Protein AF-A0A2S6C0L4-F1 (afdb_monomer_lite)

Secondary structure (DSSP, 8-state):
----------PPPPP---------------PPP-PPS-----------------------PPP-----SPPP-------SS-TT-TT--BEEE-TT-PEEEE-S---TTS-EEEEEE-TT--TT--S-----PPPEEEEE--TTSPTT-BEEEEE-SSS--EEEEEETTSBEEEESS--TTS-EEETTEEEE-S-EEE-TT-EEEEEETTEEEEEEEPTTT-BEEEEE----GGG-EEEE-SHHHHSS--HHHHHHHTTS---BSS-TTEEEEEPTTPPPPP--SSS-TTTTTTS--TT-HHHHHHHHHHHH-TT--BHHHHHHHHHHHHHHHHHTS-HHHHHHHHHHHHHHHHHHSHHHHHHHHHHHHHHHEEEEE-

Structure (mmCIF, N/CA/C/O backbone):
data_AF-A0A2S6C0L4-F1
#
_entry.id   AF-A0A2S6C0L4-F1
#
loop_
_atom_site.group_PDB
_atom_site.id
_atom_site.type_symbol
_atom_site.label_atom_id
_atom_site.label_alt_id
_atom_site.label_comp_id
_atom_site.label_asym_id
_atom_site.label_entity_id
_atom_site.label_seq_id
_atom_site.pdbx_PDB_ins_code
_atom_site.Cartn_x
_atom_site.Cartn_y
_atom_site.Cartn_z
_atom_site.occupancy
_atom_site.B_iso_or_equiv
_atom_site.auth_seq_id
_atom_site.auth_comp_id
_atom_site.auth_asym_id
_atom_site.auth_atom_id
_atom_site.pdbx_PDB_model_num
ATOM 1 N N . MET A 1 1 ? -43.637 -57.132 30.376 1.00 39.97 1 MET A N 1
ATOM 2 C CA . MET A 1 1 ? -43.552 -56.899 28.919 1.00 39.97 1 MET A CA 1
ATOM 3 C C . MET A 1 1 ? -42.269 -56.126 28.676 1.00 39.97 1 MET A C 1
ATOM 5 O O . MET A 1 1 ? -42.171 -54.987 29.108 1.00 39.97 1 MET A O 1
ATOM 9 N N . GLY A 1 2 ? -41.240 -56.819 28.187 1.00 31.61 2 GLY A N 1
ATOM 10 C CA . GLY A 1 2 ? -39.881 -56.293 28.059 1.00 31.61 2 GLY A CA 1
ATOM 11 C C . GLY A 1 2 ? -39.682 -55.538 26.749 1.00 31.61 2 GLY A C 1
ATOM 12 O O . GLY A 1 2 ? -40.191 -55.964 25.715 1.00 31.61 2 GLY A O 1
ATOM 13 N N . LEU A 1 3 ? -38.926 -54.441 26.806 1.00 31.48 3 LEU A N 1
ATOM 14 C CA . LEU A 1 3 ? -38.379 -53.775 25.629 1.00 31.48 3 LEU A CA 1
ATOM 15 C C . LEU A 1 3 ? -36.866 -54.001 25.594 1.00 31.48 3 LEU A C 1
ATOM 17 O O . LEU A 1 3 ? -36.128 -53.577 26.484 1.00 31.48 3 LEU A O 1
ATOM 21 N N . THR A 1 4 ? -36.438 -54.708 24.558 1.00 33.00 4 THR A N 1
ATOM 22 C CA . THR A 1 4 ? -35.059 -55.106 24.286 1.00 33.00 4 THR A CA 1
ATOM 23 C C . THR A 1 4 ? -34.337 -53.992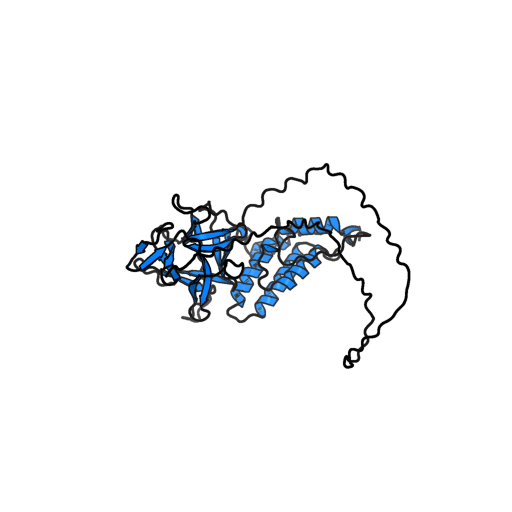 23.525 1.00 33.00 4 THR A C 1
ATOM 25 O O . THR A 1 4 ? -34.850 -53.474 22.535 1.00 33.00 4 THR A O 1
ATOM 28 N N . ARG A 1 5 ? -33.130 -53.640 23.987 1.00 34.31 5 ARG A N 1
ATOM 29 C CA . ARG A 1 5 ? -32.141 -52.812 23.277 1.00 34.31 5 ARG A CA 1
ATOM 30 C C . ARG A 1 5 ? -31.630 -53.541 22.031 1.00 34.31 5 ARG A C 1
ATOM 32 O O . ARG A 1 5 ? -31.266 -54.708 22.135 1.00 34.31 5 ARG A O 1
ATOM 39 N N . LEU A 1 6 ? -31.460 -52.826 20.918 1.00 29.02 6 LEU A N 1
ATOM 40 C CA . LEU A 1 6 ? -30.586 -53.255 19.825 1.00 29.02 6 LEU A CA 1
ATOM 41 C C . LEU A 1 6 ? -29.622 -52.114 19.465 1.00 29.02 6 LEU A C 1
ATOM 43 O O . LEU A 1 6 ? -30.035 -51.053 19.006 1.00 29.02 6 LEU A O 1
ATOM 47 N N . LEU A 1 7 ? -28.340 -52.347 19.750 1.00 29.22 7 LEU A N 1
ATOM 48 C CA . LEU A 1 7 ? -27.182 -51.555 19.336 1.00 29.22 7 LEU A CA 1
ATOM 49 C C . LEU A 1 7 ? -26.691 -52.102 17.990 1.00 29.22 7 LEU A C 1
ATOM 51 O O . LEU A 1 7 ? -26.470 -53.305 17.874 1.00 29.22 7 LEU A O 1
ATOM 55 N N . LEU A 1 8 ? -26.470 -51.229 17.007 1.00 29.89 8 LEU A N 1
ATOM 56 C CA . LEU A 1 8 ? -25.758 -51.544 15.766 1.00 29.89 8 LEU A CA 1
ATOM 57 C C . LEU A 1 8 ? -24.504 -50.666 15.694 1.00 29.89 8 LEU A C 1
ATOM 59 O O . LEU A 1 8 ? -24.584 -49.448 15.564 1.00 29.89 8 LEU A O 1
ATOM 63 N N . LEU A 1 9 ? -23.350 -51.319 15.839 1.00 29.64 9 LEU A N 1
ATOM 64 C CA . LEU A 1 9 ? -22.010 -50.782 15.616 1.00 29.64 9 LEU A CA 1
ATOM 65 C C . LEU A 1 9 ? -21.679 -50.924 14.124 1.00 29.64 9 LEU A C 1
ATOM 67 O O . LEU A 1 9 ? -21.671 -52.039 13.608 1.00 29.64 9 LEU A O 1
ATOM 71 N N . GLY A 1 10 ? -21.400 -49.813 13.443 1.00 28.56 10 GLY A N 1
ATOM 72 C CA . GLY A 1 10 ? -20.843 -49.794 12.089 1.00 28.56 10 GLY A CA 1
ATOM 73 C C . GLY A 1 10 ? -19.411 -49.266 12.120 1.00 28.56 10 GLY A C 1
ATOM 74 O O . GLY A 1 10 ? -19.185 -48.124 12.512 1.00 28.56 10 GLY A O 1
ATOM 75 N N . SER A 1 11 ? -18.445 -50.102 11.739 1.00 29.81 11 SER A N 1
ATOM 76 C CA . SER A 1 11 ? -17.034 -49.738 11.581 1.00 29.81 11 SER A CA 1
ATOM 77 C C . SER A 1 11 ? -16.798 -49.042 10.239 1.00 29.81 11 SER A C 1
ATOM 79 O O . SER A 1 11 ? -17.183 -49.583 9.203 1.00 29.81 11 SER A O 1
ATOM 81 N N . VAL A 1 12 ? -16.107 -47.902 10.236 1.00 31.83 12 VAL A N 1
ATOM 82 C CA . VAL A 1 12 ? -15.609 -47.250 9.015 1.00 31.83 12 VAL A CA 1
ATOM 83 C C . VAL A 1 12 ? -14.110 -47.536 8.896 1.00 31.83 12 VAL A C 1
ATOM 85 O O . VAL A 1 12 ? -13.334 -47.143 9.763 1.00 31.83 12 VAL A O 1
ATOM 88 N N . GLN A 1 13 ? -13.711 -48.256 7.845 1.00 31.67 13 GLN A N 1
ATOM 89 C CA . GLN A 1 13 ? -12.314 -48.426 7.436 1.00 31.67 13 GLN A CA 1
ATOM 90 C C . GLN A 1 13 ? -11.908 -47.263 6.520 1.00 31.67 13 GLN A C 1
ATOM 92 O O . GLN A 1 13 ? -12.547 -47.027 5.497 1.00 31.67 13 GLN A O 1
ATOM 97 N N . SER A 1 14 ? -10.834 -46.558 6.878 1.00 30.62 14 SER A N 1
ATOM 98 C CA . SER A 1 14 ? -10.215 -45.516 6.052 1.00 30.62 14 SER A CA 1
ATOM 99 C C . SER A 1 14 ? -9.197 -46.128 5.085 1.00 30.62 14 SER A C 1
ATOM 101 O O . SER A 1 14 ? -8.238 -46.761 5.522 1.00 30.62 14 SER A O 1
ATOM 103 N N . PHE A 1 15 ? -9.373 -45.903 3.781 1.00 29.30 15 PHE A N 1
ATOM 104 C CA . PHE A 1 15 ? -8.344 -46.126 2.761 1.00 29.30 15 PHE A CA 1
ATOM 105 C C . PHE A 1 15 ? -7.554 -44.830 2.543 1.00 29.30 15 PHE A C 1
ATOM 107 O O . PHE A 1 15 ? -8.138 -43.785 2.261 1.00 29.30 15 PHE A O 1
ATOM 114 N N . ALA A 1 16 ? -6.227 -44.897 2.657 1.00 29.80 16 ALA A N 1
ATOM 115 C CA . ALA A 1 16 ? -5.326 -43.820 2.264 1.00 29.80 16 ALA A CA 1
ATOM 116 C C . ALA A 1 16 ? -5.000 -43.950 0.766 1.00 29.80 16 ALA A C 1
ATOM 118 O O . ALA A 1 16 ? -4.369 -44.924 0.356 1.00 29.80 16 ALA A O 1
ATOM 119 N N . LEU A 1 17 ? -5.424 -42.980 -0.051 1.00 30.56 17 LEU A N 1
ATOM 120 C CA . LEU A 1 17 ? -4.918 -42.806 -1.415 1.00 30.56 17 LEU A CA 1
ATOM 121 C C . LEU A 1 17 ? -3.644 -41.955 -1.364 1.00 30.56 17 LEU A C 1
ATOM 123 O O . LEU A 1 17 ? -3.685 -40.792 -0.970 1.00 30.56 17 LEU A O 1
ATOM 127 N N . ALA A 1 18 ? -2.520 -42.528 -1.793 1.00 28.45 18 ALA A N 1
ATOM 128 C CA . ALA A 1 18 ? -1.304 -41.782 -2.084 1.00 28.45 18 ALA A CA 1
ATOM 129 C C . ALA A 1 18 ? -1.430 -41.142 -3.477 1.00 28.45 18 ALA A C 1
ATOM 131 O O . ALA A 1 18 ? -1.422 -41.834 -4.493 1.00 28.45 18 ALA A O 1
ATOM 132 N N . THR A 1 19 ? -1.562 -39.820 -3.535 1.00 32.41 19 THR A N 1
ATOM 133 C CA . THR A 1 19 ? -1.476 -39.047 -4.780 1.00 32.41 19 THR A CA 1
ATOM 134 C C . THR A 1 19 ? -0.013 -38.808 -5.144 1.00 32.41 19 THR A C 1
ATOM 136 O O . THR A 1 19 ? 0.666 -38.019 -4.490 1.00 32.41 19 THR A O 1
ATOM 139 N N . ALA A 1 20 ? 0.469 -39.459 -6.205 1.00 29.97 20 ALA A N 1
ATOM 140 C CA . ALA A 1 20 ? 1.705 -39.074 -6.879 1.00 29.97 20 ALA A CA 1
ATOM 141 C C . ALA A 1 20 ? 1.454 -37.806 -7.714 1.00 29.97 20 ALA A C 1
ATOM 143 O O . ALA A 1 20 ? 0.512 -37.753 -8.505 1.00 29.97 20 ALA A O 1
ATOM 144 N N . HIS A 1 21 ? 2.270 -36.769 -7.525 1.00 28.80 21 HIS A N 1
ATOM 145 C CA . HIS A 1 21 ? 2.250 -35.573 -8.365 1.00 28.80 21 HIS A CA 1
ATOM 146 C C . HIS A 1 21 ? 2.989 -35.851 -9.675 1.00 28.80 21 HIS A C 1
ATOM 148 O O . HIS A 1 21 ? 4.209 -35.993 -9.693 1.00 28.80 21 HIS A O 1
ATOM 154 N N . VAL A 1 22 ? 2.238 -35.913 -10.774 1.00 29.33 22 VAL A N 1
ATOM 155 C CA . VAL A 1 22 ? 2.778 -35.856 -12.134 1.00 29.33 22 VAL A CA 1
ATOM 156 C C . VAL A 1 22 ? 2.671 -34.406 -12.598 1.00 29.33 22 VAL A C 1
ATOM 158 O O . VAL A 1 22 ? 1.574 -33.907 -12.840 1.00 29.33 22 VAL A O 1
ATOM 161 N N . CYS A 1 23 ? 3.804 -33.713 -12.708 1.00 31.25 23 CYS A N 1
ATOM 162 C CA . CYS A 1 23 ? 3.873 -32.423 -13.391 1.00 31.25 23 CYS A CA 1
ATOM 163 C C . CYS A 1 23 ? 3.849 -32.669 -14.904 1.00 31.25 23 CYS A C 1
ATOM 165 O O . CYS A 1 23 ? 4.877 -32.973 -15.501 1.00 31.25 23 CYS A O 1
ATOM 167 N N . GLY A 1 24 ? 2.675 -32.548 -15.522 1.00 28.52 24 GLY A N 1
ATOM 168 C CA . GLY A 1 24 ? 2.520 -32.531 -16.975 1.00 28.52 24 GLY A CA 1
ATOM 169 C C . GLY A 1 24 ? 1.971 -31.186 -17.434 1.00 28.52 24 GLY A C 1
ATOM 170 O O . GLY A 1 24 ? 0.825 -30.859 -17.139 1.00 28.52 24 GLY A O 1
ATOM 171 N N . ALA A 1 25 ? 2.770 -30.411 -18.166 1.00 30.72 25 ALA A N 1
ATOM 172 C CA . ALA A 1 25 ? 2.272 -29.284 -18.946 1.00 30.72 25 ALA A CA 1
ATOM 173 C C . ALA A 1 25 ? 1.887 -29.798 -20.339 1.00 30.72 25 ALA A C 1
ATOM 175 O O . ALA A 1 25 ? 2.745 -30.248 -21.097 1.00 30.72 25 ALA A O 1
ATOM 176 N N . VAL A 1 26 ? 0.599 -29.744 -20.679 1.00 27.16 26 VAL A N 1
ATOM 177 C CA . VAL A 1 26 ? 0.119 -30.012 -22.040 1.00 27.16 26 VAL A CA 1
ATOM 178 C C . VAL A 1 26 ? 0.126 -28.690 -22.801 1.00 27.16 26 VAL A C 1
ATOM 180 O O . VAL A 1 26 ? -0.746 -27.847 -22.609 1.00 27.16 26 VAL A O 1
ATOM 183 N N . GLY A 1 27 ? 1.138 -28.486 -23.641 1.00 26.66 27 GLY A N 1
ATOM 184 C CA . GLY A 1 27 ? 1.179 -27.372 -24.584 1.00 26.66 27 GLY A CA 1
ATOM 185 C C . GLY A 1 27 ? 0.456 -27.745 -25.876 1.00 26.66 27 GLY A C 1
ATOM 186 O O . GLY A 1 27 ? 0.951 -28.574 -26.634 1.00 26.66 27 GLY A O 1
ATOM 187 N N . ILE A 1 28 ? -0.698 -27.130 -26.143 1.00 27.25 28 ILE A N 1
ATOM 188 C CA . ILE A 1 28 ? -1.354 -27.194 -27.455 1.00 27.25 28 ILE A CA 1
ATOM 189 C C . ILE A 1 28 ? -0.856 -25.996 -28.266 1.00 27.25 28 ILE A C 1
ATOM 191 O O . ILE A 1 28 ? -1.220 -24.855 -27.990 1.00 27.25 28 ILE A O 1
ATOM 195 N N . TYR A 1 29 ? -0.012 -26.248 -29.265 1.00 25.66 29 TYR A N 1
ATOM 196 C CA . TYR A 1 29 ? 0.361 -25.238 -30.253 1.00 25.66 29 TYR A CA 1
ATOM 197 C C . TYR A 1 29 ? -0.758 -25.120 -31.293 1.00 25.66 29 TYR A C 1
ATOM 199 O O . TYR A 1 29 ? -0.931 -26.007 -32.125 1.00 25.66 29 TYR A O 1
ATOM 207 N N . MET A 1 30 ? -1.507 -24.016 -31.264 1.00 26.28 30 MET A N 1
ATOM 208 C CA . MET A 1 30 ? -2.350 -23.603 -32.388 1.00 26.28 30 MET A CA 1
ATOM 209 C C . MET A 1 30 ? -1.572 -22.584 -33.221 1.00 26.28 30 MET A C 1
ATOM 211 O O . MET A 1 30 ? -1.249 -21.495 -32.750 1.00 26.28 30 MET A O 1
ATOM 215 N N . THR A 1 31 ? -1.252 -22.933 -34.464 1.00 34.25 31 THR A N 1
ATOM 216 C CA . THR A 1 31 ? -0.771 -21.964 -35.454 1.00 34.25 31 THR A CA 1
ATOM 217 C C . THR A 1 31 ? -1.907 -20.995 -35.802 1.00 34.25 31 THR A C 1
ATOM 219 O O . THR A 1 31 ? -3.012 -21.465 -36.086 1.00 34.25 31 THR A O 1
ATOM 222 N N . PRO A 1 32 ? -1.685 -19.670 -35.812 1.00 32.31 32 PRO A N 1
ATOM 223 C CA . PRO A 1 32 ? -2.738 -18.715 -36.138 1.00 32.31 32 PRO A CA 1
ATOM 224 C C . PRO A 1 32 ? -3.090 -18.786 -37.635 1.00 32.31 32 PRO A C 1
ATOM 226 O O . PRO A 1 32 ? -2.186 -18.695 -38.469 1.00 32.31 32 PRO A O 1
ATOM 229 N N . PRO A 1 33 ? -4.374 -18.911 -38.020 1.00 35.00 33 PRO A N 1
ATOM 230 C CA . PRO A 1 33 ? -4.775 -18.657 -39.392 1.00 35.00 33 PRO A CA 1
ATOM 231 C C . PRO A 1 33 ? -4.845 -17.144 -39.636 1.00 35.00 33 PRO A C 1
ATOM 233 O O . PRO A 1 33 ? -5.364 -16.378 -38.822 1.00 35.00 33 PRO A O 1
ATOM 236 N N . TYR A 1 34 ? -4.338 -16.723 -40.793 1.00 35.12 34 TYR A N 1
ATOM 237 C CA . TYR A 1 34 ? -4.597 -15.406 -41.363 1.00 35.12 34 TYR A CA 1
ATOM 238 C C . TYR A 1 34 ? -6.112 -15.192 -41.482 1.00 35.12 34 TYR A C 1
ATOM 240 O O . TYR A 1 34 ? -6.773 -15.881 -42.257 1.00 35.12 34 TYR A O 1
ATOM 248 N N . PHE A 1 35 ? -6.662 -14.225 -40.746 1.00 31.19 35 PHE A N 1
ATOM 249 C CA . PHE A 1 35 ? -8.041 -13.785 -40.933 1.00 31.19 35 PHE A CA 1
ATOM 250 C C . PHE A 1 35 ? -8.084 -12.568 -41.856 1.00 31.19 35 PHE A C 1
ATOM 252 O O . PHE A 1 35 ? -7.587 -11.492 -41.526 1.00 31.19 35 PHE A O 1
ATOM 259 N N . THR A 1 36 ? -8.727 -12.745 -43.008 1.00 35.97 36 THR A N 1
ATOM 260 C CA . THR A 1 36 ? -9.352 -11.651 -43.750 1.00 35.97 36 THR A CA 1
ATOM 261 C C . THR A 1 36 ? -10.819 -11.553 -43.339 1.00 35.97 36 THR A C 1
ATOM 263 O O . THR A 1 36 ? -11.479 -12.544 -43.032 1.00 35.97 36 THR A O 1
ATOM 266 N N . SER A 1 37 ? -11.285 -10.310 -43.268 1.00 38.75 37 SER A N 1
ATOM 267 C CA . SER A 1 37 ? -12.623 -9.891 -42.864 1.00 38.75 37 SER A CA 1
ATOM 268 C C . SER A 1 37 ? -13.717 -10.515 -43.732 1.00 38.75 37 SER A C 1
ATOM 270 O O . SER A 1 37 ? -13.751 -10.293 -44.939 1.00 38.75 37 SER A O 1
ATOM 272 N N . THR A 1 38 ? -14.623 -11.267 -43.109 1.00 39.66 38 THR A N 1
ATOM 273 C CA . THR A 1 38 ? -16.085 -11.218 -43.307 1.00 39.66 38 THR A CA 1
ATOM 274 C C . THR A 1 38 ? -16.743 -12.219 -42.351 1.00 39.66 38 THR A C 1
ATOM 276 O O . THR A 1 38 ? -16.287 -13.347 -42.200 1.00 39.66 38 THR A O 1
ATOM 279 N N . SER A 1 39 ? -17.787 -11.784 -41.637 1.00 41.84 39 SER A N 1
ATOM 280 C CA . SER A 1 39 ? -18.561 -12.641 -40.724 1.00 41.84 39 SER A CA 1
ATOM 281 C C . SER A 1 39 ? -19.278 -13.756 -41.485 1.00 41.84 39 SER A C 1
ATOM 283 O O . SER A 1 39 ? -19.898 -13.478 -42.514 1.00 41.84 39 SER A O 1
ATOM 285 N N . PRO A 1 40 ? -19.300 -14.978 -40.927 1.00 44.91 40 PRO A N 1
ATOM 286 C CA . PRO A 1 40 ? -20.601 -15.618 -40.762 1.00 44.91 40 PRO A CA 1
ATOM 287 C C . PRO A 1 40 ? -20.775 -16.414 -39.457 1.00 44.91 40 PRO A C 1
ATOM 289 O O . PRO A 1 40 ? -19.841 -16.815 -38.767 1.00 44.91 40 PRO A O 1
ATOM 292 N N . THR A 1 41 ? -22.052 -16.617 -39.161 1.00 37.91 41 THR A N 1
ATOM 293 C CA . THR A 1 41 ? -22.693 -17.355 -38.073 1.00 37.91 41 THR A CA 1
ATOM 294 C C . THR A 1 41 ? -22.108 -18.756 -37.840 1.00 37.91 41 THR A C 1
ATOM 296 O O . THR A 1 41 ? -22.090 -19.588 -38.745 1.00 37.91 41 THR A O 1
ATOM 299 N N . LEU A 1 42 ? -21.696 -19.048 -36.601 1.00 30.98 42 LEU A N 1
ATOM 300 C CA . LEU A 1 42 ? -21.237 -20.372 -36.165 1.00 30.98 42 LEU A CA 1
ATOM 301 C C . LEU A 1 42 ? -22.428 -21.311 -35.919 1.00 30.98 42 LEU A C 1
ATOM 303 O O . LEU A 1 42 ? -23.199 -21.125 -34.981 1.00 30.98 42 LEU A O 1
ATOM 307 N N . THR A 1 43 ? -22.544 -22.352 -36.742 1.00 34.38 43 THR A N 1
ATOM 308 C CA . THR A 1 43 ? -23.272 -23.589 -36.423 1.00 34.38 43 THR A CA 1
ATOM 309 C C . THR A 1 43 ? -22.230 -24.671 -36.150 1.00 34.38 43 THR A C 1
ATOM 311 O O . THR A 1 43 ? -21.363 -24.923 -36.982 1.00 34.38 43 THR A O 1
ATOM 314 N N . ALA A 1 44 ? -22.264 -25.273 -34.961 1.00 31.00 44 ALA A N 1
ATOM 315 C CA . ALA A 1 44 ? -21.348 -26.344 -34.588 1.00 31.00 44 ALA A CA 1
ATOM 316 C C . ALA A 1 44 ? -21.857 -27.681 -35.145 1.00 31.00 44 ALA A C 1
ATOM 318 O O . ALA A 1 44 ? -22.900 -28.176 -34.726 1.00 31.00 44 ALA A O 1
ATOM 319 N N . SER A 1 45 ? -21.109 -28.273 -36.072 1.00 32.19 45 SER A N 1
ATOM 320 C CA . SER A 1 45 ? -21.257 -29.670 -36.485 1.00 32.19 45 SER A CA 1
ATOM 321 C C . SER A 1 45 ? -20.011 -30.441 -36.058 1.00 32.19 45 SER A C 1
ATOM 323 O O . SER A 1 45 ? -18.900 -30.095 -36.459 1.00 32.19 45 SER A O 1
ATOM 325 N N . VAL A 1 46 ? -20.205 -31.467 -35.230 1.00 32.25 46 VAL A N 1
ATOM 326 C CA . VAL A 1 46 ? -19.165 -32.409 -34.801 1.00 32.25 46 VAL A CA 1
ATOM 327 C C . VAL A 1 46 ? -18.889 -33.371 -35.956 1.00 32.25 46 VAL A C 1
ATOM 329 O O . VAL A 1 46 ? -19.802 -34.058 -36.406 1.00 32.25 46 VAL A O 1
ATOM 332 N N . TYR A 1 47 ? -17.644 -33.423 -36.427 1.00 31.55 47 TYR A N 1
ATOM 333 C CA . TYR A 1 47 ? -17.157 -34.484 -37.307 1.00 31.55 47 TYR A CA 1
ATOM 334 C C . TYR A 1 47 ? -16.180 -35.360 -36.520 1.00 31.55 47 TYR A C 1
ATOM 336 O O . TYR A 1 47 ? -15.169 -34.868 -36.021 1.00 31.55 47 TYR A O 1
ATOM 344 N N . GLU A 1 48 ? -16.480 -36.653 -36.417 1.00 38.19 48 GLU A N 1
ATOM 345 C CA . GLU A 1 48 ? -15.512 -37.676 -36.024 1.00 38.19 48 GLU A CA 1
ATOM 346 C C . GLU A 1 48 ? -14.581 -37.951 -37.208 1.00 38.19 48 GLU A C 1
ATOM 348 O O . GLU A 1 48 ? -15.031 -38.333 -38.289 1.00 38.19 48 GLU A O 1
ATOM 353 N N . THR A 1 49 ? -13.274 -37.783 -37.016 1.00 37.38 49 THR A N 1
ATOM 354 C CA . THR A 1 49 ? -12.265 -38.286 -37.951 1.00 37.38 49 THR A CA 1
ATOM 355 C C . THR A 1 49 ? -11.459 -39.390 -37.278 1.00 37.38 49 THR A C 1
ATOM 357 O O . THR A 1 49 ? -10.611 -39.167 -36.418 1.00 37.38 49 THR A O 1
ATOM 360 N N . SER A 1 50 ? -11.735 -40.624 -37.693 1.00 42.84 50 SER A N 1
ATOM 361 C CA . SER A 1 50 ? -10.891 -41.785 -37.440 1.00 42.84 50 SER A CA 1
ATOM 362 C C . SER A 1 50 ? -9.672 -41.734 -38.364 1.00 42.84 50 SER A C 1
ATOM 364 O O . SER A 1 50 ? -9.809 -41.892 -39.577 1.00 42.84 50 SER A O 1
ATOM 366 N N . SER A 1 51 ? -8.471 -41.552 -37.821 1.00 45.12 51 SER A N 1
ATOM 367 C CA . SER A 1 51 ? -7.246 -41.889 -38.548 1.00 45.12 51 SER A CA 1
ATOM 368 C C . SER A 1 51 ? -6.163 -42.308 -37.559 1.00 45.12 51 SER A C 1
ATOM 370 O O . SER A 1 51 ? -5.678 -41.514 -36.755 1.00 45.12 51 SER A O 1
ATOM 372 N N . SER A 1 52 ? -5.830 -43.592 -37.614 1.00 46.81 52 SER A N 1
ATOM 373 C CA . SER A 1 52 ? -4.756 -44.251 -36.887 1.00 46.81 52 SER A CA 1
ATOM 374 C C . SER A 1 52 ? -3.392 -43.842 -37.449 1.00 46.81 52 SER A C 1
ATOM 376 O O . SER A 1 52 ? -3.042 -44.234 -38.563 1.00 46.81 52 SER A O 1
ATOM 378 N N . SER A 1 53 ? -2.594 -43.130 -36.658 1.00 43.03 53 SER A N 1
ATOM 379 C CA . SER A 1 53 ? -1.145 -43.024 -36.844 1.00 43.03 53 SER A CA 1
ATOM 380 C C . SER A 1 53 ? -0.435 -43.327 -35.514 1.00 43.03 53 SER A C 1
ATOM 382 O O . SER A 1 53 ? -0.911 -42.910 -34.456 1.00 43.03 53 SER A O 1
ATOM 384 N N . PRO A 1 54 ? 0.669 -44.099 -35.523 1.00 44.44 54 PRO A N 1
ATOM 385 C CA . PRO A 1 54 ? 1.413 -44.406 -34.309 1.00 44.44 54 PRO A CA 1
ATOM 386 C C . PRO A 1 54 ? 2.282 -43.204 -33.919 1.00 44.44 54 PRO A C 1
ATOM 388 O O . PRO A 1 54 ? 3.197 -42.827 -34.647 1.00 44.44 54 PRO A O 1
ATOM 391 N N . TRP A 1 55 ? 2.004 -42.600 -32.765 1.00 35.16 55 TRP A N 1
ATOM 392 C CA . TRP A 1 55 ? 2.899 -41.620 -32.152 1.00 35.16 55 TRP A CA 1
ATOM 393 C C . TRP A 1 55 ? 3.988 -42.354 -31.367 1.00 35.16 55 TRP A C 1
ATOM 395 O O . TRP A 1 55 ? 3.689 -43.125 -30.456 1.00 35.16 55 TRP A O 1
ATOM 405 N N . THR A 1 56 ? 5.251 -42.107 -31.708 1.00 36.75 56 THR A N 1
ATOM 406 C CA . THR A 1 56 ? 6.404 -42.558 -30.922 1.00 36.75 56 THR A CA 1
ATOM 407 C C . THR A 1 56 ? 6.696 -41.512 -29.849 1.00 36.75 56 THR A C 1
ATOM 409 O O . THR A 1 56 ? 7.068 -40.382 -30.165 1.00 36.75 56 THR A O 1
ATOM 412 N N . LEU A 1 57 ? 6.508 -41.871 -28.578 1.00 32.53 57 LEU A N 1
ATOM 413 C CA . LEU A 1 57 ? 6.881 -41.037 -27.438 1.00 32.53 57 LEU A CA 1
ATOM 414 C C . LEU A 1 57 ? 8.412 -41.066 -27.292 1.00 32.53 57 LEU A C 1
ATOM 416 O O . LEU A 1 57 ? 8.982 -42.115 -27.007 1.00 32.53 57 LEU A O 1
ATOM 420 N N . PHE A 1 58 ? 9.082 -39.934 -27.505 1.00 33.59 58 PHE A N 1
ATOM 421 C CA . PHE A 1 58 ? 10.490 -39.776 -27.135 1.00 33.59 58 PHE A CA 1
ATOM 422 C C . PHE A 1 58 ? 10.558 -39.193 -25.723 1.00 33.59 58 PHE A C 1
ATOM 424 O O . PHE A 1 58 ? 10.371 -37.992 -25.531 1.00 33.59 58 PHE A O 1
ATOM 431 N N . GLU A 1 59 ? 10.829 -40.043 -24.734 1.00 37.56 59 GLU A N 1
ATOM 432 C CA . GLU A 1 59 ? 11.289 -39.593 -23.421 1.00 37.56 59 GLU A CA 1
ATOM 433 C C . GLU A 1 59 ? 12.709 -39.048 -23.580 1.00 37.56 59 GLU A C 1
ATOM 435 O O . GLU A 1 59 ? 13.665 -39.783 -23.825 1.00 37.56 59 GLU A O 1
ATOM 440 N N . LYS A 1 60 ? 12.848 -37.726 -23.498 1.00 41.41 60 LYS A N 1
ATOM 441 C CA . LYS A 1 60 ? 14.153 -37.091 -23.358 1.00 41.41 60 LYS A CA 1
ATOM 442 C C . LYS A 1 60 ? 14.436 -36.980 -21.867 1.00 41.41 60 LYS A C 1
ATOM 444 O O . LYS A 1 60 ? 13.799 -36.182 -21.184 1.00 41.41 60 LYS A O 1
ATOM 449 N N . GLU A 1 61 ? 15.370 -37.787 -21.377 1.00 38.28 61 GLU A N 1
ATOM 450 C CA . GLU A 1 61 ? 15.876 -37.685 -20.010 1.00 38.28 61 GLU A CA 1
ATOM 451 C C . GLU A 1 61 ? 16.391 -36.257 -19.769 1.00 38.28 61 GLU A C 1
ATOM 453 O O . GLU A 1 61 ? 17.283 -35.761 -20.465 1.00 38.28 61 GLU A O 1
ATOM 458 N N . CYS A 1 62 ? 15.791 -35.559 -18.805 1.00 33.41 62 CYS A N 1
ATOM 459 C CA . CYS A 1 62 ? 16.319 -34.290 -18.328 1.00 33.41 62 CYS A CA 1
ATOM 460 C C . CYS A 1 62 ? 17.668 -34.567 -17.665 1.00 33.41 62 CYS A C 1
ATOM 462 O O . CYS A 1 62 ? 17.731 -35.285 -16.667 1.00 33.41 62 CYS A O 1
ATOM 464 N N . ALA A 1 63 ? 18.739 -33.989 -18.212 1.00 38.56 63 ALA A N 1
ATOM 465 C CA . ALA A 1 63 ? 20.042 -33.997 -17.566 1.00 38.56 63 ALA A CA 1
ATOM 466 C C . ALA A 1 63 ? 19.883 -33.475 -16.131 1.00 38.56 63 ALA A C 1
ATOM 468 O O . ALA A 1 63 ? 19.360 -32.377 -15.921 1.00 38.56 63 ALA A O 1
ATOM 469 N N . ALA A 1 64 ? 20.300 -34.285 -15.159 1.00 33.47 64 ALA A N 1
ATOM 470 C CA . ALA A 1 64 ? 20.318 -33.911 -13.757 1.00 33.47 64 ALA A CA 1
ATOM 471 C C . ALA A 1 64 ? 21.149 -32.630 -13.606 1.00 33.47 64 ALA A C 1
ATOM 473 O O . ALA A 1 64 ? 22.361 -32.637 -13.821 1.00 33.47 64 ALA A O 1
ATOM 474 N N . MET A 1 65 ? 20.487 -31.518 -13.285 1.00 36.97 65 MET A N 1
ATOM 475 C CA . MET A 1 65 ? 21.192 -30.320 -12.853 1.00 36.97 65 MET A CA 1
ATOM 476 C C . MET A 1 65 ? 21.831 -30.619 -11.502 1.00 36.97 65 MET A C 1
ATOM 478 O O . MET A 1 65 ? 21.157 -31.026 -10.555 1.00 36.97 65 MET A O 1
ATOM 482 N N . ASP A 1 66 ? 23.149 -30.461 -11.465 1.00 35.59 66 ASP A N 1
ATOM 483 C CA . ASP A 1 66 ? 24.005 -30.705 -10.316 1.00 35.59 66 ASP A CA 1
ATOM 484 C C . ASP A 1 66 ? 23.558 -29.824 -9.138 1.00 35.59 66 ASP A C 1
ATOM 486 O O . ASP A 1 66 ? 23.690 -28.598 -9.147 1.00 35.59 66 ASP A O 1
ATOM 490 N N . ALA A 1 67 ? 22.952 -30.452 -8.134 1.00 39.44 67 ALA A N 1
ATOM 491 C CA . ALA A 1 67 ? 22.398 -29.803 -6.955 1.00 39.44 67 ALA A CA 1
ATOM 492 C C . ALA A 1 67 ? 23.504 -29.496 -5.933 1.00 39.44 67 ALA A C 1
ATOM 494 O O . ALA A 1 67 ? 23.483 -30.025 -4.824 1.00 39.44 67 ALA A O 1
ATOM 495 N N . ARG A 1 68 ? 24.505 -28.687 -6.302 1.00 40.75 68 ARG A N 1
ATOM 496 C CA . ARG A 1 68 ? 25.553 -28.210 -5.377 1.00 40.75 68 ARG A CA 1
ATOM 497 C C . ARG A 1 68 ? 26.055 -26.810 -5.712 1.00 40.75 68 ARG A C 1
ATOM 499 O O . ARG A 1 68 ? 27.240 -26.586 -5.920 1.00 40.75 68 ARG A O 1
ATOM 506 N N . THR A 1 69 ? 25.154 -25.848 -5.648 1.00 38.41 69 THR A N 1
ATOM 507 C CA . THR A 1 69 ? 25.486 -24.519 -5.129 1.00 38.41 69 THR A CA 1
ATOM 508 C C . THR A 1 69 ? 24.285 -24.080 -4.322 1.00 38.41 69 THR A C 1
ATOM 510 O O . THR A 1 69 ? 23.191 -23.999 -4.885 1.00 38.41 69 THR A O 1
ATOM 513 N N . ASP A 1 70 ? 24.467 -23.850 -3.021 1.00 31.92 70 ASP A N 1
ATOM 514 C CA . ASP A 1 70 ? 23.423 -23.230 -2.213 1.00 31.92 70 ASP A CA 1
ATOM 515 C C . ASP A 1 70 ? 22.939 -21.973 -2.948 1.00 31.92 70 ASP A C 1
ATOM 517 O O . ASP A 1 70 ? 23.773 -21.169 -3.393 1.00 31.92 70 ASP A O 1
ATOM 521 N N . PRO A 1 71 ? 21.620 -21.806 -3.156 1.00 32.50 71 PRO A N 1
ATOM 522 C CA . PRO A 1 71 ? 21.111 -20.567 -3.710 1.00 32.50 71 PRO A CA 1
ATOM 523 C C . PRO A 1 71 ? 21.624 -19.424 -2.826 1.00 32.50 71 PRO A C 1
ATOM 525 O O . PRO A 1 71 ? 21.670 -19.589 -1.602 1.00 32.50 71 PRO A O 1
ATOM 528 N N . PRO A 1 72 ? 22.028 -18.278 -3.404 1.00 34.19 72 PRO A N 1
ATOM 529 C CA . PRO A 1 72 ? 22.444 -17.141 -2.600 1.00 34.19 72 PRO A CA 1
ATOM 530 C C . PRO A 1 72 ? 21.349 -16.875 -1.571 1.00 34.19 72 PRO A C 1
ATOM 532 O O . PRO A 1 72 ? 20.184 -16.732 -1.949 1.00 34.19 72 PRO A O 1
ATOM 535 N N . VAL A 1 73 ? 21.723 -16.873 -0.287 1.00 30.70 73 VAL A N 1
ATOM 536 C CA . VAL A 1 73 ? 20.832 -16.516 0.818 1.00 30.70 73 VAL A CA 1
ATOM 537 C C . VAL A 1 73 ? 20.276 -15.141 0.482 1.00 30.70 73 VAL A C 1
ATOM 539 O O . VAL A 1 73 ? 20.972 -14.128 0.550 1.00 30.70 73 VAL A O 1
ATOM 542 N N . VAL A 1 74 ? 19.037 -15.125 0.005 1.00 34.56 74 VAL A N 1
ATOM 543 C CA . VAL A 1 74 ? 18.330 -13.888 -0.283 1.00 34.56 74 VAL A CA 1
ATOM 544 C C . VAL A 1 74 ? 18.046 -13.273 1.083 1.00 34.56 74 VAL A C 1
ATOM 546 O O . VAL A 1 74 ? 17.514 -13.989 1.932 1.00 34.56 74 VAL A O 1
ATOM 549 N N . PRO A 1 75 ? 18.412 -12.003 1.328 1.00 39.97 75 PRO A N 1
ATOM 550 C CA . PRO A 1 75 ? 18.121 -11.365 2.600 1.00 39.97 75 PRO A CA 1
ATOM 551 C C . PRO A 1 75 ? 16.625 -11.477 2.885 1.00 39.97 75 PRO A C 1
ATOM 553 O O . PRO A 1 75 ? 15.802 -11.250 1.993 1.00 39.97 75 PRO A O 1
ATOM 556 N N . ASP A 1 76 ? 16.325 -11.879 4.117 1.00 39.53 76 ASP A N 1
ATOM 557 C CA . ASP A 1 76 ? 14.986 -11.959 4.683 1.00 39.53 76 ASP A CA 1
ATOM 558 C C . ASP A 1 76 ? 14.233 -10.678 4.310 1.00 39.53 76 ASP A C 1
ATOM 560 O O . ASP A 1 76 ? 14.674 -9.567 4.628 1.00 39.53 76 ASP A O 1
ATOM 564 N N . THR A 1 77 ? 13.190 -10.798 3.488 1.00 52.91 77 THR A N 1
ATOM 565 C CA . THR A 1 77 ? 12.476 -9.621 2.996 1.00 52.91 77 THR A CA 1
ATOM 566 C C . THR A 1 77 ? 11.752 -8.997 4.175 1.00 52.91 77 THR A C 1
ATOM 568 O O . THR A 1 77 ? 10.707 -9.497 4.581 1.00 52.91 77 THR A O 1
ATOM 571 N N . SER A 1 78 ? 12.332 -7.920 4.710 1.00 70.94 78 SER A N 1
ATOM 572 C CA . SER A 1 78 ? 11.731 -7.084 5.747 1.00 70.94 78 SER A CA 1
ATOM 573 C C . SER A 1 78 ? 10.275 -6.777 5.385 1.00 70.94 78 SER A C 1
ATOM 575 O O . SER A 1 78 ? 9.990 -6.358 4.259 1.00 70.94 78 SER A O 1
ATOM 577 N N . CYS A 1 79 ? 9.356 -7.047 6.313 1.00 74.50 79 CYS A N 1
ATOM 578 C CA . CYS A 1 79 ? 7.926 -6.801 6.144 1.00 74.50 79 CYS A CA 1
ATOM 579 C C . CYS A 1 79 ? 7.677 -5.307 5.859 1.00 74.50 79 CYS A C 1
ATOM 581 O O . CYS A 1 79 ? 8.456 -4.453 6.288 1.00 74.50 79 CYS A O 1
ATOM 583 N N . LEU A 1 80 ? 6.603 -4.976 5.126 1.00 74.75 80 LEU A N 1
ATOM 584 C CA . LEU A 1 80 ? 6.316 -3.585 4.728 1.00 74.75 80 LEU A CA 1
ATOM 585 C C . LEU A 1 80 ? 6.261 -2.645 5.945 1.00 74.75 80 LEU A C 1
ATOM 587 O O . LEU A 1 80 ? 6.733 -1.505 5.901 1.00 74.75 80 LEU A O 1
ATOM 591 N N . ILE A 1 81 ? 5.710 -3.167 7.037 1.00 85.06 81 ILE A N 1
ATOM 592 C CA . ILE A 1 81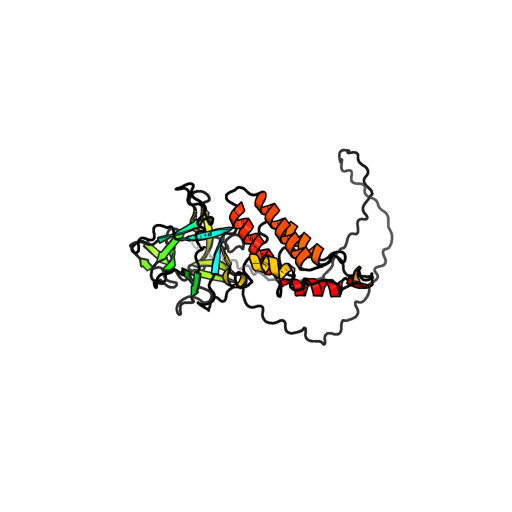 ? 5.587 -2.527 8.339 1.00 85.06 81 ILE A CA 1
ATOM 593 C C . ILE A 1 81 ? 6.182 -3.474 9.370 1.00 85.06 81 ILE A C 1
ATOM 595 O O . ILE A 1 81 ? 5.926 -4.678 9.325 1.00 85.06 81 ILE A O 1
ATOM 599 N N . ASP A 1 82 ? 6.949 -2.920 10.304 1.00 88.62 82 ASP A N 1
ATOM 600 C CA . ASP A 1 82 ? 7.349 -3.643 11.504 1.00 88.62 82 ASP A CA 1
ATOM 601 C C . ASP A 1 82 ? 6.296 -3.396 12.593 1.00 88.62 82 ASP A C 1
ATOM 603 O O . ASP A 1 82 ? 6.250 -2.301 13.161 1.00 88.62 82 ASP A O 1
ATOM 607 N N . PRO A 1 83 ? 5.439 -4.380 12.914 1.00 90.50 83 PRO A N 1
ATOM 608 C CA . PRO A 1 83 ? 4.394 -4.189 13.912 1.00 90.50 83 PRO A CA 1
ATOM 609 C C . PRO A 1 83 ? 4.914 -4.059 15.346 1.00 90.50 83 PRO A C 1
ATOM 611 O O . PRO A 1 83 ? 4.132 -3.782 16.256 1.00 90.50 83 PRO A O 1
ATOM 614 N N . ASN A 1 84 ? 6.209 -4.290 15.567 1.00 88.38 84 ASN A N 1
ATOM 615 C CA . ASN A 1 84 ? 6.834 -4.214 16.881 1.00 88.38 84 ASN A CA 1
ATOM 616 C C . ASN A 1 84 ? 7.591 -2.896 17.098 1.00 88.38 84 ASN A C 1
ATOM 618 O O . ASN A 1 84 ? 8.169 -2.701 18.168 1.00 88.38 84 ASN A O 1
ATOM 622 N N . SER A 1 85 ? 7.574 -1.988 16.118 1.00 89.88 85 SER A N 1
ATOM 623 C CA . SER A 1 85 ? 8.245 -0.695 16.194 1.00 89.88 85 SER A CA 1
ATOM 624 C C . SER A 1 85 ? 7.247 0.457 16.105 1.00 89.88 85 SER A C 1
ATOM 626 O O . SER A 1 85 ? 6.556 0.630 15.104 1.00 89.88 85 SER A O 1
ATOM 628 N N . ALA A 1 86 ? 7.222 1.306 17.136 1.00 87.50 86 ALA A N 1
ATOM 629 C CA . ALA A 1 86 ? 6.437 2.544 17.118 1.00 87.50 86 ALA A CA 1
ATOM 630 C C . ALA A 1 86 ? 6.990 3.588 16.126 1.00 87.50 86 ALA A C 1
ATOM 632 O O . ALA A 1 86 ? 6.275 4.519 15.751 1.00 87.50 86 ALA A O 1
ATOM 633 N N . ASP A 1 87 ? 8.240 3.418 15.684 1.00 87.75 87 ASP A N 1
ATOM 634 C CA . ASP A 1 87 ? 8.850 4.244 14.640 1.00 87.75 87 ASP A CA 1
ATOM 635 C C . ASP A 1 87 ? 8.355 3.839 13.242 1.00 87.75 87 ASP A C 1
ATOM 637 O O . ASP A 1 87 ? 8.427 4.633 12.307 1.00 87.75 87 ASP A O 1
ATOM 641 N N . SER A 1 88 ? 7.802 2.627 13.091 1.00 88.81 88 SER A N 1
ATOM 642 C CA . SER A 1 88 ? 7.190 2.151 11.847 1.00 88.81 88 SER A CA 1
ATOM 643 C C . SER A 1 88 ? 5.772 2.710 11.688 1.00 88.81 88 SER A C 1
ATOM 645 O O . SER A 1 88 ? 4.784 1.976 11.768 1.00 88.81 88 SER A O 1
ATOM 647 N N . GLN A 1 89 ? 5.672 4.021 11.471 1.00 91.38 89 GLN A N 1
ATOM 648 C CA . GLN A 1 89 ? 4.401 4.707 11.246 1.00 91.38 89 GLN A CA 1
ATOM 649 C C . GLN A 1 89 ? 3.895 4.510 9.815 1.00 91.38 89 GLN A C 1
ATOM 651 O O . GLN A 1 89 ? 4.663 4.399 8.867 1.00 91.38 89 GLN A O 1
ATOM 656 N N . PHE A 1 90 ? 2.579 4.484 9.646 1.00 89.81 90 PHE A N 1
ATOM 657 C CA . PHE A 1 90 ? 1.950 4.276 8.350 1.00 89.81 90 PHE A CA 1
ATOM 658 C C . PHE A 1 90 ? 0.583 4.945 8.272 1.00 89.81 90 PHE A C 1
ATOM 660 O O . PHE A 1 90 ? -0.058 5.254 9.270 1.00 89.81 90 PHE A O 1
ATOM 667 N N . HIS A 1 91 ? 0.105 5.140 7.060 1.00 87.50 91 HIS A N 1
ATOM 668 C CA . HIS A 1 91 ? -1.258 5.538 6.765 1.00 87.50 91 HIS A CA 1
ATOM 669 C C . HIS A 1 91 ? -2.099 4.303 6.466 1.00 87.50 91 HIS A C 1
ATOM 671 O O . HIS A 1 91 ? -1.574 3.309 5.971 1.00 87.50 91 HIS A O 1
ATOM 677 N N . ILE A 1 92 ? -3.403 4.361 6.729 1.00 88.44 92 ILE A N 1
ATOM 678 C CA . ILE A 1 92 ? -4.320 3.269 6.390 1.00 88.44 92 ILE A CA 1
ATOM 679 C C . ILE A 1 92 ? -5.227 3.695 5.246 1.00 88.44 92 ILE A C 1
ATOM 681 O O . ILE A 1 92 ? -5.826 4.772 5.273 1.00 88.44 92 ILE A O 1
ATOM 685 N N . LEU A 1 93 ? -5.335 2.810 4.264 1.00 82.31 93 LEU A N 1
ATOM 686 C CA . LEU A 1 93 ? -6.070 3.002 3.033 1.00 82.31 93 LEU A CA 1
ATOM 687 C C . LEU A 1 93 ? -7.035 1.831 2.811 1.00 82.31 93 LEU A C 1
ATOM 689 O O . LEU A 1 93 ? -6.667 0.664 2.965 1.00 82.31 93 LEU A O 1
ATOM 693 N N . SER A 1 94 ? -8.272 2.125 2.421 1.00 80.50 94 SER A N 1
ATOM 694 C CA . SER A 1 94 ? -9.197 1.093 1.951 1.00 80.50 94 SER A CA 1
ATOM 695 C C . SER A 1 94 ? -8.826 0.597 0.549 1.00 80.50 94 SER A C 1
ATOM 697 O O . SER A 1 94 ? -8.035 1.216 -0.163 1.00 80.50 94 SER A O 1
ATOM 699 N N . LEU A 1 95 ? -9.435 -0.506 0.108 1.00 73.50 95 LEU A N 1
ATOM 700 C CA . LEU A 1 95 ? -9.257 -1.008 -1.263 1.00 73.50 95 LEU A CA 1
ATOM 701 C C . LEU A 1 95 ? -9.830 -0.057 -2.327 1.00 73.50 95 LEU A C 1
ATOM 703 O O . LEU A 1 95 ? -9.333 -0.016 -3.448 1.00 73.50 95 LEU A O 1
ATOM 707 N N . ASP A 1 96 ? -10.824 0.755 -1.957 1.00 69.81 96 ASP A N 1
ATOM 708 C CA . ASP A 1 96 ? -11.335 1.872 -2.764 1.00 69.81 96 ASP A CA 1
ATOM 709 C C . ASP A 1 96 ? -10.466 3.137 -2.661 1.00 69.81 96 ASP A C 1
ATOM 711 O O . ASP A 1 96 ? -10.842 4.198 -3.164 1.00 69.81 96 ASP A O 1
ATOM 715 N N . LEU A 1 97 ? -9.297 3.022 -2.029 1.00 70.56 97 LEU A N 1
ATOM 716 C CA . LEU A 1 97 ? -8.307 4.076 -1.873 1.00 70.56 97 LEU A CA 1
ATOM 717 C C . LEU A 1 97 ? -8.793 5.259 -1.018 1.00 70.56 97 LEU A C 1
ATOM 719 O O . LEU A 1 97 ? -8.401 6.401 -1.218 1.00 70.56 97 LEU A O 1
ATOM 723 N N . LEU A 1 98 ? -9.651 5.004 -0.036 1.00 76.62 98 LEU A N 1
ATOM 724 C CA . LEU A 1 98 ? -10.071 6.029 0.918 1.00 76.62 98 LEU A CA 1
ATOM 725 C C . LEU A 1 98 ? -9.180 5.981 2.157 1.00 76.62 98 LEU A C 1
ATOM 727 O O . LEU A 1 98 ? -8.919 4.899 2.687 1.00 76.62 98 LEU A O 1
ATOM 731 N N . TRP A 1 99 ? -8.737 7.141 2.632 1.00 79.44 99 TRP A N 1
ATOM 732 C CA . TRP A 1 99 ? -7.911 7.241 3.828 1.00 79.44 99 TRP A CA 1
ATOM 733 C C . TRP A 1 99 ? -8.756 7.056 5.080 1.00 79.44 99 TRP A C 1
ATOM 735 O O . TRP A 1 99 ? -9.840 7.636 5.201 1.00 79.44 99 TRP A O 1
ATOM 745 N N . LEU A 1 100 ? -8.235 6.290 6.034 1.00 86.19 100 LEU A N 1
ATOM 746 C CA . LEU A 1 100 ? -8.792 6.236 7.377 1.00 86.19 100 LEU A CA 1
ATOM 747 C C . LEU A 1 100 ? -8.432 7.518 8.129 1.00 86.19 100 LEU A C 1
ATOM 749 O O . LEU A 1 100 ? -7.254 7.808 8.341 1.00 86.19 100 LEU A O 1
ATOM 753 N N . MET A 1 101 ? -9.444 8.273 8.547 1.00 84.06 101 MET A N 1
ATOM 754 C CA . MET A 1 101 ? -9.268 9.556 9.223 1.00 84.06 101 MET A CA 1
ATOM 755 C C . MET A 1 101 ? -10.213 9.687 10.423 1.00 84.06 101 MET A C 1
ATOM 757 O O . MET A 1 101 ? -11.327 9.157 10.380 1.00 84.06 101 MET A O 1
ATOM 761 N N . PRO A 1 102 ? -9.821 10.408 11.487 1.00 84.44 102 PRO A N 1
ATOM 762 C CA . PRO A 1 102 ? -10.756 10.826 12.523 1.00 84.44 102 PRO A CA 1
ATOM 763 C C . PRO A 1 102 ? -11.787 11.795 11.941 1.00 84.44 102 PRO A C 1
ATOM 765 O O . PRO A 1 102 ? -11.469 12.640 11.100 1.00 84.44 102 PRO A O 1
ATOM 768 N N . THR A 1 103 ? -13.033 11.702 12.397 1.00 77.25 103 THR A N 1
ATOM 769 C CA . THR A 1 103 ? -14.025 12.749 12.141 1.00 77.25 103 THR A CA 1
ATOM 770 C C . THR A 1 103 ? -13.584 14.038 12.837 1.00 77.25 103 THR A C 1
ATOM 772 O O . THR A 1 103 ? -13.171 14.001 13.992 1.00 77.25 103 THR A O 1
ATOM 775 N N . ALA A 1 104 ? -13.662 15.178 12.139 1.00 59.94 104 ALA A N 1
ATOM 776 C CA . ALA A 1 104 ? -13.157 16.478 12.605 1.00 59.94 104 ALA A CA 1
ATOM 777 C C . ALA A 1 104 ? -13.744 16.959 13.953 1.00 59.94 104 ALA A C 1
ATOM 779 O O . ALA A 1 104 ? -13.150 17.814 14.605 1.00 59.94 104 ALA A O 1
ATOM 780 N N . GLU A 1 105 ? -14.860 16.383 14.406 1.00 55.06 105 GLU A N 1
ATOM 781 C CA . GLU A 1 105 ? -15.382 16.526 15.770 1.00 55.06 105 GLU A CA 1
ATOM 782 C C . GLU A 1 105 ? -14.586 15.662 16.760 1.00 55.06 105 GLU A C 1
ATOM 784 O O . GLU A 1 105 ? -15.085 14.708 17.351 1.00 55.06 105 GLU A O 1
ATOM 789 N N . LEU A 1 106 ? -13.311 15.994 16.958 1.00 52.78 106 LEU A N 1
ATOM 790 C CA . LEU A 1 106 ? -12.572 15.532 18.129 1.00 52.78 106 LEU A CA 1
ATOM 791 C C . LEU A 1 106 ? -12.923 16.454 19.301 1.00 52.78 106 LEU A C 1
ATOM 793 O O . LEU A 1 106 ? -12.123 17.297 19.703 1.00 52.78 106 LEU A O 1
ATOM 797 N N . ALA A 1 107 ? -14.134 16.315 19.847 1.00 48.22 107 ALA A N 1
ATOM 798 C CA . ALA A 1 107 ? -14.358 16.765 21.212 1.00 48.22 107 ALA A CA 1
ATOM 799 C C . ALA A 1 107 ? -13.499 15.865 22.123 1.00 48.22 107 ALA A C 1
ATOM 801 O O . ALA A 1 107 ? -13.593 14.640 22.014 1.00 48.22 107 ALA A O 1
ATOM 802 N N . PRO A 1 108 ? -12.637 16.426 22.991 1.00 54.16 108 PRO A N 1
ATOM 803 C CA . PRO A 1 108 ? -11.674 15.643 23.769 1.00 54.16 108 PRO A CA 1
ATOM 804 C C . PRO A 1 108 ? -12.318 14.562 24.655 1.00 54.16 108 PRO A C 1
ATOM 806 O O . PRO A 1 108 ? -11.638 13.587 24.981 1.00 54.16 108 PRO A O 1
ATOM 809 N N . GLU A 1 109 ? -13.609 14.717 24.974 1.00 52.50 109 GLU A N 1
ATOM 810 C CA . GLU A 1 109 ? -14.381 13.901 25.919 1.00 52.50 109 GLU A CA 1
ATOM 811 C C . GLU A 1 109 ? -15.337 12.879 25.277 1.00 52.50 109 GLU A C 1
ATOM 813 O O . GLU A 1 109 ? -15.936 12.092 25.997 1.00 52.50 109 GLU A O 1
ATOM 818 N N . SER A 1 110 ? -15.500 12.852 23.949 1.00 62.00 110 SER A N 1
ATOM 819 C CA . SER A 1 110 ? -16.326 11.829 23.286 1.00 62.00 110 SER A CA 1
ATOM 820 C C . SER A 1 110 ? -15.454 10.779 22.608 1.00 62.00 110 SER A C 1
ATOM 822 O O . SER A 1 110 ? -14.442 11.131 21.997 1.00 62.00 110 SER A O 1
ATOM 824 N N . LEU A 1 111 ? -15.877 9.509 22.640 1.00 60.06 111 LEU A N 1
ATOM 825 C CA . LEU A 1 111 ? -15.343 8.462 21.765 1.00 60.06 111 LEU A CA 1
ATOM 826 C C . LEU A 1 111 ? -15.446 8.931 20.302 1.00 60.06 111 LEU A C 1
ATOM 828 O O . LEU A 1 111 ? -16.513 8.868 19.693 1.00 60.06 111 LEU A O 1
ATOM 832 N N . GLY A 1 112 ? -14.348 9.457 19.755 1.00 72.19 112 GLY A N 1
ATOM 833 C CA . GLY A 1 112 ? -14.320 10.015 18.404 1.00 72.19 112 GLY A CA 1
ATOM 834 C C . GLY A 1 112 ? -14.563 8.924 17.364 1.00 72.19 112 GLY A C 1
ATOM 835 O O . GLY A 1 112 ? -14.141 7.787 17.561 1.00 72.19 112 GLY A O 1
ATOM 836 N N . ALA A 1 113 ? -15.227 9.240 16.255 1.00 80.69 113 ALA A N 1
ATOM 837 C CA . ALA A 1 113 ? -15.438 8.276 15.180 1.00 80.69 113 ALA A CA 1
ATOM 838 C C . ALA A 1 113 ? -14.267 8.278 14.187 1.00 80.69 113 ALA A C 1
ATOM 840 O O . ALA A 1 113 ? -13.603 9.295 13.961 1.00 80.69 113 ALA A O 1
ATOM 841 N N . LEU A 1 114 ? -14.033 7.126 13.561 1.00 82.88 114 LEU A N 1
ATOM 842 C CA . LEU A 1 114 ? -13.189 7.022 12.374 1.00 82.88 114 LEU A CA 1
ATOM 843 C C . LEU A 1 114 ? -14.059 6.866 11.134 1.00 82.88 114 LEU A C 1
ATOM 845 O O . LEU A 1 114 ? -15.102 6.213 11.148 1.00 82.88 114 LEU A O 1
ATOM 849 N N . THR A 1 115 ? -13.601 7.457 10.044 1.00 81.62 115 THR A N 1
ATOM 850 C CA . THR A 1 115 ? -14.319 7.499 8.779 1.00 81.62 115 THR A CA 1
ATOM 851 C C . THR A 1 115 ? -13.354 7.311 7.618 1.00 81.62 115 THR A C 1
ATOM 853 O O . THR A 1 115 ? -12.155 7.576 7.737 1.00 81.62 115 THR A O 1
ATOM 856 N N . LEU A 1 116 ? -13.877 6.834 6.491 1.00 76.88 116 LEU A N 1
ATOM 857 C CA . LEU A 1 116 ? -13.140 6.814 5.237 1.00 76.88 116 LEU A CA 1
ATOM 858 C C . LEU A 1 116 ? -13.396 8.086 4.449 1.00 76.88 116 LEU A C 1
ATOM 860 O O . LEU A 1 116 ? -14.529 8.372 4.052 1.00 76.88 116 LEU A O 1
ATOM 864 N N . ARG A 1 117 ? -12.330 8.833 4.180 1.00 69.38 117 ARG A N 1
ATOM 865 C CA . ARG A 1 117 ? -12.416 10.075 3.419 1.00 69.38 117 ARG A CA 1
ATOM 866 C C . ARG A 1 117 ? -11.439 10.090 2.265 1.00 69.38 117 ARG A C 1
ATOM 868 O O . ARG A 1 117 ? -10.357 9.511 2.297 1.00 69.38 117 ARG A O 1
ATOM 875 N N . LEU A 1 118 ? -11.861 10.797 1.230 1.00 61.38 118 LEU A N 1
ATOM 876 C CA . LEU A 1 118 ? -10.949 11.276 0.213 1.00 61.38 118 LEU A CA 1
ATOM 877 C C . LEU A 1 118 ? -10.157 12.428 0.799 1.00 61.38 118 LEU A C 1
ATOM 879 O O . LEU A 1 118 ? -10.718 13.320 1.437 1.00 61.38 118 LEU A O 1
ATOM 883 N N . GLU A 1 119 ? -8.862 12.425 0.540 1.00 55.97 119 GLU A N 1
ATOM 884 C CA . GLU A 1 119 ? -8.029 13.573 0.845 1.00 55.97 119 GLU A CA 1
ATOM 885 C C . GLU A 1 119 ? -8.509 14.766 0.003 1.00 55.97 119 GLU A C 1
ATOM 887 O O . GLU A 1 119 ? -8.499 14.714 -1.227 1.00 55.97 119 GLU A O 1
ATOM 892 N N . GLY A 1 120 ? -8.978 15.830 0.662 1.00 50.84 120 GLY A N 1
ATOM 893 C CA . GLY A 1 120 ? -9.219 17.122 0.012 1.00 50.84 120 GLY A CA 1
ATOM 894 C C . GLY A 1 120 ? -10.646 17.455 -0.444 1.00 50.84 120 GLY A C 1
ATOM 895 O O . GLY A 1 120 ? -10.783 18.259 -1.365 1.00 50.84 120 GLY A O 1
ATOM 896 N N . LYS A 1 121 ? -11.709 16.932 0.183 1.00 45.38 121 LYS A N 1
ATOM 897 C CA . LYS A 1 121 ? -13.067 17.481 -0.012 1.00 45.38 121 LYS A CA 1
ATOM 898 C C . LYS A 1 121 ? -13.594 18.120 1.273 1.00 45.38 121 LYS A C 1
ATOM 900 O O . LYS A 1 121 ? -14.238 17.464 2.083 1.00 45.38 121 LYS A O 1
ATOM 905 N N . ASP A 1 122 ? -13.310 19.406 1.445 1.00 44.72 122 ASP A N 1
ATOM 906 C CA . ASP A 1 122 ? -14.095 20.252 2.340 1.00 44.72 122 ASP A CA 1
ATOM 907 C C . ASP A 1 122 ? -15.249 20.821 1.501 1.00 44.72 122 ASP A C 1
ATOM 909 O O . ASP A 1 122 ? -15.040 21.644 0.612 1.00 44.72 122 ASP A O 1
ATOM 913 N N . GLU A 1 123 ? -16.465 20.302 1.686 1.00 49.22 123 GLU A N 1
ATOM 914 C CA . GLU A 1 123 ? -17.640 20.711 0.894 1.00 49.22 123 GLU A CA 1
ATOM 915 C C . GLU A 1 123 ? -18.152 22.115 1.264 1.00 49.22 123 GLU A C 1
ATOM 917 O O . GLU A 1 123 ? -19.070 22.630 0.629 1.00 49.22 123 GLU A O 1
ATOM 922 N N . SER A 1 124 ? -17.565 22.742 2.285 1.00 47.09 124 SER A N 1
ATOM 923 C CA . SER A 1 124 ? -18.139 23.903 2.962 1.00 47.09 124 SER A CA 1
ATOM 924 C C . SER A 1 124 ? -17.766 25.262 2.360 1.00 47.09 124 SER A C 1
ATOM 926 O O . SER A 1 124 ? -18.459 26.243 2.618 1.00 47.09 124 SER A O 1
ATOM 928 N N . ASN A 1 125 ? -16.716 25.365 1.540 1.00 40.28 125 ASN A N 1
ATOM 929 C CA . ASN A 1 125 ? -16.328 26.642 0.942 1.00 40.28 125 ASN A CA 1
ATOM 930 C C . ASN A 1 125 ? -15.459 26.409 -0.291 1.00 40.28 125 ASN A C 1
ATOM 932 O O . ASN A 1 125 ? -14.411 25.788 -0.178 1.00 40.28 125 ASN A O 1
ATOM 936 N N . GLY A 1 126 ? -15.854 26.944 -1.450 1.00 40.44 126 GLY A N 1
ATOM 937 C CA . GLY A 1 126 ? -15.145 26.843 -2.739 1.00 40.44 126 GLY A CA 1
ATOM 938 C C . GLY A 1 126 ? -13.764 27.522 -2.805 1.00 40.44 126 GLY A C 1
ATOM 939 O O . GLY A 1 126 ? -13.417 28.106 -3.828 1.00 40.44 126 GLY A O 1
ATOM 940 N N . SER A 1 127 ? -12.992 27.481 -1.719 1.00 33.66 127 SER A N 1
ATOM 941 C CA . SER A 1 127 ? -11.615 27.945 -1.605 1.00 33.66 127 SER A CA 1
ATOM 942 C C . SER A 1 127 ? -10.636 26.822 -1.953 1.00 33.66 127 SER A C 1
ATOM 944 O O . SER A 1 127 ? -10.923 25.639 -1.781 1.00 33.66 127 SER A O 1
ATOM 946 N N . ALA A 1 128 ? -9.470 27.207 -2.468 1.00 37.69 128 ALA A N 1
ATOM 947 C CA . ALA A 1 128 ? -8.434 26.307 -2.948 1.00 37.69 128 ALA A CA 1
ATOM 948 C C . ALA A 1 128 ? -8.031 25.252 -1.900 1.00 37.69 128 ALA A C 1
ATOM 950 O O . ALA A 1 128 ? -7.712 25.574 -0.757 1.00 37.69 128 ALA A O 1
ATOM 951 N N . PHE A 1 129 ? -8.033 23.999 -2.359 1.00 40.28 129 PHE A N 1
ATOM 952 C CA . PHE A 1 129 ? -7.618 22.763 -1.699 1.00 40.28 129 PHE A CA 1
ATOM 953 C C . PHE A 1 129 ? -6.497 22.944 -0.662 1.00 40.28 129 PHE A C 1
ATOM 955 O O . PHE A 1 129 ? -5.324 23.048 -1.024 1.00 40.28 129 PHE A O 1
ATOM 962 N N . ALA A 1 130 ? -6.834 22.894 0.627 1.00 39.22 130 ALA A N 1
ATOM 963 C CA . ALA A 1 130 ? -5.856 22.543 1.649 1.00 39.22 130 ALA A CA 1
ATOM 964 C C . ALA A 1 130 ? -5.829 21.005 1.743 1.00 39.22 130 ALA A C 1
ATOM 966 O O . ALA A 1 130 ? -6.837 20.418 2.143 1.00 39.22 130 ALA A O 1
ATOM 967 N N . PRO A 1 131 ? -4.742 20.323 1.339 1.00 48.09 131 PRO A N 1
ATOM 968 C CA . PRO A 1 131 ? -4.637 18.878 1.508 1.00 48.09 131 PRO A CA 1
ATOM 969 C C . PRO A 1 131 ? -4.714 18.560 3.006 1.00 48.09 131 PRO A C 1
ATOM 971 O O . PRO A 1 131 ? -3.847 18.969 3.781 1.00 48.09 131 PRO A O 1
ATOM 974 N N . GLN A 1 132 ? -5.780 17.881 3.438 1.00 56.00 132 GLN A N 1
ATOM 975 C CA . GLN A 1 132 ? -5.832 17.360 4.800 1.00 56.00 132 GLN A CA 1
ATOM 976 C C . GLN A 1 132 ? -4.797 16.248 4.901 1.00 56.00 132 GLN A C 1
ATOM 978 O O . GLN A 1 132 ? -4.977 15.191 4.311 1.00 56.00 132 GLN A O 1
ATOM 983 N N . LYS A 1 133 ? -3.722 16.495 5.650 1.00 69.00 133 LYS A N 1
ATOM 984 C CA . LYS A 1 133 ? -2.649 15.523 5.847 1.00 69.00 133 LYS A CA 1
ATOM 985 C C . LYS A 1 133 ? -3.236 14.204 6.358 1.00 69.00 133 LYS A C 1
ATOM 987 O O . LYS A 1 133 ? -3.834 14.181 7.436 1.00 69.00 133 LYS A O 1
ATOM 992 N N . ALA A 1 134 ? -3.057 13.130 5.589 1.00 74.56 134 ALA A N 1
ATOM 993 C CA . ALA A 1 134 ? -3.512 11.798 5.964 1.00 74.56 134 ALA A CA 1
ATOM 994 C C . ALA A 1 134 ? -3.040 11.422 7.381 1.00 74.56 134 ALA A C 1
ATOM 996 O O . ALA A 1 134 ? -1.908 11.710 7.787 1.00 74.56 134 ALA A O 1
ATOM 997 N N . SER A 1 135 ? -3.920 10.772 8.142 1.00 85.44 135 SER A N 1
ATOM 998 C CA . SER A 1 135 ? -3.621 10.329 9.503 1.00 85.44 135 SER A CA 1
ATOM 999 C C . SER A 1 135 ? -2.550 9.245 9.508 1.00 85.44 135 SER A C 1
ATOM 1001 O O . SER A 1 135 ? -2.550 8.366 8.645 1.00 85.44 135 SER A O 1
ATOM 1003 N N . LYS A 1 136 ? -1.638 9.321 10.479 1.00 89.56 136 LYS A N 1
ATOM 1004 C CA . LYS A 1 136 ? -0.601 8.313 10.704 1.00 89.56 136 LYS A CA 1
ATOM 1005 C C . LYS A 1 136 ? -1.002 7.414 11.855 1.00 89.56 136 LYS A C 1
ATOM 1007 O O . LYS A 1 136 ? -1.634 7.865 12.805 1.00 89.56 136 LYS A O 1
ATOM 1012 N N . PHE A 1 137 ? -0.599 6.164 11.769 1.00 94.06 137 PHE A N 1
ATOM 1013 C CA . PHE A 1 137 ? -0.857 5.136 12.749 1.00 94.06 137 PHE A CA 1
ATOM 1014 C C . PHE A 1 137 ? 0.409 4.326 12.998 1.00 94.06 137 PHE A C 1
ATOM 1016 O O . PHE A 1 137 ? 1.312 4.310 12.167 1.00 94.06 137 PHE A O 1
ATOM 1023 N N . PHE A 1 138 ? 0.459 3.628 14.123 1.00 95.31 138 PHE A N 1
ATOM 1024 C CA . PHE A 1 138 ? 1.435 2.573 14.374 1.00 95.31 138 PHE A CA 1
ATOM 1025 C C . PHE A 1 138 ? 0.770 1.424 15.133 1.00 95.31 138 PHE A C 1
ATOM 1027 O O . PHE A 1 138 ? -0.338 1.569 15.663 1.00 95.31 138 PHE A O 1
ATOM 1034 N N . LEU A 1 139 ? 1.441 0.274 15.167 1.00 96.25 139 LEU A N 1
ATOM 1035 C CA . LEU A 1 139 ? 0.981 -0.902 15.900 1.00 96.25 139 LEU A CA 1
ATOM 1036 C C . LEU A 1 139 ? 1.737 -1.038 17.215 1.00 96.25 139 LEU A C 1
ATOM 1038 O O . LEU A 1 139 ? 2.923 -0.725 17.311 1.00 96.25 139 LEU A O 1
ATOM 1042 N N . GLN A 1 140 ? 1.039 -1.524 18.236 1.00 96.00 140 GLN A N 1
ATOM 1043 C CA . GLN A 1 140 ? 1.644 -1.851 19.517 1.00 96.00 140 GLN A CA 1
ATOM 1044 C C . GLN A 1 140 ? 1.105 -3.187 20.023 1.00 96.00 140 GLN A C 1
ATOM 1046 O O . GLN A 1 140 ? -0.096 -3.347 20.236 1.00 96.00 140 GLN A O 1
ATOM 1051 N N . HIS A 1 141 ? 2.001 -4.141 20.270 1.00 94.38 141 HIS A N 1
ATOM 1052 C CA . HIS A 1 141 ? 1.639 -5.381 20.949 1.00 94.38 141 HIS A CA 1
ATOM 1053 C C . HIS A 1 141 ? 1.519 -5.137 22.460 1.00 94.38 141 HIS A C 1
ATOM 1055 O O . HIS A 1 141 ? 2.450 -4.635 23.096 1.00 94.38 141 HIS A O 1
ATOM 1061 N N . GLN A 1 142 ? 0.385 -5.511 23.054 1.00 93.31 142 GLN A N 1
ATOM 1062 C CA . GLN A 1 142 ? 0.197 -5.456 24.506 1.00 93.31 142 GLN A CA 1
ATOM 1063 C C . GLN A 1 142 ? 0.625 -6.776 25.146 1.00 93.31 142 GLN A C 1
ATOM 1065 O O . GLN A 1 142 ? 0.307 -7.844 24.639 1.00 93.31 142 GLN A O 1
ATOM 1070 N N . ALA A 1 143 ? 1.271 -6.730 26.315 1.00 88.25 143 ALA A N 1
ATOM 1071 C CA . ALA A 1 143 ? 1.790 -7.933 26.984 1.00 88.25 143 ALA A CA 1
ATOM 1072 C C . ALA A 1 143 ? 0.724 -9.010 27.283 1.00 88.25 143 ALA A C 1
ATOM 1074 O O . ALA A 1 143 ? 1.055 -10.181 27.431 1.00 88.25 143 ALA A O 1
ATOM 1075 N N . THR A 1 144 ? -0.550 -8.620 27.389 1.00 87.06 144 THR A N 1
ATOM 1076 C CA . THR A 1 144 ? -1.680 -9.532 27.633 1.00 87.06 144 THR A CA 1
ATOM 1077 C C . THR A 1 144 ? -2.538 -9.791 26.394 1.00 87.06 144 THR A C 1
ATOM 1079 O O . THR A 1 144 ? -3.587 -10.420 26.517 1.00 87.06 144 THR A O 1
ATOM 1082 N N . ALA A 1 145 ? -2.171 -9.253 25.229 1.00 89.25 145 ALA A N 1
ATOM 1083 C CA . ALA A 1 145 ? -2.858 -9.568 23.983 1.00 89.25 145 ALA A CA 1
ATOM 1084 C C . ALA A 1 145 ? -2.403 -10.947 23.468 1.00 89.25 145 ALA A C 1
ATOM 1086 O O . ALA A 1 145 ? -1.250 -11.334 23.680 1.00 89.25 145 ALA A O 1
ATOM 1087 N N . PRO A 1 146 ? -3.289 -11.711 22.807 1.00 93.06 146 PRO A N 1
ATOM 1088 C CA . PRO A 1 146 ? -2.884 -12.881 22.039 1.00 93.06 146 PRO A CA 1
ATOM 1089 C C . PRO A 1 146 ? -1.805 -12.534 21.007 1.00 93.06 146 PRO A C 1
ATOM 1091 O O . PRO A 1 146 ? -1.828 -11.456 20.415 1.00 93.06 146 PRO A O 1
ATOM 1094 N N . ALA A 1 147 ? -0.892 -13.474 20.755 1.00 93.06 147 ALA A N 1
ATOM 1095 C CA . ALA A 1 147 ? 0.157 -13.293 19.757 1.00 93.06 147 ALA A CA 1
ATOM 1096 C C . ALA A 1 147 ? -0.438 -12.952 18.379 1.00 93.06 147 ALA A C 1
ATOM 1098 O O . ALA A 1 147 ? -1.402 -13.579 17.936 1.00 93.06 147 ALA A O 1
ATOM 1099 N N . GLY A 1 148 ? 0.152 -11.961 17.707 1.00 92.56 148 GLY A N 1
ATOM 1100 C CA . GLY A 1 148 ? -0.311 -11.473 16.405 1.00 92.56 148 GLY A CA 1
ATOM 1101 C C . GLY A 1 148 ? -1.488 -10.492 16.463 1.00 92.56 148 GLY A C 1
ATOM 1102 O O . GLY A 1 148 ? -1.935 -10.045 15.407 1.00 92.56 148 GLY A O 1
ATOM 1103 N N . LEU A 1 149 ? -1.974 -10.141 17.662 1.00 95.88 149 LEU A N 1
ATOM 1104 C CA . LEU A 1 149 ? -2.942 -9.065 17.866 1.00 95.88 149 LEU A CA 1
ATOM 1105 C C . LEU A 1 149 ? -2.272 -7.816 18.427 1.00 95.88 149 LEU A C 1
ATOM 1107 O O . LEU A 1 149 ? -1.503 -7.860 19.387 1.00 95.88 149 LEU A O 1
ATOM 1111 N N . TYR A 1 150 ? -2.627 -6.686 17.837 1.00 97.50 150 TYR A N 1
ATOM 1112 C CA . TYR A 1 150 ? -2.037 -5.393 18.121 1.00 97.50 150 TYR A CA 1
ATOM 1113 C C . TYR A 1 150 ? -3.133 -4.382 18.437 1.00 97.50 150 TYR A C 1
ATOM 1115 O O . TYR A 1 150 ? -4.259 -4.472 17.938 1.00 97.50 150 TYR A O 1
ATOM 1123 N N . ASP A 1 151 ? -2.786 -3.394 19.253 1.00 97.44 151 ASP A N 1
ATOM 1124 C CA . ASP A 1 151 ? -3.491 -2.123 19.234 1.00 97.44 151 ASP A CA 1
ATOM 1125 C C . ASP A 1 151 ? -3.077 -1.348 17.985 1.00 97.44 151 ASP A C 1
ATOM 1127 O O . ASP A 1 151 ? -1.894 -1.299 17.638 1.0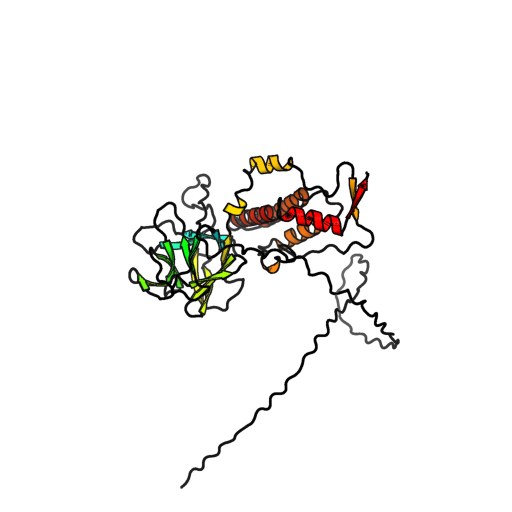0 97.44 151 ASP A O 1
ATOM 1131 N N . LEU A 1 152 ? -4.048 -0.694 17.355 1.00 96.81 152 LEU A N 1
ATOM 1132 C CA . LEU A 1 152 ? -3.807 0.297 16.319 1.00 96.81 152 LEU A CA 1
ATOM 1133 C C . LEU A 1 152 ? -3.929 1.689 16.940 1.00 96.81 152 LEU A C 1
ATOM 1135 O O . LEU A 1 152 ? -4.954 2.011 17.541 1.00 96.81 152 LEU A O 1
ATOM 1139 N N . ILE A 1 153 ? -2.886 2.507 16.824 1.00 95.62 153 ILE A N 1
ATOM 1140 C CA . ILE A 1 153 ? -2.786 3.779 17.546 1.00 95.62 153 ILE A CA 1
ATOM 1141 C C . ILE A 1 153 ? -2.630 4.913 16.546 1.00 95.62 153 ILE A C 1
ATOM 1143 O O . ILE A 1 153 ? -1.746 4.866 15.700 1.00 95.62 153 ILE A O 1
ATOM 1147 N N . LEU A 1 154 ? -3.483 5.930 16.657 1.00 93.06 154 LEU A N 1
ATOM 1148 C CA . LEU A 1 154 ? -3.425 7.158 15.870 1.00 93.06 154 LEU A CA 1
ATOM 1149 C C . LEU A 1 154 ? -2.316 8.080 16.400 1.00 93.06 154 LEU A C 1
ATOM 1151 O O . LEU A 1 154 ? -2.284 8.418 17.587 1.00 93.06 154 LEU A O 1
ATOM 1155 N N . THR A 1 155 ? -1.454 8.541 15.498 1.00 87.44 155 THR A N 1
ATOM 1156 C CA . THR A 1 155 ? -0.423 9.552 15.747 1.00 87.44 155 THR A CA 1
ATOM 1157 C C . THR A 1 155 ? -0.991 10.938 15.439 1.00 87.44 155 THR A C 1
ATOM 1159 O O . THR A 1 155 ? -1.338 11.240 14.296 1.00 87.44 155 THR A O 1
ATOM 1162 N N . GLY A 1 156 ? -1.085 11.797 16.455 1.00 76.19 156 GLY A N 1
ATOM 1163 C CA . GLY A 1 156 ? -1.535 13.186 16.326 1.00 76.19 156 GLY A CA 1
ATOM 1164 C C . GLY A 1 156 ? -0.461 14.196 16.752 1.00 76.19 156 GLY A C 1
ATOM 1165 O O . GLY A 1 156 ? 0.538 13.809 17.350 1.00 76.19 156 GLY A O 1
ATOM 1166 N N . PRO A 1 157 ? -0.652 15.500 16.472 1.00 63.16 157 PRO A N 1
ATOM 1167 C CA . PRO A 1 157 ? 0.257 16.562 16.922 1.00 63.16 157 PRO A CA 1
ATOM 1168 C C . PRO A 1 157 ? 0.239 16.779 18.446 1.00 63.16 157 PRO A C 1
ATOM 1170 O O . PRO A 1 157 ? 1.096 17.482 18.976 1.00 63.16 157 PRO A O 1
ATOM 1173 N N . GLY A 1 158 ? -0.745 16.210 19.148 1.00 67.31 158 GLY A N 1
ATOM 1174 C CA . GLY A 1 158 ? -0.837 16.248 20.604 1.00 67.31 158 GLY A CA 1
ATOM 1175 C C . GLY A 1 158 ? -0.083 15.095 21.281 1.00 67.31 158 GLY A C 1
ATOM 1176 O O . GLY A 1 158 ? 0.188 14.076 20.650 1.00 67.31 158 GLY A O 1
ATOM 1177 N N . PRO A 1 159 ? 0.214 15.216 22.587 1.00 64.12 159 PRO A N 1
ATOM 1178 C CA . PRO A 1 159 ? 0.864 14.156 23.365 1.00 64.12 159 PRO A CA 1
ATOM 1179 C C . PRO A 1 159 ? -0.049 12.942 23.615 1.00 64.12 159 PRO A C 1
ATOM 1181 O O . PRO A 1 159 ? 0.409 11.900 24.083 1.00 64.12 159 PRO A O 1
ATOM 1184 N N . GLU A 1 160 ? -1.346 13.078 23.345 1.00 79.88 160 GLU A N 1
ATOM 1185 C CA . GLU A 1 160 ? -2.342 12.055 23.630 1.00 79.88 160 GLU A CA 1
ATOM 1186 C C . GLU A 1 160 ? -2.349 10.967 22.559 1.00 79.88 160 GLU A C 1
ATOM 1188 O O . GLU A 1 160 ? -2.647 11.208 21.388 1.00 79.88 160 GLU A O 1
ATOM 1193 N N . ARG A 1 161 ? -2.083 9.734 22.991 1.00 87.44 161 ARG A N 1
ATOM 1194 C CA . ARG A 1 161 ? -2.317 8.548 22.170 1.00 87.44 161 ARG A CA 1
ATOM 1195 C C . ARG A 1 161 ? -3.816 8.291 22.092 1.00 87.44 161 ARG A C 1
ATOM 1197 O O . ARG A 1 161 ? -4.497 8.278 23.115 1.00 87.44 161 ARG A O 1
ATOM 1204 N N . ARG A 1 162 ? -4.316 8.043 20.885 1.00 92.31 162 ARG A N 1
ATOM 1205 C CA . ARG A 1 162 ? -5.700 7.620 20.660 1.00 92.31 162 ARG A CA 1
ATOM 1206 C C . ARG A 1 162 ? -5.679 6.218 20.060 1.00 92.31 162 ARG A C 1
ATOM 1208 O O . ARG A 1 162 ? -5.087 6.001 19.007 1.00 92.31 162 ARG A O 1
ATOM 1215 N N . TYR A 1 163 ? -6.286 5.270 20.756 1.00 94.75 163 TYR A N 1
ATOM 1216 C CA . TYR A 1 163 ? -6.360 3.869 20.358 1.00 94.75 163 TYR A CA 1
ATOM 1217 C C . TYR A 1 163 ? -7.612 3.658 19.524 1.00 94.75 163 TYR A C 1
ATOM 1219 O O . TYR A 1 163 ? -8.690 4.127 19.894 1.00 94.75 163 TYR A O 1
ATOM 1227 N N . VAL A 1 164 ? -7.476 2.936 18.420 1.00 94.94 164 VAL A N 1
ATOM 1228 C CA . VAL A 1 164 ? -8.616 2.485 17.633 1.00 94.94 164 VAL A CA 1
ATOM 1229 C C . VAL A 1 164 ? -9.263 1.305 18.347 1.00 94.94 164 VAL A C 1
ATOM 1231 O O . VAL A 1 164 ? -8.586 0.350 18.728 1.00 94.94 164 VAL A O 1
ATOM 1234 N N . ALA A 1 165 ? -10.577 1.368 18.524 1.00 95.19 165 ALA A N 1
ATOM 1235 C CA . ALA A 1 165 ? -11.372 0.320 19.137 1.00 95.19 165 ALA A CA 1
ATOM 1236 C C . ALA A 1 165 ? -12.559 -0.062 18.251 1.00 95.19 165 ALA A C 1
ATOM 1238 O O . ALA A 1 165 ? -13.120 0.770 17.536 1.00 95.19 165 ALA A O 1
ATOM 1239 N N . LYS A 1 166 ? -12.983 -1.319 18.358 1.00 94.62 166 LYS A N 1
ATOM 1240 C CA . LYS A 1 166 ? -14.281 -1.794 17.881 1.00 94.62 166 LYS A CA 1
ATOM 1241 C C . LYS A 1 166 ? -15.290 -1.695 19.014 1.00 94.62 166 LYS A C 1
ATOM 1243 O O . LYS A 1 166 ? -15.071 -2.263 20.082 1.00 94.62 166 LYS A O 1
ATOM 1248 N N . ALA A 1 167 ? -16.413 -1.040 18.767 1.00 93.94 167 ALA A N 1
ATOM 1249 C CA . ALA A 1 167 ? -17.554 -1.054 19.667 1.00 93.94 167 ALA A CA 1
ATOM 1250 C C . ALA A 1 167 ? -18.420 -2.317 19.496 1.00 93.94 167 ALA A C 1
ATOM 1252 O O . ALA A 1 167 ? -18.325 -3.038 18.498 1.00 93.94 167 ALA A O 1
ATOM 1253 N N . ALA A 1 168 ? -19.280 -2.600 20.479 1.00 92.44 168 ALA A N 1
ATOM 1254 C CA . ALA A 1 168 ? -20.187 -3.752 20.461 1.00 92.44 168 ALA A CA 1
ATOM 1255 C C . ALA A 1 168 ? -21.151 -3.770 19.259 1.00 92.44 168 ALA A C 1
ATOM 1257 O O . ALA A 1 168 ? -21.498 -4.845 18.776 1.00 92.44 168 ALA A O 1
ATOM 1258 N N . ASP A 1 169 ? -21.531 -2.599 18.748 1.00 89.38 169 ASP A N 1
ATOM 1259 C CA . ASP A 1 169 ? -22.348 -2.425 17.538 1.00 89.38 169 ASP A CA 1
ATOM 1260 C C . ASP A 1 169 ? -21.537 -2.504 16.229 1.00 89.38 169 ASP A C 1
ATOM 1262 O O . ASP A 1 169 ? -22.088 -2.323 15.149 1.00 89.38 169 ASP A O 1
ATOM 1266 N N . GLY A 1 170 ? -20.234 -2.786 16.312 1.00 89.56 170 GLY A N 1
ATOM 1267 C CA . GLY A 1 170 ? -19.342 -2.939 15.166 1.00 89.56 170 GLY A CA 1
ATOM 1268 C C . GLY A 1 170 ? -18.690 -1.643 14.690 1.00 89.56 170 GLY A C 1
ATOM 1269 O O . GLY A 1 170 ? -17.809 -1.717 13.836 1.00 89.56 170 GLY A O 1
ATOM 1270 N N . ALA A 1 171 ? -19.052 -0.480 15.234 1.00 88.62 171 ALA A N 1
ATOM 1271 C CA . ALA A 1 171 ? -18.448 0.779 14.811 1.00 88.62 171 ALA A CA 1
ATOM 1272 C C . ALA A 1 171 ? -16.978 0.894 15.245 1.00 88.62 171 ALA A C 1
ATOM 1274 O O . ALA A 1 171 ? -16.568 0.340 16.271 1.00 88.62 171 ALA A O 1
ATOM 1275 N N . LEU A 1 172 ? -16.209 1.686 14.497 1.00 90.56 172 LEU A N 1
ATOM 1276 C CA . LEU A 1 172 ? -14.856 2.081 14.879 1.00 90.56 172 LEU A CA 1
ATOM 1277 C C . LEU A 1 172 ? -14.862 3.395 15.646 1.00 90.56 172 LEU A C 1
ATOM 1279 O O . LEU A 1 172 ? -15.370 4.409 15.163 1.00 90.56 172 LEU A O 1
ATOM 1283 N N . VAL A 1 173 ? -14.227 3.381 16.811 1.00 91.56 173 VAL A N 1
ATOM 1284 C CA . VAL A 1 173 ? -14.106 4.548 17.682 1.00 91.56 173 VAL A CA 1
ATOM 1285 C C . VAL A 1 173 ? -12.672 4.751 18.152 1.00 91.56 173 VAL A C 1
ATOM 1287 O O . VAL A 1 173 ? -11.849 3.839 18.101 1.00 91.56 173 VAL A O 1
ATOM 1290 N N . LEU A 1 174 ? -12.378 5.956 18.624 1.00 91.75 174 LEU A N 1
ATOM 1291 C CA . LEU A 1 174 ? -11.129 6.318 19.274 1.00 91.75 174 LEU A CA 1
ATOM 1292 C C . LEU A 1 174 ? -11.335 6.406 20.782 1.00 91.75 174 LEU A C 1
ATOM 1294 O O . LEU A 1 174 ? -12.278 7.038 21.248 1.00 91.75 174 LEU A O 1
ATOM 1298 N N . THR A 1 175 ? -10.409 5.832 21.540 1.00 92.62 175 THR A N 1
ATOM 1299 C CA . THR A 1 175 ? -10.360 5.924 23.005 1.00 92.62 175 THR A CA 1
ATOM 1300 C C . THR A 1 175 ? -8.975 6.378 23.471 1.00 92.62 175 THR A C 1
ATOM 1302 O O . THR A 1 175 ? -7.995 6.272 22.733 1.00 92.62 175 THR A O 1
ATOM 1305 N N . SER A 1 176 ? -8.871 6.929 24.678 1.00 91.88 176 SER A N 1
ATOM 1306 C CA . SER A 1 176 ? -7.611 7.434 25.247 1.00 91.88 176 SER A CA 1
ATOM 1307 C C . SER A 1 176 ? -6.699 6.330 25.797 1.00 91.88 176 SER A C 1
ATOM 1309 O O . SER A 1 176 ? -5.509 6.565 26.010 1.00 91.88 176 SER A O 1
ATOM 1311 N N . ALA A 1 177 ? -7.221 5.117 26.003 1.00 93.50 177 ALA A N 1
ATOM 1312 C CA . ALA A 1 177 ? -6.474 4.000 26.572 1.00 93.50 177 ALA A CA 1
ATOM 1313 C C . ALA A 1 177 ? -6.806 2.661 25.899 1.00 93.50 177 ALA A C 1
ATOM 1315 O O . ALA A 1 177 ? -7.938 2.412 25.494 1.00 93.50 177 ALA A O 1
ATOM 1316 N N . SER A 1 178 ? -5.812 1.773 25.832 1.00 95.12 178 SER A N 1
ATOM 1317 C CA . SER A 1 178 ? -6.004 0.391 25.388 1.00 95.12 178 SER A CA 1
ATOM 1318 C C . SER A 1 178 ? -6.904 -0.370 26.359 1.00 95.12 178 SER A C 1
ATOM 1320 O O . SER A 1 178 ? -6.631 -0.413 27.562 1.00 95.12 178 SER A O 1
ATOM 1322 N N . THR A 1 179 ? -7.922 -1.047 25.835 1.00 95.56 179 THR A N 1
ATOM 1323 C CA . THR A 1 179 ? -8.715 -2.013 26.612 1.00 95.56 179 THR A CA 1
ATOM 1324 C C . THR A 1 179 ? -8.105 -3.415 26.565 1.00 95.56 179 THR A C 1
ATOM 1326 O O . THR A 1 179 ? -8.612 -4.344 27.200 1.00 95.56 179 THR A O 1
ATOM 1329 N N . ARG A 1 180 ? -6.988 -3.576 25.838 1.00 94.50 180 ARG A N 1
ATOM 1330 C CA . ARG A 1 180 ? -6.338 -4.853 25.532 1.00 94.50 180 ARG A CA 1
ATOM 1331 C C . ARG A 1 180 ? -7.279 -5.750 24.714 1.00 94.50 180 ARG A C 1
ATOM 1333 O O . ARG A 1 180 ? -8.125 -5.268 23.963 1.00 94.50 180 ARG A O 1
ATOM 1340 N N . ALA A 1 181 ? -7.149 -7.068 24.864 1.00 92.19 181 ALA A N 1
ATOM 1341 C CA . ALA A 1 181 ? -8.004 -8.061 24.212 1.00 92.19 181 ALA A CA 1
ATOM 1342 C C . ALA A 1 181 ? -9.331 -8.327 24.960 1.00 92.19 181 ALA A C 1
ATOM 1344 O O . ALA A 1 181 ? -10.003 -9.321 24.690 1.00 92.19 181 ALA A O 1
ATOM 1345 N N . ILE A 1 182 ? -9.694 -7.485 25.935 1.00 93.00 182 ILE A N 1
ATOM 1346 C CA . ILE A 1 182 ? -10.910 -7.632 26.742 1.00 93.00 182 ILE A CA 1
ATOM 1347 C C . ILE A 1 182 ? -11.797 -6.417 26.488 1.00 93.00 182 ILE A C 1
ATOM 1349 O O . ILE A 1 182 ? -11.325 -5.281 26.496 1.00 93.00 182 ILE A O 1
ATOM 1353 N N . ALA A 1 183 ? -13.085 -6.660 26.255 1.00 95.69 183 ALA A N 1
ATOM 1354 C CA . ALA A 1 183 ? -14.045 -5.579 26.107 1.00 95.69 183 ALA A CA 1
ATOM 1355 C C . ALA A 1 183 ? -14.213 -4.832 27.439 1.00 95.69 183 ALA A C 1
ATOM 1357 O O . ALA A 1 183 ? -14.378 -5.458 28.487 1.00 95.69 183 ALA A O 1
ATOM 1358 N N . GLN A 1 184 ? -14.183 -3.503 27.395 1.00 96.38 184 GLN A N 1
ATOM 1359 C CA . GLN A 1 184 ? -14.396 -2.639 28.557 1.00 96.38 184 GLN A CA 1
ATOM 1360 C C . GLN A 1 184 ? -15.497 -1.632 28.254 1.00 96.38 184 GLN A C 1
ATOM 1362 O O . GLN A 1 184 ? -15.678 -1.244 27.102 1.00 96.38 184 GLN A O 1
ATOM 1367 N N . ASP A 1 185 ? -16.239 -1.236 29.285 1.00 96.31 185 ASP A N 1
ATOM 1368 C CA . ASP A 1 185 ? -17.208 -0.150 29.176 1.00 96.31 185 ASP A CA 1
ATOM 1369 C C . ASP A 1 185 ? -16.482 1.190 29.322 1.00 96.31 185 ASP A C 1
ATOM 1371 O O . ASP A 1 185 ? -15.818 1.435 30.332 1.00 96.31 185 ASP A O 1
ATOM 1375 N N . VAL A 1 186 ? -16.561 2.020 28.286 1.00 92.88 186 VAL A N 1
ATOM 1376 C CA . VAL A 1 186 ? -16.002 3.373 28.249 1.00 92.88 186 VAL A CA 1
ATOM 1377 C C . VAL A 1 186 ? -17.119 4.294 27.777 1.00 92.88 186 VAL A C 1
ATOM 1379 O O . VAL A 1 186 ? -17.684 4.077 26.706 1.00 92.88 186 VAL A O 1
ATOM 1382 N N . ASP A 1 187 ? -17.479 5.275 28.601 1.00 89.38 187 ASP A N 1
ATOM 1383 C CA . ASP A 1 187 ? -18.580 6.217 28.351 1.00 89.38 187 ASP A CA 1
ATOM 1384 C C . ASP A 1 187 ? -19.924 5.535 28.018 1.00 89.38 187 ASP A C 1
ATOM 1386 O O . ASP A 1 187 ? -20.675 5.980 27.150 1.00 89.38 187 ASP A O 1
ATOM 1390 N N . GLY A 1 188 ? -20.234 4.421 28.697 1.00 91.44 188 GLY A N 1
ATOM 1391 C CA . GLY A 1 188 ? -21.472 3.661 28.490 1.00 91.44 188 GLY A CA 1
ATOM 1392 C C . GLY A 1 188 ? -21.478 2.810 27.219 1.00 91.44 188 GLY A C 1
ATOM 1393 O O . GLY A 1 188 ? -22.539 2.345 26.790 1.00 91.44 188 GLY A O 1
ATOM 1394 N N . ARG A 1 189 ? -20.315 2.628 26.581 1.00 94.06 189 ARG A N 1
ATOM 1395 C CA . ARG A 1 189 ? -20.154 1.817 25.376 1.00 94.06 189 ARG A CA 1
ATOM 1396 C C . ARG A 1 189 ? -19.091 0.750 25.590 1.00 94.06 189 ARG A C 1
ATOM 1398 O O . ARG A 1 189 ? -17.942 1.041 25.906 1.00 94.06 189 ARG A O 1
ATOM 1405 N N . SER A 1 190 ? -19.460 -0.503 25.334 1.00 96.19 190 SER A N 1
ATOM 1406 C CA . SER A 1 190 ? -18.512 -1.617 25.362 1.00 96.19 190 SER A CA 1
ATOM 1407 C C . SER A 1 190 ? -17.626 -1.602 24.112 1.00 96.19 190 SER A C 1
ATOM 1409 O O . SER A 1 190 ? -18.136 -1.700 22.990 1.00 96.19 190 SER A O 1
ATOM 1411 N N . ILE A 1 191 ? -16.311 -1.468 24.304 1.00 96.31 191 ILE A N 1
ATOM 1412 C CA . ILE A 1 191 ? -15.305 -1.355 23.236 1.00 96.31 191 ILE A CA 1
ATOM 1413 C C . ILE A 1 191 ? -14.109 -2.295 23.463 1.00 96.31 191 ILE A C 1
ATOM 1415 O O . ILE A 1 191 ? -13.821 -2.675 24.599 1.00 96.31 191 ILE A O 1
ATOM 1419 N N . VAL A 1 192 ? -13.398 -2.664 22.388 1.00 96.69 192 VAL A N 1
ATOM 1420 C CA . VAL A 1 192 ? -12.180 -3.499 22.424 1.00 96.69 192 VAL A CA 1
ATOM 1421 C C . VAL A 1 192 ? -11.095 -2.999 21.447 1.00 96.69 192 VAL A C 1
ATOM 1423 O O . VAL A 1 192 ? -11.428 -2.678 20.307 1.00 96.69 192 VAL A O 1
ATOM 1426 N N . THR A 1 193 ? -9.816 -2.922 21.857 1.00 96.50 193 THR A N 1
ATOM 1427 C CA . THR A 1 193 ? -8.714 -2.339 21.044 1.00 96.50 193 THR A CA 1
ATOM 1428 C C . THR A 1 193 ? -7.729 -3.348 20.448 1.00 96.50 193 THR A C 1
ATOM 1430 O O . THR A 1 193 ? -7.415 -3.240 19.265 1.00 96.50 193 THR A O 1
ATOM 1433 N N . SER A 1 194 ? -7.229 -4.331 21.215 1.00 96.94 194 SER A N 1
ATOM 1434 C CA . SER A 1 194 ? -6.166 -5.243 20.742 1.00 96.94 194 SER A CA 1
ATOM 1435 C C . SER A 1 194 ? -6.736 -6.369 19.881 1.00 96.94 194 SER A C 1
ATOM 1437 O O . SER A 1 194 ? -6.795 -7.526 20.298 1.00 96.94 194 SER A O 1
ATOM 1439 N N . ILE A 1 195 ? -7.211 -5.999 18.695 1.00 96.25 195 ILE A N 1
ATOM 1440 C CA . ILE A 1 195 ? -7.928 -6.866 17.752 1.00 96.25 195 ILE A CA 1
ATOM 1441 C C . ILE A 1 195 ? -7.363 -6.785 16.334 1.00 96.25 195 ILE A C 1
ATOM 1443 O O . ILE A 1 195 ? -7.864 -7.460 15.439 1.00 96.25 195 ILE A O 1
ATOM 1447 N N . PHE A 1 196 ? -6.358 -5.944 16.094 1.00 96.06 196 PHE A N 1
ATOM 1448 C CA . PHE A 1 196 ? -5.822 -5.738 14.755 1.00 96.06 196 PHE A CA 1
ATOM 1449 C C . PHE A 1 196 ? -4.738 -6.763 14.461 1.00 96.06 196 PHE A C 1
ATOM 1451 O O . PHE A 1 196 ? -3.842 -6.983 15.273 1.00 96.06 196 PHE A O 1
ATOM 1458 N N . THR A 1 197 ? -4.809 -7.370 13.284 1.00 94.31 197 THR A N 1
ATOM 1459 C CA . THR A 1 197 ? -3.751 -8.221 12.738 1.00 94.31 197 THR A CA 1
ATOM 1460 C C . THR A 1 197 ? -3.048 -7.466 11.625 1.00 94.31 197 THR A C 1
ATOM 1462 O O . THR A 1 197 ? -3.700 -6.721 10.893 1.00 94.31 197 THR A O 1
ATOM 1465 N N . VAL A 1 198 ? -1.758 -7.713 11.432 1.00 91.69 198 VAL A N 1
ATOM 1466 C CA . VAL A 1 198 ? -1.048 -7.276 10.229 1.00 91.69 198 VAL A CA 1
ATOM 1467 C C . VAL A 1 198 ? -0.235 -8.424 9.657 1.00 91.69 198 VAL A C 1
ATOM 1469 O O . VAL A 1 198 ? 0.340 -9.209 10.411 1.00 91.69 198 VAL A O 1
ATOM 1472 N N . ASP A 1 199 ? -0.210 -8.537 8.335 1.00 87.56 199 ASP A N 1
ATOM 1473 C CA . ASP A 1 199 ? 0.709 -9.433 7.640 1.00 87.56 199 ASP A CA 1
ATOM 1474 C C . ASP A 1 199 ? 1.928 -8.675 7.097 1.00 87.56 199 ASP A C 1
ATOM 1476 O O . ASP A 1 199 ? 2.012 -7.446 7.142 1.00 87.56 199 ASP A O 1
ATOM 1480 N N . CYS A 1 200 ? 2.902 -9.410 6.561 1.00 81.56 200 CYS A N 1
ATOM 1481 C CA . CYS A 1 200 ? 4.119 -8.788 6.041 1.00 81.56 200 CYS A CA 1
ATOM 1482 C C . CYS A 1 200 ? 3.912 -7.929 4.791 1.00 81.56 200 CYS A C 1
ATOM 1484 O O . CYS A 1 200 ? 4.834 -7.217 4.389 1.00 81.56 200 CYS A O 1
ATOM 1486 N N . ASP A 1 201 ? 2.711 -7.958 4.218 1.00 73.19 201 ASP A N 1
ATOM 1487 C CA . ASP A 1 201 ? 2.323 -7.173 3.052 1.00 73.19 201 ASP A CA 1
ATOM 1488 C C . ASP A 1 201 ? 1.612 -5.877 3.468 1.00 73.19 201 ASP A C 1
ATOM 1490 O O . ASP A 1 201 ? 1.209 -5.080 2.621 1.00 73.19 201 ASP A O 1
ATOM 1494 N N . GLY A 1 202 ? 1.483 -5.643 4.780 1.00 81.38 202 GLY A N 1
ATOM 1495 C CA . GLY A 1 202 ? 0.834 -4.473 5.351 1.00 81.38 202 GLY A CA 1
ATOM 1496 C C . GLY A 1 202 ? -0.689 -4.551 5.320 1.00 81.38 202 GLY A C 1
ATOM 1497 O O . GLY A 1 202 ? -1.345 -3.520 5.457 1.00 81.38 202 GLY A O 1
ATOM 1498 N N . ARG A 1 203 ? -1.293 -5.732 5.145 1.00 86.19 203 ARG A N 1
ATOM 1499 C CA . ARG A 1 203 ? -2.751 -5.873 5.231 1.00 86.19 203 ARG A CA 1
ATOM 1500 C C . ARG A 1 203 ? -3.182 -5.849 6.684 1.00 86.19 203 ARG A C 1
ATOM 1502 O O . ARG A 1 203 ? -2.785 -6.704 7.469 1.00 86.19 203 ARG A O 1
ATOM 1509 N N . ILE A 1 204 ? -4.041 -4.898 7.026 1.00 91.69 204 ILE A N 1
ATOM 1510 C CA . ILE A 1 204 ? -4.635 -4.766 8.351 1.00 91.69 204 ILE A CA 1
ATOM 1511 C C . ILE A 1 204 ? -5.975 -5.502 8.375 1.00 91.69 204 ILE A C 1
ATOM 1513 O O . ILE A 1 204 ? -6.953 -5.102 7.733 1.00 91.69 204 ILE A O 1
ATOM 1517 N N . GLY A 1 205 ? -6.015 -6.588 9.138 1.00 92.19 205 GLY A N 1
ATOM 1518 C CA . GLY A 1 205 ? -7.221 -7.355 9.440 1.00 92.19 205 GLY A CA 1
ATOM 1519 C C . GLY A 1 205 ? -7.737 -7.070 10.847 1.00 92.19 205 GLY A C 1
ATOM 1520 O O . GLY A 1 205 ? -7.075 -6.402 11.643 1.00 92.19 205 GLY A O 1
ATOM 1521 N N . VAL A 1 206 ? -8.927 -7.590 11.153 1.00 93.31 206 VAL A N 1
ATOM 1522 C CA . VAL A 1 206 ? -9.523 -7.508 12.490 1.00 93.31 206 VAL A CA 1
ATOM 1523 C C . VAL A 1 206 ? -9.994 -8.879 12.947 1.00 93.31 206 VAL A C 1
ATOM 1525 O O . VAL A 1 206 ? -10.702 -9.581 12.222 1.00 93.31 206 VAL A O 1
ATOM 1528 N N . MET A 1 207 ? -9.594 -9.249 14.160 1.00 93.00 207 MET A N 1
ATOM 1529 C CA . MET A 1 207 ? -9.950 -10.493 14.823 1.00 93.00 207 MET A CA 1
ATOM 1530 C C . MET A 1 207 ? -10.275 -10.239 16.300 1.00 93.00 207 MET A C 1
ATOM 1532 O O . MET A 1 207 ? -9.438 -9.778 17.069 1.00 93.00 207 MET A O 1
ATOM 1536 N N . ASP A 1 208 ? -11.492 -10.594 16.710 1.00 93.19 208 ASP A N 1
ATOM 1537 C CA . ASP A 1 208 ? -11.979 -10.493 18.093 1.00 93.19 208 ASP A CA 1
ATOM 1538 C C . ASP A 1 208 ? -12.527 -11.863 18.509 1.00 93.19 208 ASP A C 1
ATOM 1540 O O . ASP A 1 208 ? -13.423 -12.407 17.862 1.00 93.19 208 ASP A O 1
ATOM 1544 N N . ARG A 1 209 ? -11.937 -12.450 19.562 1.00 91.19 209 ARG A N 1
ATOM 1545 C CA . ARG A 1 209 ? -12.277 -13.786 20.097 1.00 91.19 209 ARG A CA 1
ATOM 1546 C C . ARG A 1 209 ? -12.303 -14.892 19.029 1.00 91.19 209 ARG A C 1
ATOM 1548 O O . ARG A 1 209 ? -13.179 -15.752 19.029 1.00 91.19 209 ARG A O 1
ATOM 1555 N N . GLY A 1 210 ? -11.329 -14.861 18.117 1.00 90.19 210 GLY A N 1
ATOM 1556 C CA . GLY A 1 210 ? -11.180 -15.841 17.034 1.00 90.19 210 GLY A CA 1
ATOM 1557 C C . GLY A 1 210 ? -12.143 -15.652 15.859 1.00 90.19 210 GLY A C 1
ATOM 1558 O O . GLY A 1 210 ? -12.104 -16.430 14.911 1.00 90.19 210 GLY A O 1
ATOM 1559 N N . VAL A 1 211 ? -12.996 -14.625 15.893 1.00 91.62 211 VAL A N 1
ATOM 1560 C CA . VAL A 1 211 ? -13.871 -14.261 14.776 1.00 91.62 211 VAL A CA 1
ATOM 1561 C C . VAL A 1 211 ? -13.183 -13.187 13.948 1.00 91.62 211 VAL A C 1
ATOM 1563 O O . VAL A 1 211 ? -12.777 -12.158 14.487 1.00 91.62 211 VAL A O 1
ATOM 1566 N N . HIS A 1 212 ? -13.070 -13.419 12.642 1.00 91.06 212 HIS A N 1
ATOM 1567 C CA . HIS A 1 212 ? -12.581 -12.424 11.695 1.00 91.06 212 HIS A CA 1
ATOM 1568 C C . HIS A 1 212 ? -13.695 -11.460 11.290 1.00 91.06 212 HIS A C 1
ATOM 1570 O O . HIS A 1 212 ? -14.868 -11.833 11.190 1.00 91.06 212 HIS A O 1
ATOM 1576 N N . TYR A 1 213 ? -13.312 -10.211 11.049 1.00 90.50 213 TYR A N 1
ATOM 1577 C CA . TYR A 1 213 ? -14.224 -9.159 10.632 1.00 90.50 213 TYR A CA 1
ATOM 1578 C C . TYR A 1 213 ? -13.763 -8.535 9.324 1.00 90.50 213 TYR A C 1
ATOM 1580 O O . TYR A 1 213 ? -12.569 -8.329 9.099 1.00 90.50 213 TYR A O 1
ATOM 1588 N N . ASN A 1 214 ? -14.741 -8.195 8.493 1.00 86.75 214 ASN A N 1
ATOM 1589 C CA . ASN A 1 214 ? -14.534 -7.393 7.304 1.00 86.75 214 ASN A CA 1
ATOM 1590 C C . ASN A 1 214 ? -14.606 -5.912 7.653 1.00 86.75 214 ASN A C 1
ATOM 1592 O O . ASN A 1 214 ? -15.470 -5.496 8.426 1.00 86.75 214 ASN A O 1
ATOM 1596 N N . TRP A 1 215 ? -13.741 -5.123 7.024 1.00 86.56 215 TRP A N 1
ATOM 1597 C CA . TRP A 1 215 ? -13.867 -3.672 7.001 1.00 86.56 215 TRP A CA 1
ATOM 1598 C C . TRP A 1 215 ? -14.952 -3.268 6.000 1.00 86.56 215 TRP A C 1
ATOM 1600 O O . TRP A 1 215 ? -14.696 -3.212 4.798 1.00 86.56 215 TRP A O 1
ATOM 1610 N N . ASN A 1 216 ? -16.156 -2.971 6.481 1.00 79.25 216 ASN A N 1
ATOM 1611 C CA . ASN A 1 216 ? -17.210 -2.440 5.629 1.00 79.25 216 ASN A CA 1
ATOM 1612 C C . ASN A 1 216 ? -17.267 -0.927 5.775 1.00 79.25 216 ASN A C 1
ATOM 1614 O O . ASN A 1 216 ? -17.479 -0.395 6.863 1.00 79.25 216 ASN A O 1
ATOM 1618 N N . ALA A 1 217 ? -17.110 -0.234 4.656 1.00 72.25 217 ALA A N 1
ATOM 1619 C CA . ALA A 1 217 ? -17.394 1.184 4.571 1.00 72.25 217 ALA A CA 1
ATOM 1620 C C . ALA A 1 217 ? -18.738 1.376 3.881 1.00 72.25 217 ALA A C 1
ATOM 1622 O O . ALA A 1 217 ? -18.918 0.933 2.745 1.00 72.25 217 ALA A O 1
ATOM 1623 N N . SER A 1 218 ? -19.680 2.038 4.551 1.00 63.28 218 SER A N 1
ATOM 1624 C CA . SER A 1 218 ? -20.917 2.445 3.889 1.00 63.28 218 SER A CA 1
ATOM 1625 C C . SER A 1 218 ? -20.582 3.460 2.784 1.00 63.28 218 SER A C 1
ATOM 1627 O O . SER A 1 218 ? -19.998 4.503 3.095 1.00 63.28 218 SER A O 1
ATOM 1629 N N . PRO A 1 219 ? -20.968 3.217 1.515 1.00 52.09 219 PRO A N 1
ATOM 1630 C CA . PRO A 1 219 ? -20.686 4.141 0.416 1.00 52.09 219 PRO A CA 1
ATOM 1631 C C . PRO A 1 219 ? -21.380 5.504 0.564 1.00 52.09 219 PRO A C 1
ATOM 1633 O O . PRO A 1 219 ? -21.040 6.435 -0.161 1.00 52.09 219 PRO A O 1
ATOM 1636 N N . HIS A 1 220 ? -22.360 5.618 1.467 1.00 56.41 220 HIS A N 1
ATOM 1637 C CA . HIS A 1 220 ? -23.189 6.814 1.628 1.00 56.41 220 HIS A CA 1
ATOM 1638 C C . HIS A 1 220 ? -22.852 7.656 2.862 1.00 56.41 220 HIS A C 1
ATOM 1640 O O . HIS A 1 220 ? -23.063 8.861 2.821 1.00 56.41 220 HIS A O 1
ATOM 1646 N N . ASP A 1 221 ? -22.340 7.046 3.932 1.00 62.59 221 ASP A N 1
ATOM 1647 C CA . ASP A 1 221 ? -22.113 7.732 5.219 1.00 62.59 221 ASP A CA 1
ATOM 1648 C C . ASP A 1 221 ? -20.629 7.758 5.621 1.00 62.59 221 ASP A C 1
ATOM 1650 O O . ASP A 1 221 ? -20.255 8.268 6.671 1.00 62.59 221 ASP A O 1
ATOM 1654 N N . SER A 1 222 ? -19.748 7.137 4.821 1.00 64.25 222 SER A N 1
ATOM 1655 C CA . SER A 1 222 ? -18.326 6.953 5.155 1.00 64.25 222 SER A CA 1
ATOM 1656 C C . SER A 1 222 ? -18.082 6.316 6.537 1.00 64.25 222 SER A C 1
ATOM 1658 O O . SER A 1 222 ? -16.959 6.354 7.056 1.00 64.25 222 SER A O 1
ATOM 1660 N N . ARG A 1 223 ? -19.125 5.732 7.141 1.00 70.62 223 ARG A N 1
ATOM 1661 C CA . ARG A 1 223 ? -19.089 5.047 8.426 1.00 70.62 223 ARG A CA 1
ATOM 1662 C C . ARG A 1 223 ? -18.450 3.685 8.233 1.00 70.62 223 ARG A C 1
ATOM 1664 O O . ARG A 1 223 ? -18.802 2.948 7.307 1.00 70.62 223 ARG A O 1
ATOM 1671 N N . LEU A 1 224 ? -17.491 3.394 9.101 1.00 79.94 224 LEU A N 1
ATOM 1672 C CA . LEU A 1 224 ? -16.784 2.128 9.128 1.00 79.94 224 LEU A CA 1
ATOM 1673 C C . LEU A 1 224 ? -17.406 1.208 10.162 1.00 79.94 224 LEU A C 1
ATOM 1675 O O . LEU A 1 224 ? -17.538 1.568 11.333 1.00 79.94 224 LEU A O 1
ATOM 1679 N N . GLU A 1 225 ? -17.750 0.012 9.710 1.00 84.06 225 GLU A N 1
ATOM 1680 C CA . GLU A 1 225 ? -18.323 -1.038 10.531 1.00 84.06 225 GLU A CA 1
ATOM 1681 C C . GLU A 1 225 ? -17.600 -2.357 10.303 1.00 84.06 225 GLU A C 1
ATOM 1683 O O . GLU A 1 225 ? -17.219 -2.713 9.185 1.00 84.06 225 GLU A O 1
ATOM 1688 N N . PHE A 1 226 ? -17.454 -3.108 11.385 1.00 87.38 226 PHE A N 1
ATOM 1689 C CA . PHE A 1 226 ? -16.950 -4.465 11.367 1.00 87.38 226 PHE A CA 1
ATOM 1690 C C . PHE A 1 226 ? -18.098 -5.461 11.317 1.00 87.38 226 PHE A C 1
ATOM 1692 O O . PHE A 1 226 ? -18.835 -5.621 12.291 1.00 87.38 226 PHE A O 1
ATOM 1699 N N . THR A 1 227 ? -18.197 -6.206 10.217 1.00 85.62 227 THR A N 1
ATOM 1700 C CA . THR A 1 227 ? -19.127 -7.340 10.117 1.00 85.62 227 THR A CA 1
ATOM 1701 C C . THR A 1 227 ? -18.369 -8.661 10.179 1.00 85.62 227 THR A C 1
ATOM 1703 O O . THR A 1 227 ? -17.369 -8.792 9.468 1.00 85.62 227 THR A O 1
ATOM 1706 N N . PRO A 1 228 ? -18.831 -9.653 10.960 1.00 87.25 228 PRO A N 1
ATOM 1707 C CA . PRO A 1 228 ? -18.231 -10.983 10.968 1.00 87.25 228 PRO A CA 1
ATOM 1708 C C . PRO A 1 228 ? -18.202 -11.594 9.565 1.00 87.25 228 PRO A C 1
ATOM 1710 O O . PRO A 1 228 ? -19.228 -11.625 8.883 1.00 87.25 228 PRO A O 1
ATOM 1713 N N . ALA A 1 229 ? -17.046 -12.090 9.135 1.00 83.38 229 ALA A N 1
ATOM 1714 C CA . ALA A 1 229 ? -16.909 -12.818 7.877 1.00 83.38 229 ALA A CA 1
ATOM 1715 C C . ALA A 1 229 ? -15.603 -13.619 7.835 1.00 83.38 229 ALA A C 1
ATOM 1717 O O . ALA A 1 229 ? -14.703 -13.425 8.651 1.00 83.38 229 ALA A O 1
ATOM 1718 N N . ALA A 1 230 ? -15.500 -14.539 6.873 1.00 77.25 230 ALA A N 1
ATOM 1719 C CA . ALA A 1 230 ? -14.246 -15.233 6.615 1.00 77.25 230 ALA A CA 1
ATOM 1720 C C . ALA A 1 230 ? -13.157 -14.230 6.207 1.00 77.25 230 ALA A C 1
ATOM 1722 O O . ALA A 1 230 ? -13.416 -13.284 5.459 1.00 77.25 230 ALA A O 1
ATOM 1723 N N . HIS A 1 231 ? -11.934 -14.459 6.681 1.00 68.31 231 HIS A N 1
ATOM 1724 C CA . HIS A 1 231 ? -10.793 -13.643 6.295 1.00 68.31 231 HIS A CA 1
ATOM 1725 C C . HIS A 1 231 ? -10.574 -13.732 4.778 1.00 68.31 231 HIS A C 1
ATOM 1727 O O . HIS A 1 231 ? -10.463 -14.826 4.223 1.00 68.31 231 HIS A O 1
ATOM 1733 N N . SER A 1 232 ? -10.525 -12.585 4.104 1.00 69.25 232 SER A N 1
ATOM 1734 C CA . SER A 1 232 ? -10.234 -12.503 2.675 1.00 69.25 232 SER A CA 1
ATOM 1735 C C . SER A 1 232 ? -9.395 -11.264 2.387 1.00 69.25 232 SER A C 1
ATOM 1737 O O . SER A 1 232 ? -9.502 -10.254 3.080 1.00 69.25 232 SER A O 1
ATOM 1739 N N . SER A 1 233 ? -8.599 -11.298 1.321 1.00 64.25 233 SER A N 1
ATOM 1740 C CA . SER A 1 233 ? -7.830 -10.131 0.864 1.00 64.25 233 SER A CA 1
ATOM 1741 C C . SER A 1 233 ? -8.711 -8.931 0.485 1.00 64.25 233 SER A C 1
ATOM 1743 O O . SER A 1 233 ? -8.230 -7.798 0.473 1.00 64.25 233 SER A O 1
ATOM 1745 N N . ASN A 1 234 ? -9.995 -9.169 0.199 1.00 66.19 234 ASN A N 1
ATOM 1746 C CA . ASN A 1 234 ? -10.982 -8.137 -0.118 1.00 66.19 234 ASN A CA 1
ATOM 1747 C C . ASN A 1 234 ? -11.599 -7.491 1.126 1.00 66.19 234 ASN A C 1
ATOM 1749 O O . ASN A 1 234 ? -12.364 -6.539 1.004 1.00 66.19 234 ASN A O 1
ATOM 1753 N N . SER A 1 235 ? -11.299 -8.017 2.312 1.00 73.00 235 SER A N 1
ATOM 1754 C CA . SER A 1 235 ? -11.889 -7.562 3.560 1.00 73.00 235 SER A CA 1
ATOM 1755 C C . SER A 1 235 ? -10.893 -6.974 4.548 1.00 73.00 235 SER A C 1
ATOM 1757 O O . SER A 1 235 ? -11.239 -6.793 5.711 1.00 73.00 235 SER A O 1
ATOM 1759 N N . THR A 1 236 ? -9.688 -6.640 4.083 1.00 83.12 236 THR A N 1
ATOM 1760 C CA . THR A 1 236 ? -8.612 -5.981 4.837 1.00 83.12 236 THR A CA 1
ATOM 1761 C C . THR A 1 236 ? -8.406 -4.542 4.371 1.00 83.12 236 THR A C 1
ATOM 1763 O O . THR A 1 236 ? -8.619 -4.237 3.197 1.00 83.12 236 THR A O 1
ATOM 1766 N N . MET A 1 237 ? -7.903 -3.678 5.250 1.00 87.00 237 MET A N 1
ATOM 1767 C CA . MET A 1 237 ? -7.298 -2.410 4.830 1.00 87.00 237 MET A CA 1
ATOM 1768 C C . MET A 1 237 ? -5.816 -2.594 4.521 1.00 87.00 237 MET A C 1
ATOM 1770 O O . MET A 1 237 ? -5.217 -3.591 4.908 1.00 87.00 237 MET A O 1
ATOM 1774 N N . MET A 1 238 ? -5.224 -1.635 3.823 1.00 85.12 238 MET A N 1
ATOM 1775 C CA . MET A 1 238 ? -3.801 -1.623 3.514 1.00 85.12 238 MET A CA 1
ATOM 1776 C C . MET A 1 238 ? -3.117 -0.536 4.325 1.00 85.12 238 MET A C 1
ATOM 1778 O O . MET A 1 238 ? -3.590 0.599 4.376 1.00 85.12 238 MET A O 1
ATOM 1782 N N . ALA A 1 239 ? -1.994 -0.874 4.932 1.00 87.56 239 ALA A N 1
ATOM 1783 C CA . ALA A 1 239 ? -1.148 0.062 5.630 1.00 87.56 239 ALA A CA 1
ATOM 1784 C C . ALA A 1 239 ? 0.070 0.421 4.769 1.00 87.56 239 ALA A C 1
ATOM 1786 O O . ALA A 1 239 ? 0.738 -0.446 4.206 1.00 87.56 239 ALA A O 1
ATOM 1787 N N . PHE A 1 240 ? 0.337 1.719 4.652 1.00 77.25 240 PHE A N 1
ATOM 1788 C CA . PHE A 1 240 ? 1.360 2.281 3.779 1.00 77.25 240 PHE A CA 1
ATOM 1789 C C . PHE A 1 240 ? 2.166 3.355 4.499 1.00 77.25 240 PHE A C 1
ATOM 1791 O O . PHE A 1 240 ? 1.639 4.397 4.881 1.00 77.25 240 PHE A O 1
ATOM 1798 N N . ASP A 1 241 ? 3.463 3.132 4.635 1.00 77.38 241 ASP A N 1
ATOM 1799 C CA . ASP A 1 241 ? 4.402 4.136 5.127 1.00 77.38 241 ASP A CA 1
ATOM 1800 C C . ASP A 1 241 ? 4.783 5.078 3.976 1.00 77.38 241 ASP A C 1
ATOM 1802 O O . ASP A 1 241 ? 5.705 4.797 3.214 1.00 77.38 241 ASP A O 1
ATOM 1806 N N . LEU A 1 242 ? 4.022 6.166 3.797 1.00 64.94 242 LEU A N 1
ATOM 1807 C CA . LEU A 1 242 ? 4.304 7.162 2.757 1.00 64.94 242 LEU A CA 1
ATOM 1808 C C . LEU A 1 242 ? 5.619 7.906 3.006 1.00 64.94 242 LEU A C 1
ATOM 1810 O O . LEU A 1 242 ? 6.242 8.329 2.034 1.00 64.94 242 LEU A O 1
ATOM 1814 N N . ASP A 1 243 ? 6.057 8.042 4.260 1.00 65.50 243 ASP A N 1
ATOM 1815 C CA . ASP A 1 243 ? 7.265 8.796 4.598 1.00 65.50 243 ASP A CA 1
ATOM 1816 C C . ASP A 1 243 ? 8.517 8.094 4.061 1.00 65.50 243 ASP A C 1
ATOM 1818 O O . ASP A 1 243 ? 9.394 8.749 3.493 1.00 65.50 243 ASP A O 1
ATOM 1822 N N . LYS A 1 244 ? 8.559 6.752 4.120 1.00 62.81 244 LYS A N 1
ATOM 1823 C CA . LYS A 1 244 ? 9.605 5.948 3.455 1.00 62.81 244 LYS A CA 1
ATOM 1824 C C . LYS A 1 244 ? 9.704 6.219 1.953 1.00 62.81 244 LYS A C 1
ATOM 1826 O O . LYS A 1 244 ? 10.768 6.038 1.366 1.00 62.81 244 LYS A O 1
ATOM 1831 N N . PHE A 1 245 ? 8.616 6.665 1.326 1.00 50.66 245 PHE A N 1
ATOM 1832 C CA . PHE A 1 245 ? 8.597 7.072 -0.078 1.00 50.66 245 PHE A CA 1
ATOM 1833 C C . PHE A 1 245 ? 8.755 8.591 -0.266 1.00 50.66 245 PHE A C 1
ATOM 1835 O O . PHE A 1 245 ? 9.040 9.039 -1.378 1.00 50.66 245 PHE A O 1
ATOM 1842 N N . GLU A 1 246 ? 8.544 9.420 0.757 1.00 51.41 246 GLU A N 1
ATOM 1843 C CA . GLU A 1 246 ? 8.792 10.869 0.708 1.00 51.41 246 GLU A CA 1
ATOM 1844 C C . GLU A 1 246 ? 10.273 11.225 0.835 1.00 51.41 246 GLU A C 1
ATOM 1846 O O . GLU A 1 246 ? 10.675 12.255 0.292 1.00 51.41 246 GLU A O 1
ATOM 1851 N N . ASP A 1 247 ? 11.108 10.350 1.405 1.00 44.12 247 ASP A N 1
ATOM 1852 C CA . ASP A 1 247 ? 12.556 10.580 1.562 1.00 44.12 247 ASP A CA 1
ATOM 1853 C C . ASP A 1 247 ? 13.365 10.527 0.243 1.00 44.12 247 ASP A C 1
ATOM 1855 O O . ASP A 1 247 ? 14.581 10.354 0.203 1.00 44.12 247 ASP A O 1
ATOM 1859 N N . SER A 1 248 ? 12.706 10.694 -0.903 1.00 43.66 248 SER A N 1
ATOM 1860 C CA . SER A 1 248 ? 13.357 10.721 -2.211 1.00 43.66 248 SER A CA 1
ATOM 1861 C C . SER A 1 248 ? 12.906 11.919 -3.041 1.00 43.66 248 SER A C 1
ATOM 1863 O O . SER A 1 248 ? 12.264 11.804 -4.079 1.00 43.66 248 SER A O 1
ATOM 1865 N N . ARG A 1 249 ? 13.402 13.077 -2.591 1.00 45.34 249 ARG A N 1
ATOM 1866 C CA . ARG A 1 249 ? 13.602 14.330 -3.336 1.00 45.34 249 ARG A CA 1
ATOM 1867 C C . ARG A 1 249 ? 12.335 15.159 -3.621 1.00 45.34 249 ARG A C 1
ATOM 1869 O O . ARG A 1 249 ? 11.329 14.638 -4.099 1.00 45.34 249 ARG A O 1
ATOM 1876 N N . PRO A 1 250 ? 12.381 16.493 -3.415 1.00 47.50 250 PRO A N 1
ATOM 1877 C CA . PRO A 1 250 ? 11.298 17.380 -3.827 1.00 47.50 250 PRO A CA 1
ATOM 1878 C C . PRO A 1 250 ? 10.983 17.181 -5.315 1.00 47.50 250 PRO A C 1
ATOM 1880 O O . PRO A 1 250 ? 11.888 16.961 -6.114 1.00 47.50 250 PRO A O 1
ATOM 1883 N N . HIS A 1 251 ? 9.722 17.326 -5.730 1.00 50.75 251 HIS A N 1
ATOM 1884 C CA . HIS A 1 251 ? 9.292 17.215 -7.138 1.00 50.75 251 HIS A CA 1
ATOM 1885 C C . HIS A 1 251 ? 10.163 18.023 -8.133 1.00 50.75 251 HIS A C 1
ATOM 1887 O O . HIS A 1 251 ? 10.310 17.644 -9.296 1.00 50.75 251 HIS A O 1
ATOM 1893 N N . ALA A 1 252 ? 10.765 19.131 -7.682 1.00 45.75 252 ALA A N 1
ATOM 1894 C CA . ALA A 1 252 ? 11.712 19.935 -8.457 1.00 45.75 252 ALA A CA 1
ATOM 1895 C C . ALA A 1 252 ? 13.067 19.238 -8.685 1.00 45.75 252 ALA A C 1
ATOM 1897 O O . ALA A 1 252 ? 13.722 19.469 -9.697 1.00 45.75 252 ALA A O 1
ATOM 1898 N N . GLU A 1 253 ? 13.481 18.380 -7.760 1.00 43.22 253 GLU A N 1
ATOM 1899 C CA . GLU A 1 253 ? 14.674 17.555 -7.848 1.00 43.22 253 GLU A CA 1
ATOM 1900 C C . GLU A 1 253 ? 14.388 16.171 -8.444 1.00 43.22 253 GLU A C 1
ATOM 1902 O O . GLU A 1 253 ? 15.288 15.643 -9.071 1.00 43.22 253 GLU A O 1
ATOM 1907 N N . LEU A 1 254 ? 13.151 15.652 -8.422 1.00 46.06 254 LEU A N 1
ATOM 1908 C CA . LEU A 1 254 ? 12.733 14.575 -9.339 1.00 46.06 254 LEU A CA 1
ATOM 1909 C C . LEU A 1 254 ? 12.887 15.040 -10.800 1.00 46.06 254 LEU A C 1
ATOM 1911 O O . LEU A 1 254 ? 13.468 14.357 -11.633 1.00 46.06 254 LEU A O 1
ATOM 1915 N N . ARG A 1 255 ? 12.498 16.293 -11.090 1.00 46.69 255 ARG A N 1
ATOM 1916 C CA . ARG A 1 255 ? 12.769 16.940 -12.387 1.00 46.69 255 ARG A CA 1
ATOM 1917 C C . ARG A 1 255 ? 14.258 17.176 -12.679 1.00 46.69 255 ARG A C 1
ATOM 1919 O O . ARG A 1 255 ? 14.629 17.196 -13.846 1.00 46.69 255 ARG A O 1
ATOM 1926 N N . ARG A 1 256 ? 15.119 17.361 -11.665 1.00 41.91 256 ARG A N 1
ATOM 1927 C CA . ARG A 1 256 ? 16.589 17.457 -11.853 1.00 41.91 256 ARG A CA 1
ATOM 1928 C C . ARG A 1 256 ? 17.288 16.093 -11.833 1.00 41.91 256 ARG A C 1
ATOM 1930 O O . ARG A 1 256 ? 18.377 15.978 -12.384 1.00 41.91 256 ARG A O 1
ATOM 1937 N N . SER A 1 257 ? 16.697 15.064 -11.227 1.00 42.59 257 SER A N 1
ATOM 1938 C CA . SER A 1 257 ? 17.235 13.704 -11.168 1.00 42.59 257 SER A CA 1
ATOM 1939 C C . SER A 1 257 ? 17.028 12.944 -12.462 1.00 42.59 257 SER A C 1
ATOM 1941 O O . SER A 1 257 ? 17.811 12.040 -12.705 1.00 42.59 257 SER A O 1
ATOM 1943 N N . ILE A 1 258 ? 16.108 13.398 -13.323 1.00 47.59 258 ILE A N 1
ATOM 1944 C CA . ILE A 1 258 ? 16.064 13.056 -14.758 1.00 47.59 258 ILE A CA 1
ATOM 1945 C C . ILE A 1 258 ? 17.447 13.249 -15.424 1.00 47.59 258 ILE A C 1
ATOM 1947 O O . ILE A 1 258 ? 17.761 12.608 -16.416 1.00 47.59 258 ILE A O 1
ATOM 1951 N N . VAL A 1 259 ? 18.324 14.096 -14.865 1.00 42.62 259 VAL A N 1
ATOM 1952 C CA . VAL A 1 259 ? 19.688 14.325 -15.378 1.00 42.62 259 VAL A CA 1
ATOM 1953 C C . VAL A 1 259 ? 20.753 13.497 -14.631 1.00 42.62 259 VAL A C 1
ATOM 1955 O O . VAL A 1 259 ? 21.895 13.384 -15.076 1.00 42.62 259 VAL A O 1
ATOM 1958 N N . LYS A 1 260 ? 20.427 12.885 -13.483 1.00 48.41 260 LYS A N 1
ATOM 1959 C CA . LYS A 1 260 ? 21.395 12.173 -12.631 1.00 48.41 260 LYS A CA 1
ATOM 1960 C C . LYS A 1 260 ? 21.384 10.673 -12.948 1.00 48.41 260 LYS A C 1
ATOM 1962 O O . LYS A 1 260 ? 20.887 9.880 -12.162 1.00 48.41 260 LYS A O 1
ATOM 1967 N N . ARG A 1 261 ? 22.001 10.354 -14.095 1.00 53.88 261 ARG A N 1
ATOM 1968 C CA . ARG A 1 261 ? 22.213 9.023 -14.699 1.00 53.88 261 ARG A CA 1
ATOM 1969 C C . ARG A 1 261 ? 20.958 8.160 -14.698 1.00 53.88 261 ARG A C 1
ATOM 1971 O O . ARG A 1 261 ? 20.810 7.269 -13.866 1.00 53.88 261 ARG A O 1
ATOM 1978 N N . ASP A 1 262 ? 20.135 8.412 -15.705 1.00 70.06 262 ASP A N 1
ATOM 1979 C CA . ASP A 1 262 ? 19.213 7.417 -16.224 1.00 70.06 262 ASP A CA 1
ATOM 1980 C C . ASP A 1 262 ? 19.918 6.051 -16.291 1.00 70.06 262 ASP A C 1
ATOM 1982 O O . ASP A 1 262 ? 21.055 5.947 -16.780 1.00 70.06 262 ASP A O 1
ATOM 1986 N N . THR A 1 263 ? 19.291 5.018 -15.725 1.00 84.50 263 THR A N 1
ATOM 1987 C CA . THR A 1 263 ? 19.838 3.659 -15.795 1.00 84.50 263 THR A CA 1
ATOM 1988 C C . THR A 1 263 ? 19.583 3.147 -17.202 1.00 84.50 263 THR A C 1
ATOM 1990 O O . THR A 1 263 ? 18.579 2.493 -17.485 1.00 84.50 263 THR A O 1
ATOM 1993 N N . THR A 1 264 ? 20.496 3.512 -18.093 1.00 90.44 264 THR A N 1
ATOM 1994 C CA . THR A 1 264 ? 20.492 3.131 -19.500 1.00 90.44 264 THR A CA 1
ATOM 1995 C C . THR A 1 264 ? 20.856 1.663 -19.656 1.00 90.44 264 THR A C 1
ATOM 1997 O O . THR A 1 264 ? 21.651 1.106 -18.893 1.00 90.44 264 THR A O 1
ATOM 2000 N N . ARG A 1 265 ? 20.241 1.020 -20.651 1.00 93.06 265 ARG A N 1
ATOM 2001 C CA . ARG A 1 265 ? 20.475 -0.395 -20.960 1.00 93.06 265 ARG A CA 1
ATOM 2002 C C . ARG A 1 265 ? 21.902 -0.631 -21.449 1.00 93.06 265 ARG A C 1
ATOM 2004 O O . ARG A 1 265 ? 22.555 -1.578 -21.018 1.00 93.06 265 ARG A O 1
ATOM 2011 N N . CYS A 1 266 ? 22.370 0.256 -22.323 1.00 92.81 266 CYS A N 1
ATOM 2012 C CA . CYS A 1 266 ? 23.684 0.203 -22.944 1.00 92.81 266 CYS A CA 1
ATOM 2013 C C . CYS A 1 266 ? 24.470 1.490 -22.701 1.00 92.81 266 CYS A C 1
ATOM 2015 O O . CYS A 1 266 ? 23.902 2.535 -22.383 1.00 92.81 266 CYS A O 1
ATOM 2017 N N . GLY A 1 267 ? 25.796 1.393 -22.815 1.00 90.88 267 GLY A N 1
ATOM 2018 C CA . GLY A 1 267 ? 26.671 2.549 -22.670 1.00 90.88 267 GLY A CA 1
ATOM 2019 C C . GLY A 1 267 ? 26.509 3.555 -23.819 1.00 90.88 267 GLY A C 1
ATOM 2020 O O . GLY A 1 267 ? 25.830 3.278 -24.806 1.00 90.88 267 GLY A O 1
ATOM 2021 N N . PRO A 1 268 ? 27.153 4.729 -23.723 1.00 89.88 268 PRO A N 1
ATOM 2022 C CA . PRO A 1 268 ? 27.141 5.713 -24.803 1.00 89.88 268 PRO A CA 1
ATOM 2023 C C . PRO A 1 268 ? 27.634 5.124 -26.138 1.00 89.88 268 PRO A C 1
ATOM 2025 O O . PRO A 1 268 ? 28.685 4.484 -26.167 1.00 89.88 268 PRO A O 1
ATOM 2028 N N . GLY A 1 269 ? 26.905 5.386 -27.231 1.00 91.62 269 GLY A N 1
ATOM 2029 C CA . GLY A 1 269 ? 27.234 4.906 -28.586 1.00 91.62 269 GLY A CA 1
ATOM 2030 C C . GLY A 1 269 ? 26.914 3.430 -28.833 1.00 91.62 269 GLY A C 1
ATOM 2031 O O . GLY A 1 269 ? 27.514 2.808 -29.711 1.00 91.62 269 GLY A O 1
ATOM 2032 N N . GLN A 1 270 ? 26.038 2.854 -28.009 1.00 95.00 270 GLN A N 1
ATOM 2033 C CA . GLN A 1 270 ? 25.581 1.482 -28.135 1.00 95.00 270 GLN A CA 1
ATOM 2034 C C . GLN A 1 270 ? 24.058 1.412 -28.096 1.00 95.00 270 GLN A C 1
ATOM 2036 O O . GLN A 1 270 ? 23.423 2.091 -27.285 1.00 95.00 270 GLN A O 1
ATOM 2041 N N . HIS A 1 271 ? 23.493 0.489 -28.866 1.00 94.62 271 HIS A N 1
ATOM 2042 C CA . HIS A 1 271 ? 22.095 0.088 -28.770 1.00 94.62 271 HIS A CA 1
ATOM 2043 C C . HIS A 1 271 ? 21.981 -1.371 -28.338 1.00 94.62 271 HIS A C 1
ATOM 2045 O O . HIS A 1 271 ? 22.906 -2.175 -28.501 1.00 94.62 271 HIS A O 1
ATOM 2051 N N . ALA A 1 272 ? 20.834 -1.719 -27.755 1.00 96.50 272 ALA A N 1
ATOM 2052 C CA . ALA A 1 272 ? 20.584 -3.084 -27.338 1.00 96.50 272 ALA A CA 1
ATOM 2053 C C . ALA A 1 272 ? 19.868 -3.872 -28.438 1.00 96.50 272 ALA A C 1
ATOM 2055 O O . ALA A 1 272 ? 18.942 -3.386 -29.079 1.00 96.50 272 ALA A O 1
ATOM 2056 N N . ILE A 1 273 ? 20.274 -5.123 -28.620 1.00 97.00 273 ILE A N 1
ATOM 2057 C CA . ILE A 1 273 ? 19.618 -6.092 -29.498 1.00 97.00 273 ILE A CA 1
ATOM 2058 C C . ILE A 1 273 ? 19.246 -7.330 -28.693 1.00 97.00 273 ILE A C 1
ATOM 2060 O O . ILE A 1 273 ? 19.936 -7.695 -27.740 1.00 97.00 273 ILE A O 1
ATOM 2064 N N . THR A 1 274 ? 18.162 -8.006 -29.061 1.00 98.00 274 THR A N 1
ATOM 2065 C CA . THR A 1 274 ? 17.768 -9.249 -28.391 1.00 98.00 274 THR A CA 1
ATOM 2066 C C . THR A 1 274 ? 18.795 -10.349 -28.644 1.00 98.00 274 THR A C 1
ATOM 2068 O O . THR A 1 274 ? 19.207 -10.587 -29.780 1.00 98.00 274 THR A O 1
ATOM 2071 N N . LYS A 1 275 ? 19.211 -11.044 -27.581 1.00 97.88 275 LYS A N 1
ATOM 2072 C CA . LYS A 1 275 ? 20.134 -12.175 -27.685 1.00 97.88 275 LYS A CA 1
ATOM 2073 C C . LYS A 1 275 ? 19.514 -13.291 -28.532 1.00 97.88 275 LYS A C 1
ATOM 2075 O O . LYS A 1 275 ? 18.317 -13.568 -28.394 1.00 97.88 275 LYS A O 1
ATOM 2080 N N . PRO A 1 276 ? 20.315 -14.011 -29.335 1.00 97.06 276 PRO A N 1
ATOM 2081 C CA . PRO A 1 276 ? 19.873 -15.266 -29.925 1.00 97.06 276 PRO A CA 1
ATOM 2082 C C . PRO A 1 276 ? 19.396 -16.215 -28.822 1.00 97.06 276 PRO A C 1
ATOM 2084 O O . PRO A 1 276 ? 20.100 -16.418 -27.833 1.00 97.06 276 PRO A O 1
ATOM 2087 N N . ASN A 1 277 ? 18.205 -16.791 -28.991 1.00 95.06 277 ASN A N 1
ATOM 2088 C CA . ASN A 1 277 ? 17.561 -17.665 -28.002 1.00 95.06 277 ASN A CA 1
ATOM 2089 C C . ASN A 1 277 ? 17.321 -17.009 -26.629 1.00 95.06 277 ASN A C 1
ATOM 2091 O O . ASN A 1 277 ? 17.299 -17.706 -25.612 1.00 95.06 277 ASN A O 1
ATOM 2095 N N . ALA A 1 278 ? 17.143 -15.684 -26.577 1.00 96.00 278 ALA A N 1
ATOM 2096 C CA . ALA A 1 278 ? 16.642 -15.036 -25.371 1.00 96.00 278 ALA A CA 1
ATOM 2097 C C . ALA A 1 278 ? 15.346 -15.723 -24.905 1.00 96.00 278 ALA A C 1
ATOM 2099 O O . ALA A 1 278 ? 14.540 -16.177 -25.724 1.00 96.00 278 ALA A O 1
ATOM 2100 N N . ARG A 1 279 ? 15.126 -15.767 -23.583 1.00 95.31 279 ARG A N 1
ATOM 2101 C CA . ARG A 1 279 ? 13.831 -16.186 -23.016 1.00 95.31 279 ARG A CA 1
ATOM 2102 C C . ARG A 1 279 ? 12.681 -15.370 -23.642 1.00 95.31 279 ARG A C 1
ATOM 2104 O O . ARG A 1 279 ? 12.952 -14.327 -24.229 1.00 95.31 279 ARG A O 1
ATOM 2111 N N . PRO A 1 280 ? 11.403 -15.768 -23.551 1.00 95.25 280 PRO A N 1
ATOM 2112 C CA . PRO A 1 280 ? 10.290 -14.885 -23.913 1.00 95.25 280 PRO A CA 1
ATOM 2113 C C . PRO A 1 280 ? 10.148 -13.710 -22.930 1.00 95.25 280 PRO A C 1
ATOM 2115 O O . PRO A 1 280 ? 10.745 -13.724 -21.847 1.00 95.25 280 PRO A O 1
ATOM 2118 N N . ILE A 1 281 ? 9.413 -12.671 -23.345 1.00 94.25 281 ILE A N 1
ATOM 2119 C CA . ILE A 1 281 ? 9.046 -11.549 -22.467 1.00 94.25 281 ILE A CA 1
ATOM 2120 C C . ILE A 1 281 ? 8.207 -12.117 -21.322 1.00 94.25 281 ILE A C 1
ATOM 2122 O O . ILE A 1 281 ? 7.291 -12.908 -21.557 1.00 94.25 281 ILE A O 1
ATOM 2126 N N . THR A 1 282 ? 8.550 -11.740 -20.098 1.00 92.12 282 THR A N 1
ATOM 2127 C CA . THR A 1 282 ? 7.864 -12.160 -18.884 1.00 92.12 282 THR A CA 1
ATOM 2128 C C . THR A 1 282 ? 6.948 -11.037 -18.435 1.00 92.12 282 THR A C 1
ATOM 2130 O O . THR A 1 282 ? 7.363 -9.890 -18.346 1.00 92.12 282 THR A O 1
ATOM 2133 N N . VAL A 1 283 ? 5.705 -11.390 -18.131 1.00 92.75 283 VAL A N 1
ATOM 2134 C CA . VAL A 1 283 ? 4.695 -10.483 -17.593 1.00 92.75 283 VAL A CA 1
ATOM 2135 C C . VAL A 1 283 ? 4.115 -11.145 -16.357 1.00 92.75 283 VAL A C 1
ATOM 2137 O O . VAL A 1 283 ? 3.705 -12.306 -16.425 1.00 92.75 283 VAL A O 1
ATOM 2140 N N . ASN A 1 284 ? 4.107 -10.441 -15.230 1.00 87.75 284 ASN A N 1
ATOM 2141 C CA . ASN A 1 284 ? 3.679 -11.008 -13.955 1.00 87.75 284 ASN A CA 1
ATOM 2142 C C . ASN A 1 284 ? 2.746 -10.089 -13.154 1.00 87.75 284 ASN A C 1
ATOM 2144 O O . ASN A 1 284 ? 2.584 -10.304 -11.952 1.00 87.75 284 ASN A O 1
ATOM 2148 N N . GLY A 1 285 ? 2.112 -9.113 -13.808 1.00 89.94 285 GLY A N 1
ATOM 2149 C CA . GLY A 1 285 ? 1.186 -8.193 -13.157 1.00 89.94 285 GLY A CA 1
ATOM 2150 C C . GLY A 1 285 ? 1.905 -7.157 -12.305 1.00 89.94 285 GLY A C 1
ATOM 2151 O O . GLY A 1 285 ? 3.063 -6.819 -12.531 1.00 89.94 285 GLY A O 1
ATOM 2152 N N . CYS A 1 286 ? 1.206 -6.609 -11.320 1.00 87.75 286 CYS A N 1
ATOM 2153 C CA . CYS A 1 286 ? 1.797 -5.603 -10.451 1.00 87.75 286 CYS A CA 1
ATOM 2154 C C . CYS A 1 286 ? 2.728 -6.240 -9.417 1.00 87.75 286 CYS A C 1
ATOM 2156 O O . CYS A 1 286 ? 2.288 -7.010 -8.576 1.00 87.75 286 CYS A O 1
ATOM 2158 N N . GLY A 1 287 ? 4.014 -5.874 -9.444 1.00 82.56 287 GLY A N 1
ATOM 2159 C CA . GLY A 1 287 ? 5.025 -6.282 -8.463 1.00 82.56 287 GLY A CA 1
ATOM 2160 C C . GLY A 1 287 ? 6.146 -7.131 -9.063 1.00 82.56 287 GLY A C 1
ATOM 2161 O O . GLY A 1 287 ? 6.147 -7.463 -10.240 1.00 82.56 287 GLY A O 1
ATOM 2162 N N . SER A 1 288 ? 7.145 -7.487 -8.253 1.00 76.94 288 SER A N 1
ATOM 2163 C CA . SER A 1 288 ? 8.206 -8.398 -8.704 1.00 76.94 288 SER A CA 1
ATOM 2164 C C . SER A 1 288 ? 7.709 -9.844 -8.736 1.00 76.94 288 SER A C 1
ATOM 2166 O O . SER A 1 288 ? 6.743 -10.180 -8.055 1.00 76.94 288 SER A O 1
ATOM 2168 N N . VAL A 1 289 ? 8.434 -10.748 -9.402 1.00 70.31 289 VAL A N 1
ATOM 2169 C CA . VAL A 1 289 ? 8.124 -12.195 -9.401 1.00 70.31 289 VAL A CA 1
ATOM 2170 C C . VAL A 1 289 ? 7.840 -12.735 -7.990 1.00 70.31 289 VAL A C 1
ATOM 2172 O O . VAL A 1 289 ? 6.938 -13.548 -7.812 1.00 70.31 289 VAL A O 1
ATOM 2175 N N . LYS A 1 290 ? 8.550 -12.243 -6.966 1.00 70.25 290 LYS A N 1
ATOM 2176 C CA . LYS A 1 290 ? 8.354 -12.651 -5.563 1.00 70.25 290 LYS A CA 1
ATOM 2177 C C . LYS A 1 290 ? 7.184 -11.961 -4.863 1.00 70.25 290 LYS A C 1
ATOM 2179 O O . LYS A 1 290 ? 6.610 -12.538 -3.947 1.00 70.25 290 LYS A O 1
ATOM 2184 N N . ASN A 1 291 ? 6.855 -10.739 -5.271 1.00 66.50 291 ASN A N 1
ATOM 2185 C CA . ASN A 1 291 ? 5.931 -9.869 -4.547 1.00 66.50 291 ASN A CA 1
ATOM 2186 C C . ASN A 1 291 ? 4.638 -9.576 -5.316 1.00 66.50 291 ASN A C 1
ATOM 2188 O O . ASN A 1 291 ? 3.809 -8.832 -4.810 1.00 66.50 291 ASN A O 1
ATOM 2192 N N . HIS A 1 292 ? 4.435 -10.143 -6.506 1.00 69.75 292 HIS A N 1
ATOM 2193 C CA . HIS A 1 292 ? 3.288 -9.805 -7.350 1.00 69.75 292 HIS A CA 1
ATOM 2194 C C . HIS A 1 292 ? 1.932 -10.123 -6.704 1.00 69.75 292 HIS A C 1
ATOM 2196 O O . HIS A 1 292 ? 0.969 -9.393 -6.876 1.00 69.75 292 HIS A O 1
ATOM 2202 N N . ALA A 1 293 ? 1.859 -11.169 -5.875 1.00 66.88 293 ALA A N 1
ATOM 2203 C CA . ALA A 1 293 ? 0.652 -11.485 -5.108 1.00 66.88 293 ALA A CA 1
ATOM 2204 C C . ALA A 1 293 ? 0.389 -10.505 -3.943 1.00 66.88 293 ALA A C 1
ATOM 2206 O O . ALA A 1 293 ? -0.712 -10.464 -3.392 1.00 66.88 293 ALA A O 1
ATOM 2207 N N . LYS A 1 294 ? 1.416 -9.749 -3.547 1.00 62.31 294 LYS A N 1
ATOM 2208 C CA . LYS A 1 294 ? 1.445 -8.882 -2.362 1.00 62.31 294 LYS A CA 1
ATOM 2209 C C . LYS A 1 294 ? 1.141 -7.434 -2.719 1.00 62.31 294 LYS A C 1
ATOM 2211 O O . LYS A 1 294 ? 0.527 -6.712 -1.938 1.00 62.31 294 LYS A O 1
ATOM 2216 N N . VAL A 1 295 ? 1.555 -7.013 -3.912 1.00 68.94 295 VAL A N 1
ATOM 2217 C CA . VAL A 1 295 ? 1.229 -5.695 -4.444 1.00 68.94 295 VAL A CA 1
ATOM 2218 C C . VAL A 1 295 ? -0.228 -5.744 -4.904 1.00 68.94 295 VAL A C 1
ATOM 2220 O O . VAL A 1 295 ? -0.574 -6.583 -5.734 1.00 68.94 295 VAL A O 1
ATOM 2223 N N . PRO A 1 296 ? -1.122 -4.904 -4.351 1.00 69.12 296 PRO A N 1
ATOM 2224 C CA . PRO A 1 296 ? -2.481 -4.840 -4.866 1.00 69.12 296 PRO A CA 1
ATOM 2225 C C . PRO A 1 296 ? -2.438 -4.466 -6.355 1.00 69.12 296 PRO A C 1
ATOM 2227 O O . PRO A 1 296 ? -1.462 -3.926 -6.842 1.00 69.12 296 PRO A O 1
ATOM 2230 N N . GLU A 1 297 ? -3.467 -4.789 -7.122 1.00 74.75 297 GLU A N 1
ATOM 2231 C CA . GLU A 1 297 ? -3.469 -4.466 -8.557 1.00 74.75 297 GLU A CA 1
ATOM 2232 C C . GLU A 1 297 ? -4.106 -3.093 -8.813 1.00 74.75 297 GLU A C 1
ATOM 2234 O O . GLU A 1 297 ? -3.774 -2.431 -9.785 1.00 74.75 297 GLU A O 1
ATOM 2239 N N . LEU A 1 298 ? -5.024 -2.647 -7.943 1.00 76.88 298 LEU A N 1
ATOM 2240 C CA . LEU A 1 298 ? -5.716 -1.341 -7.973 1.00 76.88 298 LEU A CA 1
ATOM 2241 C C . LEU A 1 298 ? -6.264 -0.905 -9.352 1.00 76.88 298 LEU A C 1
ATOM 2243 O O . LEU A 1 298 ? -6.447 0.281 -9.615 1.00 76.88 298 LEU A O 1
ATOM 2247 N N . GLY A 1 299 ? -6.543 -1.859 -10.246 1.00 82.81 299 GLY A N 1
ATOM 2248 C CA . GLY A 1 299 ? -6.953 -1.581 -11.628 1.00 82.81 299 GLY A CA 1
ATOM 2249 C C . GLY A 1 299 ? -5.809 -1.161 -12.567 1.00 82.81 299 GLY A C 1
ATOM 2250 O O . GLY A 1 299 ? -6.063 -0.763 -13.706 1.00 82.81 299 GLY A O 1
ATOM 2251 N N . PHE A 1 300 ? -4.558 -1.269 -12.123 1.00 92.62 300 PHE A N 1
ATOM 2252 C CA . PHE A 1 300 ? -3.342 -0.960 -12.870 1.00 92.62 300 PHE A CA 1
ATOM 2253 C C . PHE A 1 300 ? -2.720 -2.155 -13.596 1.00 92.62 300 PHE A C 1
ATOM 2255 O O . PHE A 1 300 ? -1.720 -1.950 -14.275 1.00 92.62 300 PHE A O 1
ATOM 2262 N N . HIS A 1 301 ? -3.331 -3.343 -13.571 1.00 91.88 301 HIS A N 1
ATOM 2263 C CA . HIS A 1 301 ? -2.816 -4.559 -14.221 1.00 91.88 301 HIS A CA 1
ATOM 2264 C C . HIS A 1 301 ? -2.242 -4.349 -15.621 1.00 91.88 301 HIS A C 1
ATOM 2266 O O . HIS A 1 301 ? -1.115 -4.731 -15.915 1.00 91.88 301 HIS A O 1
ATOM 2272 N N . VAL A 1 302 ? -2.989 -3.663 -16.489 1.00 95.50 302 VAL A N 1
ATOM 2273 C CA . VAL A 1 302 ? -2.543 -3.387 -17.864 1.00 95.50 302 VAL A CA 1
ATOM 2274 C C . VAL A 1 302 ? -1.300 -2.489 -17.889 1.00 95.50 302 VAL A C 1
ATOM 2276 O O . VAL A 1 302 ? -0.431 -2.675 -18.734 1.00 95.50 302 VAL A O 1
ATOM 2279 N N . CYS A 1 303 ? -1.201 -1.532 -16.967 1.00 97.12 303 CYS A N 1
ATOM 2280 C CA . CYS A 1 303 ? -0.027 -0.674 -16.833 1.00 97.12 303 CYS A CA 1
ATOM 2281 C C . CYS A 1 303 ? 1.175 -1.445 -16.282 1.00 97.12 303 CYS A C 1
ATOM 2283 O O . CYS A 1 303 ? 2.279 -1.248 -16.778 1.00 97.12 303 CYS A O 1
ATOM 2285 N N . CYS A 1 304 ? 0.963 -2.334 -15.311 1.00 96.19 304 CYS A N 1
ATOM 2286 C CA . CYS A 1 304 ? 2.011 -3.194 -14.766 1.00 96.19 304 CYS A CA 1
ATOM 2287 C C . CYS A 1 304 ? 2.549 -4.159 -15.835 1.00 96.19 304 CYS A C 1
ATOM 2289 O O . CYS A 1 304 ? 3.750 -4.218 -16.062 1.00 96.19 304 CYS A O 1
ATOM 2291 N N . ASN A 1 305 ? 1.670 -4.790 -16.618 1.00 96.12 305 ASN A N 1
ATOM 2292 C CA . ASN A 1 305 ? 2.088 -5.661 -17.719 1.00 96.12 305 ASN A CA 1
ATOM 2293 C C . ASN A 1 305 ? 2.859 -4.912 -18.818 1.00 96.12 305 ASN A C 1
ATOM 2295 O O . ASN A 1 305 ? 3.799 -5.450 -19.406 1.00 96.12 305 ASN A O 1
ATOM 2299 N N . ALA A 1 306 ? 2.465 -3.668 -19.110 1.00 97.56 306 ALA A N 1
ATOM 2300 C CA . ALA A 1 306 ? 3.195 -2.814 -20.043 1.00 97.56 306 ALA A CA 1
ATOM 2301 C C . ALA A 1 306 ? 4.577 -2.420 -19.493 1.00 97.56 306 ALA A C 1
ATOM 2303 O O . ALA A 1 306 ? 5.537 -2.346 -20.255 1.00 97.56 306 ALA A O 1
ATOM 2304 N N . HIS A 1 307 ? 4.690 -2.207 -18.180 1.00 96.69 307 HIS A N 1
ATOM 2305 C CA . HIS A 1 307 ? 5.957 -1.924 -17.503 1.00 96.69 307 HIS A CA 1
ATOM 2306 C C . HIS A 1 307 ? 6.911 -3.122 -17.541 1.00 96.69 307 HIS A C 1
ATOM 2308 O O . HIS A 1 307 ? 8.052 -2.961 -17.973 1.00 96.69 307 HIS A O 1
ATOM 2314 N N . ASP A 1 308 ? 6.420 -4.320 -17.213 1.00 96.06 308 ASP A N 1
ATOM 2315 C CA . ASP A 1 308 ? 7.172 -5.576 -17.331 1.00 96.06 308 ASP A CA 1
ATOM 2316 C C . ASP A 1 308 ? 7.684 -5.784 -18.764 1.00 96.06 308 ASP A C 1
ATOM 2318 O O . ASP A 1 308 ? 8.862 -6.066 -18.992 1.00 96.06 308 ASP A O 1
ATOM 2322 N N . THR A 1 309 ? 6.800 -5.564 -19.745 1.00 97.12 309 THR A N 1
ATOM 2323 C CA . THR A 1 309 ? 7.137 -5.657 -21.171 1.00 97.12 309 THR A CA 1
ATOM 2324 C C . THR A 1 309 ? 8.237 -4.665 -21.545 1.00 97.12 309 THR A C 1
ATOM 2326 O O . THR A 1 309 ? 9.199 -5.051 -22.202 1.00 97.12 309 THR A O 1
ATOM 2329 N N . CYS A 1 310 ? 8.135 -3.414 -21.087 1.00 97.38 310 CYS A N 1
ATOM 2330 C CA . CYS A 1 310 ? 9.135 -2.378 -21.345 1.00 97.38 310 CYS A CA 1
ATOM 2331 C C . CYS A 1 310 ? 10.506 -2.743 -20.754 1.00 97.38 310 CYS A C 1
ATOM 2333 O O . CYS A 1 310 ? 11.540 -2.582 -21.401 1.00 97.38 310 CYS A O 1
ATOM 2335 N N . TYR A 1 311 ? 10.540 -3.303 -19.541 1.00 96.12 311 TYR A N 1
ATOM 2336 C CA . TYR A 1 311 ? 11.800 -3.739 -18.936 1.00 96.12 311 TYR A CA 1
ATOM 2337 C C . TYR A 1 311 ? 12.484 -4.855 -19.740 1.00 96.12 311 TYR A C 1
ATOM 2339 O O . TYR A 1 311 ? 13.717 -4.890 -19.840 1.00 96.12 311 TYR A O 1
ATOM 2347 N N . ASP A 1 312 ? 11.700 -5.746 -20.338 1.00 95.88 312 ASP A N 1
ATOM 2348 C CA . ASP A 1 312 ? 12.192 -6.864 -21.139 1.00 95.88 312 ASP A CA 1
ATOM 2349 C C . ASP A 1 312 ? 12.479 -6.506 -22.612 1.00 95.88 312 ASP A C 1
ATOM 2351 O O . ASP A 1 312 ? 13.229 -7.229 -23.279 1.00 95.88 312 ASP A O 1
ATOM 2355 N N . ASP A 1 313 ? 11.917 -5.424 -23.149 1.00 96.81 313 ASP A N 1
ATOM 2356 C CA . ASP A 1 313 ? 12.126 -5.027 -24.544 1.00 96.81 313 ASP A CA 1
ATOM 2357 C C . ASP A 1 313 ? 13.499 -4.361 -24.742 1.00 96.81 313 ASP A C 1
ATOM 2359 O O . ASP A 1 313 ? 13.810 -3.314 -24.176 1.00 96.81 313 ASP A O 1
ATOM 2363 N N . CYS A 1 314 ? 14.343 -4.968 -25.583 1.00 97.12 314 CYS A N 1
ATOM 2364 C CA . CYS A 1 314 ? 15.679 -4.451 -25.881 1.00 97.12 314 CYS A CA 1
ATOM 2365 C C . CYS A 1 314 ? 15.654 -3.139 -26.682 1.00 97.12 314 CYS A C 1
ATOM 2367 O O . CYS A 1 314 ? 16.663 -2.443 -26.704 1.00 97.12 314 CYS A O 1
ATOM 2369 N N . ASN A 1 315 ? 14.529 -2.775 -27.304 1.00 95.31 315 ASN A N 1
ATOM 2370 C CA . ASN A 1 315 ? 14.383 -1.476 -27.966 1.00 95.31 315 ASN A CA 1
ATOM 2371 C C . ASN A 1 315 ? 14.231 -0.323 -26.963 1.00 95.31 315 ASN A C 1
ATOM 2373 O O . ASN A 1 315 ? 14.425 0.839 -27.323 1.00 95.31 315 ASN A O 1
ATOM 2377 N N . GLU A 1 316 ? 13.911 -0.638 -25.705 1.00 94.75 316 GLU A N 1
ATOM 2378 C CA . GLU A 1 316 ? 13.714 0.354 -24.659 1.00 94.75 316 GLU A CA 1
ATOM 2379 C C . GLU A 1 316 ? 15.044 0.771 -24.042 1.00 94.75 316 GLU A C 1
ATOM 2381 O O . GLU A 1 316 ? 15.864 -0.048 -23.603 1.00 94.75 316 GLU A O 1
ATOM 2386 N N . GLN A 1 317 ? 15.254 2.084 -24.020 1.00 84.44 317 GLN A N 1
ATOM 2387 C CA . GLN A 1 317 ? 16.573 2.669 -23.800 1.00 84.44 317 GLN A CA 1
ATOM 2388 C C . GLN A 1 317 ? 16.959 2.692 -22.322 1.00 84.44 317 GLN A C 1
ATOM 2390 O O . GLN A 1 317 ? 18.150 2.612 -21.996 1.00 84.44 317 GLN A O 1
ATOM 2395 N N . SER A 1 318 ? 15.978 2.798 -21.420 1.00 93.50 318 SER A N 1
ATOM 2396 C CA . SER A 1 318 ? 16.283 3.040 -20.019 1.00 93.50 318 SER A CA 1
ATOM 2397 C C . SER A 1 318 ? 15.182 2.712 -19.012 1.00 93.50 318 SER A C 1
ATOM 2399 O O . SER A 1 318 ? 13.993 2.650 -19.330 1.00 93.50 318 SER A O 1
ATOM 2401 N N . CYS A 1 319 ? 15.610 2.524 -17.761 1.00 93.38 319 CYS A N 1
ATOM 2402 C CA . CYS A 1 319 ? 14.722 2.293 -16.627 1.00 93.38 319 CYS A CA 1
ATOM 2403 C C . CYS A 1 319 ? 13.749 3.460 -16.420 1.00 93.38 319 CYS A C 1
ATOM 2405 O O . CYS A 1 319 ? 12.552 3.235 -16.222 1.00 93.38 319 CYS A O 1
ATOM 2407 N N . ASP A 1 320 ? 14.246 4.701 -16.476 1.00 91.00 320 ASP A N 1
ATOM 2408 C CA . ASP A 1 320 ? 13.418 5.874 -16.200 1.00 91.00 320 ASP A CA 1
ATOM 2409 C C . ASP A 1 320 ? 12.354 6.052 -17.286 1.00 91.00 320 ASP A C 1
ATOM 2411 O O . ASP A 1 320 ? 11.204 6.341 -16.959 1.00 91.00 320 ASP A O 1
ATOM 2415 N N . HIS A 1 321 ? 12.684 5.760 -18.551 1.00 92.88 321 HIS A N 1
ATOM 2416 C CA . HIS A 1 321 ? 11.706 5.750 -19.639 1.00 92.88 321 HIS A CA 1
ATOM 2417 C C . HIS A 1 321 ? 10.532 4.807 -19.344 1.00 92.88 321 HIS A C 1
ATOM 2419 O O . HIS A 1 321 ? 9.368 5.219 -19.379 1.00 92.88 321 HIS A O 1
A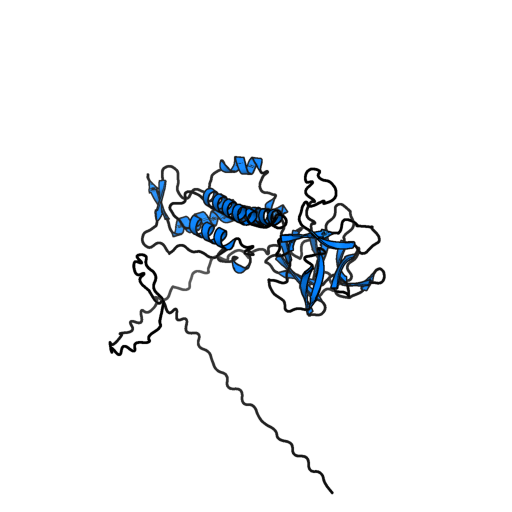TOM 2425 N N . CYS A 1 322 ? 10.832 3.556 -18.986 1.00 95.94 322 CYS A N 1
ATOM 2426 C CA . CYS A 1 322 ? 9.807 2.573 -18.655 1.00 95.94 322 CYS A CA 1
ATOM 2427 C C . CYS A 1 322 ? 8.984 2.978 -17.424 1.00 95.94 322 CYS A C 1
ATOM 2429 O O . CYS A 1 322 ? 7.757 2.852 -17.426 1.00 95.94 322 CYS A O 1
ATOM 2431 N N . ASN A 1 323 ? 9.631 3.505 -16.382 1.00 94.19 323 ASN A N 1
ATOM 2432 C CA . ASN A 1 323 ? 8.955 3.972 -15.170 1.00 94.19 323 ASN A CA 1
ATOM 2433 C C . ASN A 1 323 ? 8.030 5.169 -15.444 1.00 94.19 323 ASN A C 1
ATOM 2435 O O . ASN A 1 323 ? 6.916 5.234 -14.914 1.00 94.19 323 ASN A O 1
ATOM 2439 N N . ASP A 1 324 ? 8.450 6.102 -16.296 1.00 92.06 324 ASP A N 1
ATOM 2440 C CA . ASP A 1 324 ? 7.660 7.269 -16.687 1.00 92.06 324 ASP A CA 1
ATOM 2441 C C . ASP A 1 324 ? 6.450 6.879 -17.541 1.00 92.06 324 ASP A C 1
ATOM 2443 O O . ASP A 1 324 ? 5.342 7.403 -17.341 1.00 92.06 324 ASP A O 1
ATOM 2447 N N . ALA A 1 325 ? 6.634 5.931 -18.465 1.00 95.56 325 ALA A N 1
ATOM 2448 C CA . ALA A 1 325 ? 5.556 5.348 -19.255 1.00 95.56 325 ALA A CA 1
ATOM 2449 C C . ALA A 1 325 ? 4.539 4.635 -18.350 1.00 95.56 325 ALA A C 1
ATOM 2451 O O . ALA A 1 325 ? 3.329 4.862 -18.468 1.00 95.56 325 ALA A O 1
ATOM 2452 N N . PHE A 1 326 ? 5.024 3.861 -17.377 1.00 96.12 326 PHE A N 1
ATOM 2453 C CA . PHE A 1 326 ? 4.204 3.189 -16.374 1.00 96.12 326 PHE A CA 1
ATOM 2454 C C . PHE A 1 326 ? 3.369 4.173 -15.548 1.00 96.12 326 PHE A C 1
ATOM 2456 O O . PHE A 1 326 ? 2.140 4.055 -15.481 1.00 96.12 326 PHE A O 1
ATOM 2463 N N . PHE A 1 327 ? 3.998 5.211 -14.990 1.00 93.06 327 PHE A N 1
ATOM 2464 C CA . PHE A 1 327 ? 3.287 6.248 -14.246 1.00 93.06 327 PHE A CA 1
ATOM 2465 C C . PHE A 1 327 ? 2.263 6.978 -15.114 1.00 93.06 327 PHE A C 1
ATOM 2467 O O . PHE A 1 327 ? 1.145 7.261 -14.681 1.00 93.06 327 PHE A O 1
ATOM 2474 N N . THR A 1 328 ? 2.616 7.276 -16.362 1.00 92.94 328 THR A N 1
ATOM 2475 C CA . THR A 1 328 ? 1.712 7.927 -17.313 1.00 92.94 328 THR A CA 1
ATOM 2476 C C . THR A 1 328 ? 0.497 7.061 -17.632 1.00 92.94 328 THR A C 1
ATOM 2478 O O . THR A 1 328 ? -0.622 7.585 -17.626 1.00 92.94 328 THR A O 1
ATOM 2481 N N . CYS A 1 329 ? 0.682 5.751 -17.809 1.00 97.75 329 CYS A N 1
ATOM 2482 C CA . CYS A 1 329 ? -0.413 4.798 -17.965 1.00 97.75 329 CYS A CA 1
ATOM 2483 C C . CYS A 1 329 ? -1.352 4.815 -16.751 1.00 97.75 329 CYS A C 1
ATOM 2485 O O . CYS A 1 329 ? -2.561 5.004 -16.915 1.00 97.75 329 CYS A O 1
ATOM 2487 N N . MET A 1 330 ? -0.813 4.704 -15.531 1.00 94.88 330 MET A N 1
ATOM 2488 C CA . MET A 1 330 ? -1.626 4.698 -14.307 1.00 94.88 330 MET A CA 1
ATOM 2489 C C . MET A 1 330 ? -2.399 6.009 -14.132 1.00 94.88 330 MET A C 1
ATOM 2491 O O . MET A 1 330 ? -3.606 5.989 -13.903 1.00 94.88 330 MET A O 1
ATOM 2495 N N . LYS A 1 331 ? -1.759 7.167 -14.353 1.00 89.44 331 LYS A N 1
ATOM 2496 C CA . LYS A 1 331 ? -2.447 8.471 -14.347 1.00 89.44 331 LYS A CA 1
ATOM 2497 C C . LYS A 1 331 ? -3.591 8.524 -15.357 1.00 89.44 331 LYS A C 1
ATOM 2499 O O . LYS A 1 331 ? -4.632 9.112 -15.070 1.00 89.44 331 LYS A O 1
ATOM 2504 N N . HIS A 1 332 ? -3.409 7.952 -16.549 1.00 92.44 332 HIS A N 1
ATOM 2505 C CA . HIS A 1 332 ? -4.470 7.900 -17.551 1.00 92.44 332 HIS A CA 1
ATOM 2506 C C . HIS A 1 332 ? -5.647 7.045 -17.070 1.00 92.44 332 HIS A C 1
ATOM 2508 O O . HIS A 1 332 ? -6.787 7.490 -17.182 1.00 92.44 332 HIS A O 1
ATOM 2514 N N . LYS A 1 333 ? -5.383 5.882 -16.456 1.00 92.31 333 LYS A N 1
ATOM 2515 C CA . LYS A 1 333 ? -6.422 5.063 -15.810 1.00 92.31 333 LYS A CA 1
ATOM 2516 C C . LYS A 1 333 ? -7.166 5.842 -14.728 1.00 92.31 333 LYS A C 1
ATOM 2518 O O . LYS A 1 333 ? -8.391 5.841 -14.720 1.00 92.31 333 LYS A O 1
ATOM 2523 N N . CYS A 1 334 ? -6.453 6.596 -13.895 1.00 84.62 334 CYS A N 1
ATOM 2524 C CA . CYS A 1 334 ? -7.078 7.408 -12.853 1.00 84.62 334 CYS A CA 1
ATOM 2525 C C . CYS A 1 334 ? -8.009 8.486 -13.403 1.00 84.62 334 CYS A C 1
ATOM 2527 O O . CYS A 1 334 ? -9.082 8.698 -12.849 1.00 84.62 334 CYS A O 1
ATOM 2529 N N . LYS A 1 335 ? -7.651 9.135 -14.517 1.00 86.88 335 LYS A N 1
ATOM 2530 C CA . LYS A 1 335 ? -8.498 10.153 -15.165 1.00 86.88 335 LYS A CA 1
ATOM 2531 C C . LYS A 1 335 ? -9.816 9.605 -15.723 1.00 86.88 335 LYS A C 1
ATOM 2533 O O . LYS A 1 335 ? -10.706 10.397 -16.007 1.00 86.88 335 LYS A O 1
ATOM 2538 N N . GLN A 1 336 ? -9.932 8.289 -15.906 1.00 88.62 336 GLN A N 1
ATOM 2539 C CA . GLN A 1 336 ? -11.159 7.637 -16.376 1.00 88.62 336 GLN A CA 1
ATOM 2540 C C . GLN A 1 336 ? -12.142 7.337 -15.234 1.00 88.62 336 GLN A C 1
ATOM 2542 O O . GLN A 1 336 ? -13.281 6.951 -15.490 1.00 88.62 336 GLN A O 1
ATOM 2547 N N . LEU A 1 337 ? -11.715 7.494 -13.978 1.00 78.12 337 LEU A N 1
ATOM 2548 C CA . LEU A 1 337 ? -12.566 7.291 -12.813 1.00 78.12 337 LEU A CA 1
ATOM 2549 C C . LEU A 1 337 ? -13.443 8.521 -12.552 1.00 78.12 337 LEU A C 1
ATOM 2551 O O . LEU A 1 337 ? -13.182 9.624 -13.033 1.00 78.12 337 LEU A O 1
ATOM 2555 N N . ASN A 1 338 ? -14.492 8.340 -11.749 1.00 75.62 338 ASN A N 1
ATOM 2556 C CA . ASN A 1 338 ? -15.287 9.467 -11.269 1.00 75.62 338 ASN A CA 1
ATOM 2557 C C . ASN A 1 338 ? -14.426 10.426 -10.424 1.00 75.62 338 ASN A C 1
ATOM 2559 O O . ASN A 1 338 ? -13.422 10.018 -9.841 1.00 75.62 338 ASN A O 1
ATOM 2563 N N . PHE A 1 339 ? -14.835 11.695 -10.328 1.00 70.44 339 PHE A N 1
ATOM 2564 C CA . PHE A 1 339 ? -14.036 12.741 -9.673 1.00 70.44 339 PHE A CA 1
ATOM 2565 C C . PHE A 1 339 ? -13.612 12.386 -8.236 1.00 70.44 339 PHE A C 1
ATOM 2567 O O . PHE A 1 339 ? -12.534 12.779 -7.801 1.00 70.44 339 PHE A O 1
ATOM 2574 N N . LEU A 1 340 ? -14.440 11.610 -7.527 1.00 59.59 340 LEU A N 1
ATOM 2575 C CA . LEU A 1 340 ? -14.174 11.135 -6.173 1.00 59.59 340 LEU A CA 1
ATOM 2576 C C . LEU A 1 340 ? -13.011 10.132 -6.149 1.00 59.59 340 LEU A C 1
ATOM 2578 O O . LEU A 1 340 ? -12.137 10.221 -5.303 1.00 59.59 340 LEU A O 1
ATOM 2582 N N . LYS A 1 341 ? -12.937 9.212 -7.110 1.00 64.94 341 LYS A N 1
ATOM 2583 C CA . LYS A 1 341 ? -11.903 8.166 -7.167 1.00 64.94 341 LYS A CA 1
ATOM 2584 C C . LYS A 1 341 ? -10.606 8.603 -7.858 1.00 64.94 341 LYS A C 1
ATOM 2586 O O . LYS A 1 341 ? -9.593 7.916 -7.739 1.00 64.94 341 LYS A O 1
ATOM 2591 N N . VAL A 1 342 ? -10.607 9.744 -8.554 1.00 72.00 342 VAL A N 1
ATOM 2592 C CA . VAL A 1 342 ? -9.432 10.273 -9.269 1.00 72.00 342 VAL A CA 1
ATOM 2593 C C . VAL A 1 342 ? -8.266 10.537 -8.311 1.00 72.00 342 VAL A C 1
ATOM 2595 O O . VAL A 1 342 ? -7.188 9.986 -8.513 1.00 72.00 342 VAL A O 1
ATOM 2598 N N . ILE A 1 343 ? -8.471 11.349 -7.268 1.00 65.75 343 ILE A N 1
ATOM 2599 C CA . ILE A 1 343 ? -7.410 11.769 -6.332 1.00 65.75 343 ILE A CA 1
ATOM 2600 C C . ILE A 1 343 ? -6.668 10.573 -5.718 1.00 65.75 343 ILE A C 1
ATOM 2602 O O . ILE A 1 343 ? -5.444 10.502 -5.850 1.00 65.75 343 ILE A O 1
ATOM 2606 N N . PRO A 1 344 ? -7.355 9.603 -5.097 1.00 62.59 344 PRO A N 1
ATOM 2607 C CA . PRO A 1 344 ? -6.647 8.533 -4.422 1.00 62.59 344 PRO A CA 1
ATOM 2608 C C . PRO A 1 344 ? -6.052 7.508 -5.395 1.00 62.59 344 PRO A C 1
ATOM 2610 O O . PRO A 1 344 ? -5.006 6.927 -5.114 1.00 62.59 344 PRO A O 1
ATOM 2613 N N . CYS A 1 345 ? -6.635 7.351 -6.588 1.00 77.88 345 CYS A N 1
ATOM 2614 C CA . CYS A 1 345 ? -5.987 6.616 -7.668 1.00 77.88 345 CYS A CA 1
ATOM 2615 C C . CYS A 1 345 ? -4.662 7.276 -8.069 1.00 77.88 345 CYS A C 1
ATOM 2617 O O . CYS A 1 345 ? -3.654 6.590 -8.224 1.00 77.88 345 CYS A O 1
ATOM 2619 N N . PHE A 1 346 ? -4.626 8.607 -8.199 1.00 76.62 346 PHE A N 1
ATOM 2620 C CA . PHE A 1 346 ? -3.383 9.329 -8.477 1.00 76.62 346 PHE A CA 1
ATOM 2621 C C . PHE A 1 346 ? -2.345 9.126 -7.366 1.00 76.62 346 PHE A C 1
ATOM 2623 O O . PHE A 1 346 ? -1.173 8.926 -7.680 1.00 76.62 346 PHE A O 1
ATOM 2630 N N . ALA A 1 347 ? -2.760 9.123 -6.096 1.00 70.69 347 ALA A N 1
ATOM 2631 C CA . ALA A 1 347 ? -1.870 8.827 -4.973 1.00 70.69 347 ALA A CA 1
ATOM 2632 C C . ALA A 1 347 ? -1.282 7.406 -5.070 1.00 70.69 347 ALA A C 1
ATOM 2634 O O . ALA A 1 347 ? -0.067 7.233 -4.971 1.00 70.69 347 ALA A O 1
ATOM 2635 N N . ALA A 1 348 ? -2.113 6.403 -5.372 1.00 79.56 348 ALA A N 1
ATOM 2636 C CA . ALA A 1 348 ? -1.651 5.039 -5.619 1.00 79.56 348 ALA A CA 1
ATOM 2637 C C . ALA A 1 348 ? -0.690 4.955 -6.820 1.00 79.56 348 ALA A C 1
ATOM 2639 O O . ALA A 1 348 ? 0.356 4.320 -6.730 1.00 79.56 348 ALA A O 1
ATOM 2640 N N . ALA A 1 349 ? -0.981 5.650 -7.922 1.00 84.50 349 ALA A N 1
ATOM 2641 C CA . ALA A 1 349 ? -0.098 5.698 -9.086 1.00 84.50 349 ALA A CA 1
ATOM 2642 C C . ALA A 1 349 ? 1.284 6.285 -8.743 1.00 84.50 349 ALA A C 1
ATOM 2644 O O . ALA A 1 349 ? 2.305 5.784 -9.215 1.00 84.50 349 ALA A O 1
ATOM 2645 N N . VAL A 1 350 ? 1.329 7.334 -7.911 1.00 78.75 350 VAL A N 1
ATOM 2646 C CA . VAL A 1 350 ? 2.589 7.912 -7.415 1.00 78.75 350 VAL A CA 1
ATOM 2647 C C . VAL A 1 350 ? 3.348 6.894 -6.571 1.00 78.75 350 VAL A C 1
ATOM 2649 O O . VAL A 1 350 ? 4.556 6.752 -6.746 1.00 78.75 350 VAL A O 1
ATOM 2652 N N . LEU A 1 351 ? 2.657 6.161 -5.696 1.00 77.62 351 LEU A N 1
ATOM 2653 C CA . LEU A 1 351 ? 3.274 5.136 -4.858 1.00 77.62 351 LEU A CA 1
ATOM 2654 C C . LEU A 1 351 ? 3.935 4.033 -5.699 1.00 77.62 351 LEU A C 1
ATOM 2656 O O . LEU A 1 351 ? 5.095 3.701 -5.470 1.00 77.62 351 LEU A O 1
ATOM 2660 N N . TYR A 1 352 ? 3.236 3.513 -6.710 1.00 86.44 352 TYR A N 1
ATOM 2661 C CA . TYR A 1 352 ? 3.764 2.456 -7.582 1.00 86.44 352 TYR A CA 1
ATOM 2662 C C . TYR A 1 352 ? 4.961 2.958 -8.380 1.00 86.44 352 TYR A C 1
ATOM 2664 O O . TYR A 1 352 ? 5.977 2.277 -8.467 1.00 86.44 352 TYR A O 1
ATOM 2672 N N . TYR A 1 353 ? 4.864 4.177 -8.912 1.00 87.25 353 TYR A N 1
ATOM 2673 C CA . TYR A 1 353 ? 5.957 4.816 -9.634 1.00 87.25 353 TYR A CA 1
ATOM 2674 C C . TYR A 1 353 ? 7.198 5.006 -8.755 1.00 87.25 353 TYR A C 1
ATOM 2676 O O . TYR A 1 353 ? 8.308 4.724 -9.200 1.00 87.25 353 TYR A O 1
ATOM 2684 N N . LYS A 1 354 ? 7.030 5.432 -7.498 1.00 78.19 354 LYS A N 1
ATOM 2685 C CA . LYS A 1 354 ? 8.139 5.540 -6.541 1.00 78.19 354 LYS A CA 1
ATOM 2686 C C . LYS A 1 354 ? 8.742 4.172 -6.205 1.00 78.19 354 LYS A C 1
ATOM 2688 O O . LYS A 1 354 ? 9.960 4.063 -6.118 1.00 78.19 354 LYS A O 1
ATOM 2693 N N . ALA A 1 355 ? 7.917 3.132 -6.068 1.00 82.38 355 ALA A N 1
ATOM 2694 C CA . ALA A 1 355 ? 8.377 1.779 -5.750 1.00 82.38 355 ALA A CA 1
ATOM 2695 C C . ALA A 1 355 ? 9.265 1.157 -6.847 1.00 82.38 355 ALA A C 1
ATOM 2697 O O . A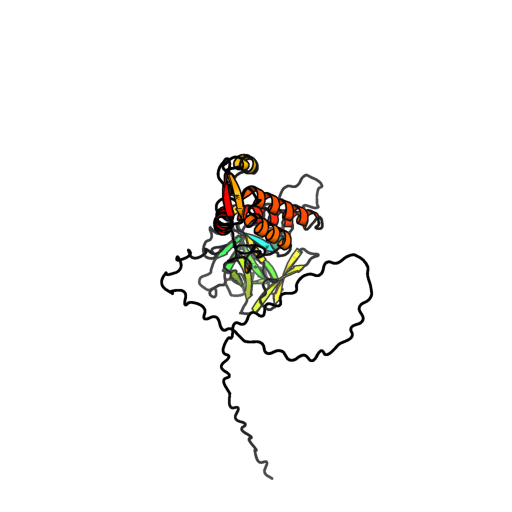LA A 1 355 ? 10.139 0.348 -6.538 1.00 82.38 355 ALA A O 1
ATOM 2698 N N . VAL A 1 356 ? 9.073 1.535 -8.116 1.00 86.44 356 VAL A N 1
ATOM 2699 C CA . VAL A 1 356 ? 9.878 1.029 -9.246 1.00 86.44 356 VAL A CA 1
ATOM 2700 C C . VAL A 1 356 ? 11.055 1.935 -9.625 1.00 86.44 356 VAL A C 1
ATOM 2702 O O . VAL A 1 356 ? 11.873 1.573 -10.471 1.00 86.44 356 VAL A O 1
ATOM 2705 N N . GLN A 1 357 ? 11.193 3.094 -8.987 1.00 83.38 357 GLN A N 1
ATOM 2706 C CA . GLN A 1 357 ? 12.286 4.019 -9.263 1.00 83.38 357 GLN A CA 1
ATOM 2707 C C . GLN A 1 357 ? 13.584 3.677 -8.529 1.00 83.38 357 GLN A C 1
ATOM 2709 O O . GLN A 1 357 ? 13.613 2.996 -7.499 1.00 83.38 357 GLN A O 1
ATOM 2714 N N . GLY A 1 358 ? 14.686 4.211 -9.062 1.00 77.56 358 GLY A N 1
ATOM 2715 C CA . GLY A 1 358 ? 15.979 4.257 -8.388 1.00 77.56 358 GLY A CA 1
ATOM 2716 C C . GLY A 1 358 ? 16.504 2.882 -7.974 1.00 77.56 358 GLY A C 1
ATOM 2717 O O . GLY A 1 358 ? 16.520 1.936 -8.760 1.00 77.56 358 GLY A O 1
ATOM 2718 N N . SER A 1 359 ? 16.960 2.775 -6.725 1.00 72.06 359 SER A N 1
ATOM 2719 C CA . SER A 1 359 ? 17.621 1.579 -6.190 1.00 72.06 359 SER A CA 1
ATOM 2720 C C . SER A 1 359 ? 16.706 0.368 -6.010 1.00 72.06 359 SER A C 1
ATOM 2722 O O . SER A 1 359 ? 17.223 -0.725 -5.798 1.00 72.06 359 SER A O 1
ATOM 2724 N N . PHE A 1 360 ? 15.382 0.532 -6.079 1.00 74.25 360 PHE A N 1
ATOM 2725 C CA . PHE A 1 360 ? 14.445 -0.577 -5.896 1.00 74.25 360 PHE A CA 1
ATOM 2726 C C . PHE A 1 360 ? 14.110 -1.267 -7.216 1.00 74.25 360 PHE A C 1
ATOM 2728 O O . PHE A 1 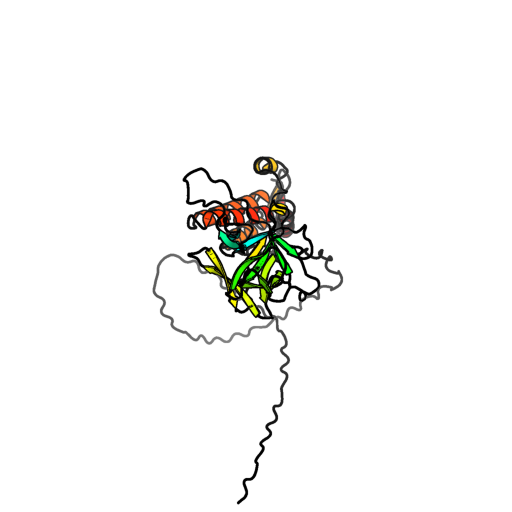360 ? 14.272 -2.482 -7.321 1.00 74.25 360 PHE A O 1
ATOM 2735 N N . GLY A 1 361 ? 13.680 -0.516 -8.236 1.00 82.88 361 GLY A N 1
ATOM 2736 C CA . GLY A 1 361 ? 13.240 -1.113 -9.500 1.00 82.88 361 GLY A CA 1
ATOM 2737 C C . GLY A 1 361 ? 14.296 -1.161 -10.605 1.00 82.88 361 GLY A C 1
ATOM 2738 O O . GLY A 1 361 ? 14.323 -2.136 -11.355 1.00 82.88 361 GLY A O 1
ATOM 2739 N N . CYS A 1 362 ? 15.217 -0.196 -10.704 1.00 88.81 362 CYS A N 1
ATOM 2740 C CA . CYS A 1 362 ? 16.196 -0.192 -11.801 1.00 88.81 362 CYS A CA 1
ATOM 2741 C C . CYS A 1 362 ? 17.222 -1.340 -11.779 1.00 88.81 362 CYS A C 1
ATOM 2743 O O . CYS A 1 362 ? 17.654 -1.757 -12.858 1.00 88.81 362 CYS A O 1
ATOM 2745 N N . PRO A 1 363 ? 17.579 -1.947 -10.628 1.00 88.50 363 PRO A N 1
ATOM 2746 C CA . PRO A 1 363 ? 18.336 -3.196 -10.643 1.00 88.50 363 PRO A CA 1
ATOM 2747 C C . PRO A 1 363 ? 17.620 -4.337 -11.382 1.00 88.50 363 PRO A C 1
ATOM 2749 O O . PRO A 1 363 ? 18.289 -5.155 -12.012 1.00 88.50 363 PRO A O 1
ATOM 2752 N N . TYR A 1 364 ? 16.280 -4.384 -11.364 1.00 90.62 364 TYR A N 1
ATOM 2753 C CA . TYR A 1 364 ? 15.513 -5.370 -12.134 1.00 90.62 364 TYR A CA 1
ATOM 2754 C C . TYR A 1 364 ? 15.546 -5.068 -13.630 1.00 90.62 364 TYR A C 1
ATOM 2756 O O . TYR A 1 364 ? 15.791 -5.985 -14.407 1.00 90.62 364 TYR A O 1
ATOM 2764 N N . PHE A 1 365 ? 15.412 -3.798 -14.032 1.00 93.81 365 PHE A N 1
ATOM 2765 C CA . PHE A 1 365 ? 15.603 -3.385 -15.429 1.00 93.81 365 PHE A CA 1
ATOM 2766 C C . PHE A 1 365 ? 16.967 -3.846 -15.954 1.00 93.81 365 PHE A C 1
ATOM 2768 O O . PHE A 1 365 ? 17.061 -4.496 -16.998 1.00 93.81 365 PHE A O 1
ATOM 2775 N N . LYS A 1 366 ? 18.038 -3.582 -15.192 1.00 92.19 366 LYS A N 1
ATOM 2776 C CA . LYS A 1 366 ? 19.386 -4.022 -15.558 1.00 92.19 366 LYS A CA 1
ATOM 2777 C C . LYS A 1 366 ? 19.488 -5.544 -15.630 1.00 92.19 366 LYS A C 1
ATOM 2779 O O . LYS A 1 366 ? 20.018 -6.067 -16.601 1.00 92.19 366 LYS A O 1
ATOM 2784 N N . ARG A 1 367 ? 18.959 -6.263 -14.641 1.00 91.88 367 ARG A N 1
ATOM 2785 C CA . ARG A 1 367 ? 18.967 -7.729 -14.644 1.00 91.88 367 ARG A CA 1
ATOM 2786 C C . ARG A 1 367 ? 18.271 -8.296 -15.883 1.00 91.88 367 ARG A C 1
ATOM 2788 O O . ARG A 1 367 ? 18.824 -9.165 -16.546 1.00 91.88 367 ARG A O 1
ATOM 2795 N N . TYR A 1 368 ? 17.079 -7.809 -16.209 1.00 94.12 368 TYR A N 1
ATOM 2796 C CA . TYR A 1 368 ? 16.318 -8.282 -17.366 1.00 94.12 368 TYR A CA 1
ATOM 2797 C C . TYR A 1 368 ? 16.999 -7.914 -18.691 1.00 94.12 368 TYR A C 1
ATOM 2799 O O . TYR A 1 368 ? 17.024 -8.725 -19.619 1.00 94.12 368 TYR A O 1
ATOM 2807 N N . SER A 1 369 ? 17.664 -6.756 -18.738 1.00 94.31 369 SER A N 1
ATOM 2808 C CA . SER A 1 369 ? 18.588 -6.393 -19.819 1.00 94.31 369 SER A CA 1
ATOM 2809 C C . SER A 1 369 ? 19.715 -7.403 -19.979 1.00 94.31 369 SER A C 1
ATOM 2811 O O . SER A 1 369 ? 19.930 -7.914 -21.074 1.00 94.31 369 SER A O 1
ATOM 2813 N N . ASP A 1 370 ? 20.403 -7.723 -18.884 1.00 94.00 370 ASP A N 1
ATOM 2814 C CA . ASP A 1 370 ? 21.538 -8.640 -18.880 1.00 94.00 370 ASP A CA 1
ATOM 2815 C C . ASP A 1 370 ? 21.101 -10.074 -19.234 1.00 94.00 370 ASP A C 1
ATOM 2817 O O . ASP A 1 370 ? 21.897 -10.836 -19.775 1.00 94.00 370 ASP A O 1
ATOM 2821 N N . GLU A 1 371 ? 19.845 -10.457 -18.989 1.00 95.06 371 GLU A N 1
ATOM 2822 C CA . GLU A 1 371 ? 19.278 -11.751 -19.388 1.00 95.06 371 GLU A CA 1
ATOM 2823 C C . GLU A 1 371 ? 18.922 -11.799 -20.885 1.00 95.06 371 GLU A C 1
ATOM 2825 O O . GLU A 1 371 ? 19.215 -12.797 -21.548 1.00 95.06 371 GLU A O 1
ATOM 2830 N N . ARG A 1 372 ? 18.321 -10.735 -21.437 1.00 97.12 372 ARG A N 1
ATOM 2831 C CA . ARG A 1 372 ? 17.691 -10.755 -22.773 1.00 97.12 372 ARG A CA 1
ATOM 2832 C C . ARG A 1 372 ? 18.444 -10.033 -23.881 1.00 97.12 372 ARG A C 1
ATOM 2834 O O . ARG A 1 372 ? 18.206 -10.356 -25.043 1.00 97.12 372 ARG A O 1
ATOM 2841 N N . CYS A 1 373 ? 19.312 -9.078 -23.563 1.00 97.44 373 CYS A N 1
ATOM 2842 C CA . CYS A 1 373 ? 19.859 -8.138 -24.540 1.00 97.44 373 CYS A CA 1
ATOM 2843 C C . CYS A 1 373 ? 21.395 -8.178 -24.613 1.00 97.44 373 CYS A C 1
ATOM 2845 O O . CYS A 1 373 ? 22.076 -8.435 -23.620 1.00 97.44 373 CYS A O 1
ATOM 2847 N N . PHE A 1 374 ? 21.950 -7.915 -25.796 1.00 96.50 374 PHE A N 1
ATOM 2848 C CA . PHE A 1 374 ? 23.351 -7.539 -25.993 1.00 96.50 374 PHE A CA 1
ATOM 2849 C C . PHE A 1 374 ? 23.439 -6.061 -26.329 1.00 96.50 374 PHE A C 1
ATOM 2851 O O . PHE A 1 374 ? 22.592 -5.566 -27.061 1.00 96.50 374 PHE A O 1
ATOM 2858 N N . CYS A 1 375 ? 24.485 -5.391 -25.856 1.00 96.00 375 CYS A N 1
ATOM 2859 C CA . CYS A 1 375 ? 24.830 -4.054 -26.321 1.00 96.00 375 CYS A CA 1
ATOM 2860 C C . CYS A 1 375 ? 25.818 -4.165 -27.478 1.00 96.00 375 CYS A C 1
ATOM 2862 O O . CYS A 1 375 ? 26.868 -4.797 -27.341 1.00 96.00 375 CYS A O 1
ATOM 2864 N N . VAL A 1 376 ? 25.466 -3.563 -28.606 1.00 96.00 376 VAL A N 1
ATOM 2865 C CA . VAL A 1 376 ? 26.305 -3.468 -29.801 1.00 96.00 376 VAL A CA 1
ATOM 2866 C C . VAL A 1 376 ? 26.538 -1.999 -30.118 1.00 96.00 376 VAL A C 1
ATOM 2868 O O . VAL A 1 376 ? 25.734 -1.154 -29.743 1.00 96.00 376 VAL A O 1
ATOM 2871 N N . ASN A 1 377 ? 27.662 -1.688 -30.755 1.00 95.81 377 ASN A N 1
ATOM 2872 C CA . ASN A 1 377 ? 27.965 -0.311 -31.135 1.00 95.81 377 ASN A CA 1
ATOM 2873 C C . ASN A 1 377 ? 27.058 0.129 -32.295 1.00 95.81 377 ASN A C 1
ATOM 2875 O O . ASN A 1 377 ? 26.734 -0.697 -33.154 1.00 95.81 377 ASN A O 1
ATOM 2879 N N . ASP A 1 378 ? 26.677 1.406 -32.286 1.00 84.62 378 ASP A N 1
ATOM 2880 C CA . ASP A 1 378 ? 25.899 2.053 -33.355 1.00 84.62 378 ASP A CA 1
ATOM 2881 C C . ASP A 1 378 ? 26.655 2.163 -34.689 1.00 84.62 378 ASP A C 1
ATOM 2883 O O . ASP A 1 378 ? 27.907 2.292 -34.671 1.00 84.62 378 ASP A O 1
#

Organism: NCBI:txid357750

Radius of gyration: 28.57 Å; chains: 1; bounding box: 72×85×73 Å

Sequence (378 aa):
MGLTRLLLLGSVQSFALATAHVCGAVGIYMTPPYFTSTSPTLTASVYETSSSSPWTLFEKECAAMDARTDPPVVPDTSCLIDPNSADSQFHILSLDLLWLMPTAELAPESLGALTLRLEGKDESNGSAFAPQKASKFFLQHQATAPAGLYDLILTGPGPERRYVAKAADGALVLTSASTRAIAQDVDGRSIVTSIFTVDCDGRIGVMDRGVHYNWNASPHDSRLEFTPAAHSSNSTMMAFDLDKFEDSRPHAELRRSIVKRDTTRCGPGQHAITKPNARPITVNGCGSVKNHAKVPELGFHVCCNAHDTCYDDCNEQSCDHCNDAFFTCMKHKCKQLNFLKVIPCFAAAVLYYKAVQGSFGCPYFKRYSDERCFCVND

Foldseek 3Di:
DDDDDDDDDDDDDDDDDDDDDDDDDDDDDDDDDDDDDDDDDDDDDDDDDDDDDDDDDDDDDDDDDPPPDDDPPDPDPFFQADQADPVRKWWWAALLLFTWDWDPPPPVQDFTFIFTHDFFDPVPDPDDTDGPPGWIWHWHDDPPAPPQWTWIWTDDPDPFIWTWKQWPQFFITTDRDAPHLDFDQDPNITIHGRFWGADSLQWIWGHHPNFTWFFDQDPPPRTTGTDTDPDDPNRTIGIHDCVVLVVPDDPVVVVVCVVVDFAWLDDPQWAKDWDDVFDDQDFLFQDDPVCRVSDDRSVLRVLSRQLSNLLLDSRRTGQVVSLVSSLVSQLVVLVPDDPRSNRSSNVVSSVSSSCLDDPRNRVVSNVSSVRTIDIDGD

InterPro domains:
  IPR010711 Group XII secretory phospholipase A2 precursor [PTHR12824] (265-377)
  IPR033113 Phospholipase A2, histidine active site [PS00118] (303-310)
  IPR036444 Phospholipase A2 domain superfamily [G3DSA:1.20.90.10] (257-359)
  IPR036444 Phospholipase A2 domain superfamily [SSF48619] (284-357)

pLDDT: mean 71.51, std 23.84, range [25.66, 98.0]